Protein 4NEG (pdb70)

InterPro domains:
  IPR001926 Tryptophan synthase beta chain-like, PALP domain [PF00291] (56-381)
  IPR006653 Tryptophan synthase, beta chain, conserved site [PS00168] (84-98)
  IPR006654 Tryptophan synthase, beta chain [TIGR00263] (10-393)
  IPR006654 Tryptophan synthase, beta chain [cd06446] (30-390)
  IPR023026 Tryptophan synthase beta chain/beta chain-like [MF_00133] (5-394)
  IPR023026 Tryptophan synthase beta chain/beta chain-like [PIRSF001413] (5-395)
  IPR023026 Tryptophan synthase beta chain/beta chain-like [PTHR48077] (8-395)
  IPR036052 Tryptophan synthase beta chain-like, PALP domain superfamily [G3DSA:3.40.50.1100] (12-209)
  IPR036052 Tryptophan synthase beta chain-like, PALP domain superfamily [G3DSA:3.40.50.1100] (57-387)
  IPR036052 Tryptophan synthase beta chain-like, PALP domain superfamily [SSF53686] (6-392)

Sequence (615 aa):
VPETLQSVLELEEAYKEAEDEAFQKELNHYLKTYVGRETPLYFAENTEYCGGAKIYLKREDLNHTGAHKINNTIGQALLAVRGKKKVVAETGAGQHGVATATVCALLGLECVIFGEEDVRRQKLNVFRELLGAKVESVAAGTLKDAVNEALRYWVSHVHDTHYIGSVLGPHPFPQIVRDFQSVIGNETKKQYEALEGKLPEAVVACIGGGSNAGFYPFVHDEEVALYGVEAAGDYHSLLKDIGRVSYHSITDDEALEAFQLLTKKEGIIPALESSHAVAYALKLAPQKEDEGLVICLSGRGDKDVESIKRYYVPETLQSVLELEEAYKEAEDEAFQKELNHYLKTYVGRETPLYFAENTEYCGGAKIYLKREDLNHTGAHKINNTIGQALLAVRGKKKVVAETGAGQHGVATATVCALLGLECVIFGEEDVRRQKLNVFRELLGAKVESVAASGTLKDAVNEALRYWVSHVHDTHYIGSVLGPHPFPQIVRDFQSVIGNETKKQYEALEGKLPEAVVACIGGSNAGFYPFVHDEEVALYGVEAAKDIGRVSYHSITDDEALEAFQLLTKKEGIIPALESSHAVAYALKLAPQKEDEGLVICLSGRGDKDVESIKR

Foldseek 3Di:
DFLPLVLQVVVVVLVVVCVDPVNVVVLVVCCCPPQNDPADWAFQVLLVVLVFETETERQQCSTVLRFLLLLFLLSVVSSLVSPAQEEEEEAALQSNVLSNLQNSLVVVHAYEYEFQVNCVPNVVNVVNVVSVHHYYHFDVGHSVSRVVVRSVVCSVVVVRYDYTGALVDDPPNVVSNLVSLLSSVVVQQVNVCVVQVDGAQEEFEEADPSRQPVVVVCLVVQSYAYEYEYEPCVVGVVCCVVPSYDYYYAYQVLLVVQQVVCCVSPVARAASRLSRRSSVVSVVRSVHHSHHYYRHTGGHNVVVPVVVVVD/DAAQPLVLQVVLVVLVVVCVDVVNVVVLVVCCPPPQNPPADFAFQVLLVVLVAETETERQCCSTVLRFLQLLLLLSVVSSLVCPAQAEEEEDALQSNVLSNLQNCLVVNHAYEYEFQVRCVVNVVSVVNVVSVYHYDHDDVVRHRVRRHVVRSVVCSVRVVHYYYGGDLPDDPPNVVSNLVSLLVSVVSVQVNVCVPLVDGAQEEWEEDPVVRPVVVVCQVVQSYAYEYEYECPVPPRYDYYYDYQVLLVVQQVCCCVSPVARAASRLSRRSSVCSVVRSVHHSGYYYRYTGDHQPPDDVSVVD

B-factor: mean 55.21, std 17.27, range [23.69, 144.37]

Nearest PDB structures (foldseek):
  4neg-assembly1_B  TM=1.003E+00  e=6.484E-59  Bacillus anthracis str. 'Ames Ancestor'
  7rof-assembly2_C  TM=9.309E-01  e=1.969E-38  Pyrococcus furiosus
  1k8z-assembly1_B  TM=9.329E-01  e=2.726E-30  Salmonella enterica subsp. enterica serovar Typhimurium
  2o2j-assembly1_A  TM=6.189E-01  e=1.022E-31  Mycobacterium tuberculosis
  2d1f-assembly1_B  TM=7.933E-01  e=7.533E-16  Mycobacterium tuberculosis

Solvent-accessible surface area: 25029 Å² total

Organism: Bacillus anthracis (NCBI:txid1392)

Radius of gyration: 24.6 Å; Cα contacts (8 Å, |Δi|>4): 1242; chains: 2; bounding box: 80×50×60 Å

Structure (mmCIF, N/CA/C/O backbone):
data_4NEG
#
_entry.id   4NEG
#
_cell.length_a   200.762
_cell.length_b   49.037
_cell.length_c   76.494
_cell.angle_alpha   90.00
_cell.angle_beta   99.35
_cell.angle_gamma   90.00
#
_symmetry.space_group_name_H-M   'C 1 2 1'
#
loop_
_entity.id
_entity.type
_entity.pdbx_description
1 polymer 'Tryptophan synthase beta chain'
2 non-polymer 'SULFATE ION'
3 non-polymer 'FORMIC ACID'
4 non-polymer GLYCEROL
5 water water
#
loop_
_atom_site.group_PDB
_atom_site.id
_atom_site.type_symbol
_atom_site.label_atom_id
_atom_site.label_alt_id
_atom_site.label_comp_id
_atom_site.label_asym_id
_atom_site.label_entity_id
_atom_site.label_seq_id
_atom_site.pdbx_PDB_ins_code
_atom_site.Cartn_x
_atom_site.Cartn_y
_atom_site.Cartn_z
_atom_site.occupancy
_atom_site.B_iso_or_equiv
_atom_site.auth_seq_id
_atom_site.auth_comp_id
_atom_site.auth_asym_id
_atom_site.auth_atom_id
_atom_site.pdbx_PDB_model_num
ATOM 1 N N . VAL A 1 23 ? -62.106 10.370 -22.738 1.00 85.45 20 VAL A N 1
ATOM 2 C CA . VAL A 1 23 ? -60.980 10.751 -21.885 1.00 86.95 20 VAL A CA 1
ATOM 3 C C . VAL A 1 23 ? -61.401 10.940 -20.425 1.00 87.13 20 VAL A C 1
ATOM 4 O O . VAL A 1 23 ? -62.490 11.453 -20.145 1.00 87.39 20 VAL A O 1
ATOM 6 N N . PRO A 1 24 ? -60.537 10.507 -19.490 1.00 83.31 21 PRO A N 1
ATOM 7 C CA . PRO A 1 24 ? -60.734 10.721 -18.049 1.00 79.04 21 PRO A CA 1
ATOM 8 C C . PRO A 1 24 ? -60.648 12.202 -17.690 1.00 77.38 21 PRO A C 1
ATOM 9 O O . PRO A 1 24 ? -59.944 12.950 -18.370 1.00 74.93 21 PRO A O 1
ATOM 13 N N . GLU A 1 25 ? -61.352 12.620 -16.640 1.00 77.29 22 GLU A N 1
ATOM 14 C CA . GLU A 1 25 ? -61.264 14.000 -16.174 1.00 73.51 22 GLU A CA 1
ATOM 15 C C . GLU A 1 25 ? -60.827 14.029 -14.717 1.00 67.89 22 GLU A C 1
ATOM 16 O O . GLU A 1 25 ? -60.702 15.097 -14.109 1.00 72.32 22 GLU A O 1
ATOM 22 N N . THR A 1 26 ? -60.623 12.847 -14.149 1.00 59.62 23 THR A N 1
ATOM 23 C CA . THR A 1 26 ? -60.237 12.738 -12.749 1.00 60.88 23 THR A CA 1
ATOM 24 C C . THR A 1 26 ? -59.051 11.801 -12.607 1.00 56.79 23 THR A C 1
ATOM 25 O O . THR A 1 26 ? -58.812 10.963 -13.475 1.00 51.35 23 THR A O 1
ATOM 29 N N . LEU A 1 27 ? -58.331 11.931 -11.496 1.00 51.08 24 LEU A N 1
ATOM 30 C CA . LEU A 1 27 ? -57.263 11.003 -11.173 1.00 49.75 24 LEU A CA 1
ATOM 31 C C . LEU A 1 27 ? -57.807 9.578 -11.115 1.00 50.36 24 LEU A C 1
ATOM 32 O O . LEU A 1 27 ? -57.194 8.660 -11.635 1.00 47.68 24 LEU A O 1
ATOM 42 N N . GLN A 1 29 ? -60.217 8.134 -12.701 1.00 59.50 26 GLN A N 1
ATOM 43 C CA . GLN A 1 29 ? -60.463 7.592 -14.030 1.00 52.88 26 GLN A CA 1
ATOM 44 C C . GLN A 1 29 ? -59.155 7.403 -14.796 1.00 57.00 26 GLN A C 1
ATOM 45 O O . GLN A 1 29 ? -58.976 6.420 -15.523 1.00 53.55 26 GLN A O 1
ATOM 51 N N . SER A 1 30 ? -58.241 8.353 -14.629 1.00 55.35 27 SER A N 1
ATOM 52 C CA . SER A 1 30 ? -56.922 8.244 -15.225 1.00 54.56 27 SER A CA 1
ATOM 53 C C . SER A 1 30 ? -56.268 6.943 -14.770 1.00 54.72 27 SER A C 1
ATOM 54 O O . SER A 1 30 ? -55.699 6.212 -15.579 1.00 49.37 27 SER A O 1
ATOM 57 N N . VAL A 1 31 ? -56.396 6.638 -13.479 1.00 53.06 28 VAL A N 1
ATOM 58 C CA . VAL A 1 31 ? -55.818 5.422 -12.901 1.00 56.17 28 VAL A CA 1
ATOM 59 C C . VAL A 1 31 ? -56.486 4.132 -13.416 1.00 55.49 28 VAL A C 1
ATOM 60 O O . VAL A 1 31 ? -55.803 3.148 -13.710 1.00 55.93 28 VAL A O 1
ATOM 64 N N . LEU A 1 32 ? -57.812 4.139 -13.534 1.00 56.21 29 LEU A N 1
ATOM 65 C CA . LEU A 1 32 ? -58.520 3.000 -14.121 1.00 57.65 29 LEU A CA 1
ATOM 66 C C . LEU A 1 32 ? -58.117 2.762 -15.577 1.00 56.46 29 LEU A C 1
ATOM 67 O O . LEU A 1 32 ? -57.930 1.617 -15.990 1.00 60.50 29 LEU A O 1
ATOM 72 N N . GLU A 1 33 ? -57.981 3.840 -16.347 1.00 54.06 30 GLU A N 1
ATOM 73 C CA . GLU A 1 33 ? -57.487 3.749 -17.727 1.00 58.29 30 GLU A CA 1
ATOM 74 C C . GLU A 1 33 ? -56.099 3.093 -17.759 1.00 53.53 30 GLU A C 1
ATOM 75 O O . GLU A 1 33 ? -55.844 2.188 -18.557 1.00 53.26 30 GLU A O 1
ATOM 81 N N . LEU A 1 34 ? -55.212 3.547 -16.879 1.00 47.66 31 LEU A N 1
ATOM 82 C CA . LEU A 1 34 ? -53.892 2.950 -16.738 1.00 43.34 31 LEU A CA 1
ATOM 83 C C . LEU A 1 34 ? -53.956 1.471 -16.372 1.00 55.04 31 LEU A C 1
ATOM 84 O O . LEU A 1 34 ? -53.242 0.652 -16.952 1.00 51.84 31 LEU A O 1
ATOM 89 N N . GLU A 1 35 ? -54.800 1.140 -15.397 1.00 54.99 32 GLU A N 1
ATOM 90 C CA . GLU A 1 35 ? -54.891 -0.219 -14.877 1.00 59.05 32 GLU A CA 1
ATOM 91 C C . GLU A 1 35 ? -55.233 -1.196 -16.003 1.00 61.11 32 GLU A C 1
ATOM 92 O O . GLU A 1 35 ? -54.531 -2.198 -16.207 1.00 52.33 32 GLU A O 1
ATOM 95 N N . GLU A 1 36 ? -56.309 -0.893 -16.731 1.00 54.77 33 GLU A N 1
ATOM 96 C CA . GLU A 1 36 ? -56.727 -1.728 -17.850 1.00 56.46 33 GLU A CA 1
ATOM 97 C C . GLU A 1 36 ? -55.673 -1.814 -18.962 1.00 58.01 33 GLU A C 1
ATOM 98 O O . GLU A 1 36 ? -55.432 -2.891 -19.503 1.00 62.46 33 GLU A O 1
ATOM 101 N N . ALA A 1 37 ? -55.042 -0.688 -19.287 1.00 50.58 34 ALA A N 1
ATOM 102 C CA . ALA A 1 37 ? -54.031 -0.663 -20.336 1.00 55.19 34 ALA A CA 1
ATOM 103 C C . ALA A 1 37 ? -52.832 -1.522 -19.948 1.00 56.61 34 ALA A C 1
ATOM 104 O O . ALA A 1 37 ? -52.278 -2.255 -20.779 1.00 56.39 34 ALA A O 1
ATOM 106 N N . TYR A 1 38 ? -52.443 -1.433 -18.678 1.00 55.65 35 TYR A N 1
ATOM 107 C CA . TYR A 1 38 ? -51.323 -2.206 -18.160 1.00 52.70 35 TYR A CA 1
ATOM 108 C C . TYR A 1 38 ? -51.607 -3.702 -18.205 1.00 54.17 35 TYR A C 1
ATOM 109 O O . TYR A 1 38 ? -50.762 -4.483 -18.636 1.00 51.29 35 TYR A O 1
ATOM 118 N N . LYS A 1 39 ? -52.792 -4.096 -17.744 1.00 49.06 36 LYS A N 1
ATOM 119 C CA . LYS A 1 39 ? -53.186 -5.501 -17.759 1.00 56.50 36 LYS A CA 1
ATOM 120 C C . LYS A 1 39 ? -53.089 -6.095 -19.174 1.00 62.35 36 LYS A C 1
ATOM 121 O O . LYS A 1 39 ? -52.494 -7.156 -19.365 1.00 65.49 36 LYS A O 1
ATOM 125 N N . GLU A 1 40 ? -53.667 -5.402 -20.156 1.00 59.27 37 GLU A N 1
ATOM 126 C CA . GLU A 1 40 ? -53.626 -5.852 -21.549 1.00 61.26 37 GLU A CA 1
ATOM 127 C C . GLU A 1 40 ? -52.196 -5.935 -22.087 1.00 61.43 37 GLU A C 1
ATOM 128 O O . GLU A 1 40 ? -51.828 -6.921 -22.717 1.00 62.10 37 GLU A O 1
ATOM 134 N N . ALA A 1 41 ? -51.396 -4.899 -21.852 1.00 57.13 38 ALA A N 1
ATOM 135 C CA . ALA A 1 41 ? -50.008 -4.916 -22.303 1.00 60.79 38 ALA A CA 1
ATOM 136 C C . ALA A 1 41 ? -49.266 -6.138 -21.753 1.00 63.08 38 ALA A C 1
ATOM 137 O O . ALA A 1 41 ? -48.608 -6.867 -22.499 1.00 56.14 38 ALA A O 1
ATOM 147 N N . GLU A 1 43 ? -50.145 -8.976 -21.016 1.00 64.56 40 GLU A N 1
ATOM 148 C CA . GLU A 1 43 ? -50.569 -10.258 -21.558 1.00 72.38 40 GLU A CA 1
ATOM 149 C C . GLU A 1 43 ? -50.427 -10.265 -23.085 1.00 75.47 40 GLU A C 1
ATOM 150 O O . GLU A 1 43 ? -50.834 -11.214 -23.760 1.00 78.95 40 GLU A O 1
ATOM 156 N N . ASP A 1 44 ? -49.849 -9.193 -23.616 1.00 73.53 41 ASP A N 1
ATOM 157 C CA . ASP A 1 44 ? -49.572 -9.086 -25.044 1.00 75.97 41 ASP A CA 1
ATOM 158 C C . ASP A 1 44 ? -48.139 -9.566 -25.284 1.00 71.06 41 ASP A C 1
ATOM 159 O O . ASP A 1 44 ? -47.179 -8.891 -24.897 1.00 63.07 41 ASP A O 1
ATOM 164 N N . GLU A 1 45 ? -48.000 -10.736 -25.909 1.00 74.19 42 GLU A N 1
ATOM 165 C CA . GLU A 1 45 ? -46.686 -11.354 -26.126 1.00 70.61 42 GLU A CA 1
ATOM 166 C C . GLU A 1 45 ? -45.785 -10.476 -26.991 1.00 68.08 42 GLU A C 1
ATOM 167 O O . GLU A 1 45 ? -44.569 -10.437 -26.797 1.00 66.75 42 GLU A O 1
ATOM 169 N N . ALA A 1 46 ? -46.387 -9.765 -27.939 1.00 66.93 43 ALA A N 1
ATOM 170 C CA . ALA A 1 46 ? -45.646 -8.785 -28.724 1.00 63.53 43 ALA A CA 1
ATOM 171 C C . ALA A 1 46 ? -45.122 -7.638 -27.853 1.00 60.36 43 ALA A C 1
ATOM 172 O O . ALA A 1 46 ? -44.070 -7.065 -28.138 1.00 66.48 43 ALA A O 1
ATOM 174 N N . PHE A 1 47 ? -45.839 -7.299 -26.786 1.00 56.79 44 PHE A N 1
ATOM 175 C CA . PHE A 1 47 ? -45.344 -6.260 -25.887 1.00 50.00 44 PHE A CA 1
ATOM 176 C C . PHE A 1 47 ? -44.128 -6.740 -25.098 1.00 48.84 44 PHE A C 1
ATOM 177 O O . PHE A 1 47 ? -43.182 -5.979 -24.869 1.00 48.80 44 PHE A O 1
ATOM 185 N N . GLN A 1 48 ? -44.160 -7.990 -24.648 1.00 53.49 45 GLN A N 1
ATOM 186 C CA . GLN A 1 48 ? -43.052 -8.511 -23.857 1.00 54.30 45 GLN A CA 1
ATOM 187 C C . GLN A 1 48 ? -41.829 -8.691 -24.754 1.00 56.47 45 GLN A C 1
ATOM 188 O O . GLN A 1 48 ? -40.689 -8.483 -24.322 1.00 52.10 45 GLN A O 1
ATOM 190 N N . LYS A 1 49 ? -42.069 -9.065 -26.009 1.00 61.36 46 LYS A N 1
ATOM 191 C CA . LYS A 1 49 ? -40.976 -9.239 -26.964 1.00 59.79 46 LYS A CA 1
ATOM 192 C C . LYS A 1 49 ? -40.266 -7.912 -27.218 1.00 58.48 46 LYS A C 1
ATOM 193 O O . LYS A 1 49 ? -39.036 -7.835 -27.123 1.00 53.98 46 LYS A O 1
ATOM 195 N N . GLU A 1 50 ? -41.040 -6.874 -27.532 1.00 58.08 47 GLU A N 1
ATOM 196 C CA . GLU A 1 50 ? -40.471 -5.562 -27.814 1.00 61.01 47 GLU A CA 1
ATOM 197 C C . GLU A 1 50 ? -39.703 -5.039 -26.600 1.00 58.29 47 GLU A C 1
ATOM 198 O O . GLU A 1 50 ? -38.541 -4.610 -26.717 1.00 50.79 47 GLU A O 1
ATOM 204 N N . LEU A 1 51 ? -40.354 -5.082 -25.439 1.00 45.90 48 LEU A N 1
ATOM 205 C CA . LEU A 1 51 ? -39.717 -4.682 -24.195 1.00 46.76 48 LEU A CA 1
ATOM 206 C C . LEU A 1 51 ? -38.362 -5.372 -24.023 1.00 44.92 48 LEU A C 1
ATOM 207 O O . LEU A 1 51 ? -37.358 -4.709 -23.802 1.00 42.07 48 LEU A O 1
ATOM 212 N N . ASN A 1 52 ? -38.333 -6.696 -24.133 1.00 49.83 49 ASN A N 1
ATOM 213 C CA . ASN A 1 52 ? -37.078 -7.432 -23.961 1.00 54.04 49 ASN A CA 1
ATOM 214 C C . ASN A 1 52 ? -36.040 -7.038 -25.005 1.00 51.30 49 ASN A C 1
ATOM 215 O O . ASN A 1 52 ? -34.845 -7.011 -24.727 1.00 45.75 49 ASN A O 1
ATOM 220 N N . HIS A 1 53 ? -36.509 -6.715 -26.202 1.00 50.99 50 HIS A N 1
ATOM 221 C CA . HIS A 1 53 ? -35.620 -6.278 -27.263 1.00 53.61 50 HIS A CA 1
ATOM 222 C C . HIS A 1 53 ? -34.856 -5.028 -26.846 1.00 50.58 50 HIS A C 1
ATOM 223 O O . HIS A 1 53 ? -33.624 -4.962 -26.990 1.00 46.14 50 HIS A O 1
ATOM 230 N N . TYR A 1 54 ? -35.582 -4.045 -26.316 1.00 46.49 51 TYR A N 1
ATOM 231 C CA . TYR A 1 54 ? -34.954 -2.807 -25.869 1.00 45.68 51 TYR A CA 1
ATOM 232 C C . TYR A 1 54 ? -34.125 -2.985 -24.602 1.00 43.56 51 TYR A C 1
ATOM 233 O O . TYR A 1 54 ? -33.089 -2.339 -24.440 1.00 45.27 51 TYR A O 1
ATOM 242 N N . LEU A 1 55 ? -34.577 -3.841 -23.695 1.00 43.07 52 LEU A N 1
ATOM 243 C CA . LEU A 1 55 ? -33.778 -4.134 -22.503 1.00 44.28 52 LEU A CA 1
ATOM 244 C C . LEU A 1 55 ? -32.412 -4.722 -22.894 1.00 41.74 52 LEU A C 1
ATOM 245 O O . LEU A 1 55 ? -31.371 -4.306 -22.377 1.00 44.44 52 LEU A O 1
ATOM 250 N N . LYS A 1 56 ? -32.421 -5.669 -23.825 1.00 38.92 53 LYS A N 1
ATOM 251 C CA . LYS A 1 56 ? -31.184 -6.285 -24.295 1.00 46.71 53 LYS A CA 1
ATOM 252 C C . LYS A 1 56 ? -30.324 -5.312 -25.088 1.00 41.36 53 LYS A C 1
ATOM 253 O O . LYS A 1 56 ? -29.216 -5.009 -24.682 1.00 44.88 53 LYS A O 1
ATOM 259 N N . THR A 1 57 ? -30.841 -4.821 -26.213 1.00 39.29 54 THR A N 1
ATOM 260 C CA . THR A 1 57 ? -30.005 -4.097 -27.174 1.00 46.48 54 THR A CA 1
ATOM 261 C C . THR A 1 57 ? -29.814 -2.620 -26.849 1.00 49.09 54 THR A C 1
ATOM 262 O O . THR A 1 57 ? -28.848 -2.016 -27.294 1.00 48.77 54 THR A O 1
ATOM 266 N N . TYR A 1 58 ? -30.716 -2.026 -26.081 1.00 34.26 55 TYR A N 1
ATOM 267 C CA . TYR A 1 58 ? -30.558 -0.602 -25.778 1.00 36.80 55 TYR A CA 1
ATOM 268 C C . TYR A 1 58 ? -29.992 -0.405 -24.387 1.00 36.70 55 TYR A C 1
ATOM 269 O O . TYR A 1 58 ? -28.928 0.208 -24.219 1.00 39.53 55 TYR A O 1
ATOM 278 N N . VAL A 1 59 ? -30.695 -0.945 -23.397 1.00 39.70 56 VAL A N 1
ATOM 279 C CA . VAL A 1 59 ? -30.276 -0.854 -22.007 1.00 36.30 56 VAL A CA 1
ATOM 280 C C . VAL A 1 59 ? -29.041 -1.708 -21.708 1.00 38.11 56 VAL A C 1
ATOM 281 O O . VAL A 1 59 ? -28.178 -1.301 -20.932 1.00 42.53 56 VAL A O 1
ATOM 285 N N . GLY A 1 60 ? -28.954 -2.887 -22.317 1.00 41.16 57 GLY A N 1
ATOM 286 C CA . GLY A 1 60 ? -27.757 -3.707 -22.196 1.00 42.20 57 GLY A CA 1
ATOM 287 C C . GLY A 1 60 ? -27.868 -4.818 -21.164 1.00 45.17 57 GLY A C 1
ATOM 288 O O . GLY A 1 60 ? -26.853 -5.345 -20.704 1.00 47.01 57 GLY A O 1
ATOM 289 N N . ARG A 1 61 ? -29.096 -5.179 -20.808 1.00 38.70 58 ARG A N 1
ATOM 290 C CA . ARG A 1 61 ? -29.331 -6.282 -19.880 1.00 39.60 58 ARG A CA 1
ATOM 291 C C . ARG A 1 61 ? -29.003 -7.597 -20.579 1.00 37.16 58 ARG A C 1
ATOM 292 O O . ARG A 1 61 ? -29.105 -7.672 -21.796 1.00 40.86 58 ARG A O 1
ATOM 300 N N . GLU A 1 62 ? -28.641 -8.647 -19.841 1.00 39.85 59 GLU A N 1
ATOM 301 C CA . GLU A 1 62 ? -28.542 -8.658 -18.384 1.00 40.89 59 GLU A CA 1
ATOM 302 C C . GLU A 1 62 ? -27.286 -7.934 -17.924 1.00 41.30 59 GLU A C 1
ATOM 303 O O . GLU A 1 62 ? -26.293 -7.891 -18.642 1.00 39.29 59 GLU A O 1
ATOM 309 N N . THR A 1 63 ? -27.330 -7.354 -16.732 1.00 39.44 60 THR A N 1
ATOM 310 C CA . THR A 1 63 ? -26.126 -6.769 -16.163 1.00 38.54 60 THR A CA 1
ATOM 311 C C . THR A 1 63 ? -25.354 -7.892 -15.506 1.00 41.15 60 THR A C 1
ATOM 312 O O . THR A 1 63 ? -25.949 -8.896 -15.087 1.00 39.27 60 THR A O 1
ATOM 316 N N . PRO A 1 64 ? -24.023 -7.752 -15.432 1.00 37.87 61 PRO A N 1
ATOM 317 C CA . PRO A 1 64 ? -23.300 -8.872 -14.825 1.00 36.81 61 PRO A CA 1
ATOM 318 C C . PRO A 1 64 ? -23.434 -8.898 -13.293 1.00 34.73 61 PRO A C 1
ATOM 319 O O . PRO A 1 64 ? -23.698 -7.871 -12.648 1.00 29.46 61 PRO A O 1
ATOM 323 N N . LEU A 1 65 ? -23.322 -10.096 -12.730 1.00 33.39 62 LEU A N 1
ATOM 324 C CA . LEU A 1 65 ? -23.115 -10.253 -11.303 1.00 36.60 62 LEU A CA 1
ATOM 325 C C . LEU A 1 65 ? -21.610 -10.457 -11.095 1.00 39.79 62 LEU A C 1
ATOM 326 O O . LEU A 1 65 ? -21.040 -11.477 -11.495 1.00 42.51 62 LEU A O 1
ATOM 331 N N . TYR A 1 66 ? -20.965 -9.479 -10.481 1.00 36.94 63 TYR A N 1
ATOM 332 C CA . TYR A 1 66 ? -19.509 -9.480 -10.392 1.00 35.12 63 TYR A CA 1
ATOM 333 C C . TYR A 1 66 ? -18.989 -9.950 -9.025 1.00 39.06 63 TYR A C 1
ATOM 334 O O . TYR A 1 66 ? -19.430 -9.449 -7.970 1.00 32.85 63 TYR A O 1
ATOM 343 N N . PHE A 1 67 ? -18.056 -10.903 -9.036 1.00 34.72 64 PHE A N 1
ATOM 344 C CA . PHE A 1 67 ? -17.429 -11.365 -7.794 1.00 36.35 64 PHE A CA 1
ATOM 345 C C . PHE A 1 67 ? -16.326 -10.414 -7.333 1.00 38.52 64 PHE A C 1
ATOM 346 O O . PHE A 1 67 ? -15.310 -10.277 -7.999 1.00 33.87 64 PHE A O 1
ATOM 354 N N . ALA A 1 68 ? -16.521 -9.752 -6.196 1.00 34.33 65 ALA A N 1
ATOM 355 C CA . ALA A 1 68 ? -15.519 -8.804 -5.702 1.00 33.81 65 ALA A CA 1
ATOM 356 C C . ALA A 1 68 ? -14.475 -9.513 -4.834 1.00 36.63 65 ALA A C 1
ATOM 357 O O . ALA A 1 68 ? -14.572 -9.526 -3.596 1.00 39.42 65 ALA A O 1
ATOM 359 N N . GLU A 1 69 ? -13.464 -10.078 -5.478 1.00 35.53 66 GLU A N 1
ATOM 360 C CA . GLU A 1 69 ? -12.481 -10.909 -4.774 1.00 40.57 66 GLU A CA 1
ATOM 361 C C . GLU A 1 69 ? -11.663 -10.149 -3.727 1.00 35.85 66 GLU A C 1
ATOM 362 O O . GLU A 1 69 ? -11.441 -10.654 -2.626 1.00 34.57 66 GLU A O 1
ATOM 368 N N . ASN A 1 70 ? -11.196 -8.950 -4.062 1.00 32.14 67 ASN A N 1
ATOM 369 C CA . ASN A 1 70 ? -10.435 -8.175 -3.081 1.00 34.13 67 ASN A CA 1
ATOM 370 C C . ASN 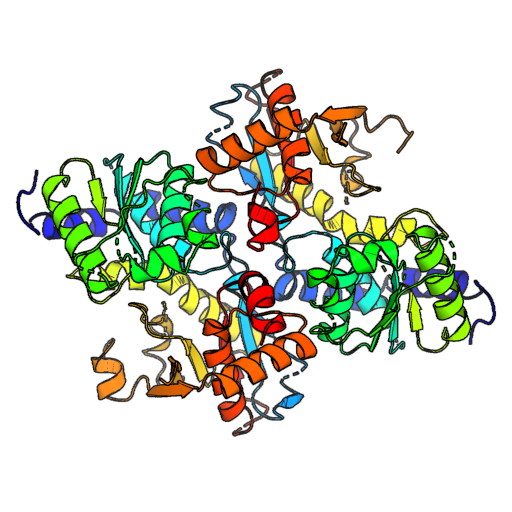A 1 70 ? -11.313 -7.734 -1.902 1.00 39.88 67 ASN A C 1
ATOM 371 O O . ASN A 1 70 ? -10.916 -7.817 -0.741 1.00 46.72 67 ASN A O 1
ATOM 384 N N . THR A 1 72 ? -13.809 -9.264 -0.860 1.00 36.57 69 THR A N 1
ATOM 385 C CA . THR A 1 72 ? -14.088 -10.489 -0.108 1.00 40.96 69 THR A CA 1
ATOM 386 C C . THR A 1 72 ? -12.937 -10.855 0.821 1.00 42.82 69 THR A C 1
ATOM 387 O O . THR A 1 72 ? -13.153 -11.207 1.978 1.00 35.26 69 THR A O 1
ATOM 391 N N . GLU A 1 73 ? -11.707 -10.787 0.313 1.00 36.20 70 GLU A N 1
ATOM 392 C CA . GLU A 1 73 ? -10.541 -11.070 1.140 1.00 33.13 70 GLU A CA 1
ATOM 393 C C . GLU A 1 73 ? -10.473 -10.056 2.285 1.00 33.66 70 GLU A C 1
ATOM 394 O O . GLU A 1 73 ? -10.207 -10.414 3.439 1.00 34.99 70 GLU A O 1
ATOM 396 N N . TYR A 1 74 ? -10.747 -8.791 1.971 1.00 33.13 71 TYR A N 1
ATOM 397 C CA . TYR A 1 74 ? -10.631 -7.728 2.962 1.00 34.22 71 TYR A CA 1
ATOM 398 C C . TYR A 1 74 ? -11.501 -8.013 4.183 1.00 49.73 71 TYR A C 1
ATOM 399 O O . TYR A 1 74 ? -11.009 -7.972 5.311 1.00 47.76 71 TYR A O 1
ATOM 408 N N . CYS A 1 75 ? -12.782 -8.309 3.958 1.00 38.36 72 CYS A N 1
ATOM 409 C CA . CYS A 1 75 ? -13.718 -8.529 5.063 1.00 37.89 72 CYS A CA 1
ATOM 410 C C . CYS A 1 75 ? -13.478 -9.849 5.784 1.00 39.03 72 CYS A C 1
ATOM 411 O O . CYS A 1 75 ? -13.810 -9.982 6.958 1.00 41.39 72 CYS A O 1
ATOM 414 N N . GLY A 1 76 ? -12.917 -10.825 5.079 1.00 40.77 73 GLY A N 1
ATOM 415 C CA . GLY A 1 76 ? -12.595 -12.105 5.691 1.00 42.60 73 GLY A CA 1
ATOM 416 C C . GLY A 1 76 ? -13.790 -12.989 6.013 1.00 42.14 73 GLY A C 1
ATOM 417 O O . GLY A 1 76 ? -13.665 -13.935 6.801 1.00 45.56 73 GLY A O 1
ATOM 418 N N . GLY A 1 77 ? -14.943 -12.695 5.406 1.00 44.73 74 GLY A N 1
ATOM 419 C CA . GLY A 1 77 ? -16.180 -13.408 5.705 1.00 43.10 74 GLY A CA 1
ATOM 420 C C . GLY A 1 77 ? -16.885 -13.909 4.451 1.00 44.81 74 GLY A C 1
ATOM 421 O O . GLY A 1 77 ? -16.329 -14.698 3.694 1.00 38.57 74 GLY A O 1
ATOM 422 N N . ALA A 1 78 ? -18.112 -13.455 4.219 1.00 38.99 75 ALA A N 1
ATOM 423 C CA . ALA A 1 78 ? -18.892 -13.969 3.090 1.00 40.28 75 ALA A CA 1
ATOM 424 C C . ALA A 1 78 ? -18.306 -13.538 1.756 1.00 41.44 75 ALA A C 1
ATOM 425 O O . ALA A 1 78 ? -17.651 -12.502 1.675 1.00 44.23 75 ALA A O 1
ATOM 427 N N . LYS A 1 79 ? -18.534 -14.325 0.706 1.00 43.77 76 LYS A N 1
ATOM 428 C CA . LYS A 1 79 ? -18.217 -13.857 -0.648 1.00 38.81 76 LYS A CA 1
ATOM 429 C C . LYS A 1 79 ? -19.102 -12.656 -0.961 1.00 36.85 76 LYS A C 1
ATOM 430 O O . LYS A 1 79 ? -20.288 -12.625 -0.590 1.00 37.18 76 LYS A O 1
ATOM 436 N N . ILE A 1 80 ? -18.527 -11.656 -1.613 1.00 30.60 77 ILE A N 1
ATOM 437 C CA . ILE A 1 80 ? -19.254 -10.416 -1.872 1.00 35.50 77 ILE A CA 1
ATOM 438 C C . ILE A 1 80 ? -19.417 -10.252 -3.370 1.00 40.39 77 ILE A C 1
ATOM 439 O O . ILE A 1 80 ? -18.427 -10.145 -4.091 1.00 40.32 77 ILE A O 1
ATOM 444 N N . TYR A 1 81 ? -20.664 -10.240 -3.830 1.00 32.05 78 TYR A N 1
ATOM 445 C CA . TYR A 1 81 ? -20.976 -10.040 -5.238 1.00 28.63 78 TYR A CA 1
ATOM 446 C C . TYR A 1 81 ? -21.624 -8.685 -5.440 1.00 33.79 78 TYR A C 1
ATOM 447 O O . TYR A 1 81 ? -22.377 -8.204 -4.584 1.00 36.07 78 TYR A O 1
ATOM 456 N N . LEU A 1 82 ? -21.332 -8.071 -6.574 1.00 29.26 79 LEU A N 1
ATOM 457 C CA . LEU A 1 82 ? -21.888 -6.770 -6.906 1.00 26.54 79 LEU A CA 1
ATOM 458 C C . LEU A 1 82 ? -22.788 -6.950 -8.126 1.00 36.06 79 LEU A C 1
ATOM 459 O O . LEU A 1 82 ? -22.321 -7.397 -9.182 1.00 33.53 79 LEU A O 1
ATOM 464 N N . LYS A 1 83 ? -24.084 -6.655 -7.971 1.00 37.60 80 LYS A N 1
ATOM 465 C CA . LYS A 1 83 ? -25.005 -6.641 -9.112 1.00 34.90 80 LYS A CA 1
ATOM 466 C C . LYS A 1 83 ? -24.778 -5.309 -9.819 1.00 34.97 80 LYS A C 1
ATOM 467 O O . LYS A 1 83 ? -25.087 -4.243 -9.264 1.00 38.54 80 LYS A O 1
ATOM 473 N N . ARG A 1 84 ? -24.207 -5.368 -11.024 1.00 33.79 81 ARG A N 1
ATOM 474 C CA . ARG A 1 84 ? -23.679 -4.180 -11.703 1.00 34.14 81 ARG A CA 1
ATOM 475 C C . ARG A 1 84 ? -24.703 -3.371 -12.509 1.00 36.44 81 ARG A C 1
ATOM 476 O O . ARG A 1 84 ? -24.600 -3.278 -13.741 1.00 40.43 81 ARG A O 1
ATOM 484 N N . GLU A 1 85 ? -25.650 -2.751 -11.821 1.00 33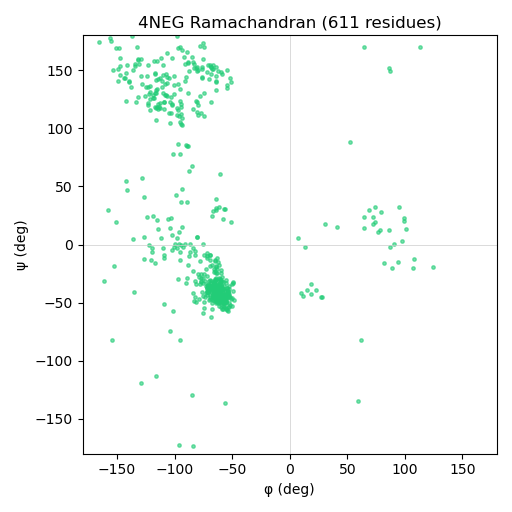.97 82 GLU A N 1
ATOM 485 C CA . GLU A 1 85 ? -26.643 -1.896 -12.463 1.00 38.59 82 GLU A CA 1
ATOM 486 C C . GLU A 1 85 ? -26.001 -0.623 -12.981 1.00 45.10 82 GLU A C 1
ATOM 487 O O . GLU A 1 85 ? -26.603 0.098 -13.779 1.00 51.19 82 GLU A O 1
ATOM 493 N N . ASP A 1 86 ? -24.772 -0.357 -12.540 1.00 43.07 83 ASP A N 1
ATOM 494 C CA . ASP A 1 86 ? -24.025 0.793 -13.035 1.00 45.79 83 ASP A CA 1
ATOM 495 C C . ASP A 1 86 ? -23.660 0.607 -14.505 1.00 42.73 83 ASP A C 1
ATOM 496 O O . ASP A 1 86 ? -23.355 1.577 -15.195 1.00 46.32 83 ASP A O 1
ATOM 501 N N . LEU A 1 87 ? -23.720 -0.634 -14.988 1.00 35.85 84 LEU A N 1
A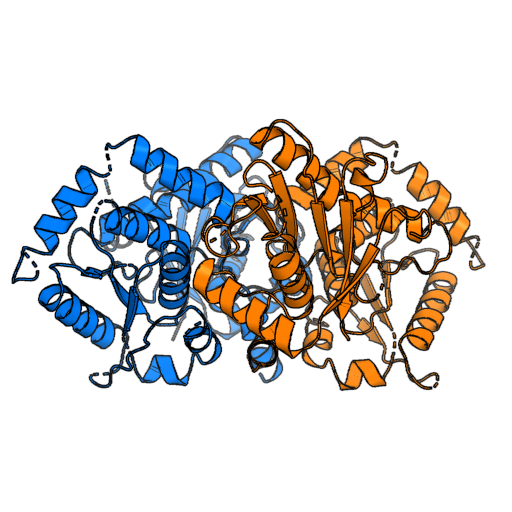TOM 502 C CA . LEU A 1 87 ? -23.391 -0.929 -16.395 1.00 35.77 84 LEU A CA 1
ATOM 503 C C . LEU A 1 87 ? -24.561 -0.779 -17.385 1.00 40.66 84 LEU A C 1
ATOM 504 O O . LEU A 1 87 ? -24.389 -1.026 -18.572 1.00 43.67 84 LEU A O 1
ATOM 509 N N . ASN A 1 88 ? -25.742 -0.396 -16.899 1.00 38.00 85 ASN A N 1
ATOM 510 C CA . ASN A 1 88 ? -26.850 -0.072 -17.794 1.00 37.65 85 ASN A CA 1
ATOM 511 C C . ASN A 1 88 ? -26.523 1.171 -18.592 1.00 36.78 85 ASN A C 1
ATOM 512 O O . ASN A 1 88 ? -25.770 2.022 -18.127 1.00 41.32 85 ASN A O 1
ATOM 517 N N . HIS A 1 89 ? -27.128 1.308 -19.771 1.00 36.84 86 HIS A N 1
ATOM 518 C CA . HIS A 1 89 ? -27.222 2.618 -20.419 1.00 38.78 86 HIS A CA 1
ATOM 519 C C . HIS A 1 89 ? -27.865 3.581 -19.408 1.00 36.59 86 HIS A C 1
ATOM 520 O O . HIS A 1 89 ? -28.835 3.207 -18.771 1.00 35.65 86 HIS A O 1
ATOM 527 N N . THR A 1 90 ? -27.294 4.786 -19.287 1.00 34.68 87 THR A N 1
ATOM 528 C CA . THR A 1 90 ? -27.604 5.844 -18.312 1.00 39.84 87 THR A CA 1
ATOM 529 C C . THR A 1 90 ? -26.800 5.700 -17.030 1.00 41.33 87 THR A C 1
ATOM 530 O O . THR A 1 90 ? -26.673 6.666 -16.267 1.00 40.06 87 THR A O 1
ATOM 534 N N . GLY A 1 91 ? -26.279 4.503 -16.775 1.00 35.26 88 GLY A N 1
ATOM 535 C CA . GLY A 1 91 ? -25.474 4.289 -15.582 1.00 39.36 88 GLY A CA 1
ATOM 536 C C . GLY A 1 91 ? -26.279 3.924 -14.342 1.00 44.81 88 GLY A C 1
ATOM 537 O O . GLY A 1 91 ? -25.711 3.664 -13.276 1.00 44.53 88 GLY A O 1
ATOM 538 N N . ALA A 1 92 ? -27.602 3.894 -14.470 1.00 42.85 89 ALA A N 1
ATOM 539 C CA . ALA A 1 92 ? -28.442 3.500 -13.347 1.00 41.94 89 ALA A CA 1
ATOM 540 C C . ALA A 1 92 ? -29.573 2.567 -13.788 1.00 42.87 89 ALA A C 1
ATOM 541 O O . ALA A 1 92 ? -29.704 2.235 -14.973 1.00 40.43 89 ALA A O 1
ATOM 543 N N . HIS A 1 93 ? -30.386 2.141 -12.831 1.00 34.43 90 HIS A N 1
ATOM 544 C CA . HIS A 1 93 ? -31.402 1.118 -13.090 1.00 34.99 90 HIS A CA 1
ATOM 545 C C . HIS A 1 93 ? -32.804 1.706 -13.301 1.00 36.70 90 HIS A C 1
ATOM 546 O O . HIS A 1 93 ? -33.769 0.960 -13.516 1.00 35.86 90 HIS A O 1
ATOM 553 N N . LYS A 1 94 ? -32.922 3.032 -13.242 1.00 35.52 91 LYS A N 1
ATOM 554 C CA . LYS A 1 94 ? -34.232 3.676 -13.403 1.00 44.04 91 LYS A CA 1
ATOM 555 C C . LYS A 1 94 ? -34.790 3.428 -14.798 1.00 45.07 91 LYS A C 1
ATOM 556 O O . LYS A 1 94 ? -36.003 3.329 -14.977 1.00 43.49 91 LYS A O 1
ATOM 562 N N . ILE A 1 95 ? -33.900 3.295 -15.778 1.00 37.55 92 ILE A N 1
ATOM 563 C CA . ILE A 1 95 ? -34.328 3.054 -17.144 1.00 34.74 92 ILE A CA 1
ATOM 564 C C . ILE A 1 95 ? -35.158 1.776 -17.283 1.00 35.35 92 ILE A C 1
ATOM 565 O O . ILE A 1 95 ? -36.016 1.691 -18.168 1.00 37.86 92 ILE A O 1
ATOM 570 N N . ASN A 1 96 ? -34.932 0.793 -16.407 1.00 32.12 93 ASN A N 1
ATOM 571 C CA . ASN A 1 96 ? -35.693 -0.458 -16.488 1.00 36.66 93 ASN A CA 1
ATOM 572 C C . ASN A 1 96 ? -37.176 -0.161 -16.392 1.00 39.64 93 ASN A C 1
ATOM 573 O O . ASN A 1 96 ? -37.998 -0.830 -17.021 1.00 39.56 93 ASN A O 1
ATOM 578 N N . ASN A 1 97 ? -37.508 0.835 -15.571 1.00 32.00 94 ASN A N 1
ATOM 579 C CA . ASN A 1 97 ? -38.907 1.226 -15.383 1.00 37.46 94 ASN A CA 1
ATOM 580 C C . ASN A 1 97 ? -39.418 2.193 -16.454 1.00 37.53 94 ASN A C 1
ATOM 581 O O . ASN A 1 97 ? -40.546 2.040 -16.938 1.00 41.76 94 ASN A O 1
ATOM 586 N N . THR A 1 98 ? -38.602 3.177 -16.835 1.00 32.73 95 THR A N 1
ATOM 587 C CA . THR A 1 98 ? -39.052 4.157 -17.829 1.00 36.29 95 THR A CA 1
ATOM 588 C C . THR A 1 98 ? -39.306 3.533 -19.204 1.00 34.93 95 THR A C 1
ATOM 589 O O . THR A 1 98 ? -40.254 3.919 -19.897 1.00 39.48 95 THR A O 1
ATOM 593 N N . ILE A 1 99 ? -38.478 2.571 -19.594 1.00 34.17 96 ILE A N 1
ATOM 594 C CA . ILE A 1 99 ? -38.632 1.956 -20.908 1.00 39.19 96 ILE A CA 1
ATOM 595 C C . ILE A 1 99 ? -39.910 1.118 -20.946 1.00 40.77 96 ILE A C 1
ATOM 596 O O . ILE A 1 99 ? -40.637 1.123 -21.946 1.00 39.93 96 ILE A O 1
ATOM 601 N N . GLY A 1 100 ? -40.203 0.432 -19.844 1.00 39.29 97 GLY A N 1
ATOM 602 C CA . GLY A 1 100 ? -41.444 -0.318 -19.738 1.00 40.84 97 GLY A CA 1
ATOM 603 C C . GLY A 1 100 ? -42.664 0.582 -19.878 1.00 40.73 97 GLY A C 1
ATOM 604 O O . GLY A 1 100 ? -43.581 0.279 -20.651 1.00 43.21 97 GLY A O 1
ATOM 605 N N . GLN A 1 101 ? -42.677 1.698 -19.149 1.00 39.09 98 GLN A N 1
ATOM 606 C CA . GLN A 1 101 ? -43.849 2.586 -19.165 1.00 45.56 98 GLN A CA 1
ATOM 607 C C . GLN A 1 101 ? -43.947 3.447 -20.427 1.00 46.23 98 GLN A C 1
ATOM 608 O O . GLN A 1 101 ? -45.048 3.788 -20.867 1.00 44.17 98 GLN A O 1
ATOM 614 N N . ALA A 1 102 ? -42.801 3.810 -21.001 1.00 42.53 99 ALA A N 1
ATOM 615 C CA . ALA A 1 102 ? -42.808 4.553 -22.255 1.00 41.79 99 ALA A CA 1
ATOM 616 C C . ALA A 1 102 ? -43.400 3.684 -23.359 1.00 45.58 99 ALA A C 1
ATOM 617 O O . ALA A 1 102 ? -44.250 4.140 -24.145 1.00 44.74 99 ALA A O 1
ATOM 619 N N . LEU A 1 103 ? -42.956 2.429 -23.413 1.00 45.49 100 LEU A N 1
ATOM 620 C CA . LEU A 1 103 ? -43.538 1.469 -24.349 1.00 45.66 100 LEU A CA 1
ATOM 621 C C . LEU A 1 103 ? -45.036 1.303 -24.062 1.00 47.17 100 LEU A C 1
ATOM 622 O O . LEU A 1 103 ? -45.846 1.303 -24.987 1.00 44.08 100 LEU A O 1
ATOM 627 N N . LEU A 1 104 ? -45.414 1.212 -22.786 1.00 43.72 101 LEU A N 1
ATOM 628 C CA . LEU A 1 104 ? -46.839 1.126 -22.438 1.00 45.20 101 LEU A CA 1
ATOM 629 C C . LEU A 1 104 ? -47.588 2.322 -23.015 1.00 44.46 101 LEU A C 1
ATOM 630 O O . LEU A 1 104 ? -48.659 2.168 -23.600 1.00 51.78 101 LEU A O 1
ATOM 635 N N . ALA A 1 105 ? -46.995 3.506 -22.879 1.00 47.06 102 ALA A N 1
ATOM 636 C CA . ALA A 1 105 ? -47.562 4.735 -23.436 1.00 51.14 102 ALA A CA 1
ATOM 637 C C . ALA A 1 105 ? -47.812 4.641 -24.943 1.00 53.71 102 ALA A C 1
ATOM 638 O O . ALA A 1 105 ? -48.891 5.018 -25.430 1.00 51.74 102 ALA A O 1
ATOM 640 N N . VAL A 1 106 ? -46.811 4.150 -25.674 1.00 54.10 103 VAL A N 1
ATOM 641 C CA . VAL A 1 106 ? -46.946 3.991 -27.113 1.00 52.96 103 VAL A CA 1
ATOM 642 C C . VAL A 1 106 ? -48.109 3.060 -27.410 1.00 48.66 103 VAL A C 1
ATOM 643 O O . VAL A 1 106 ? -48.945 3.353 -28.259 1.00 51.49 103 VAL A O 1
ATOM 647 N N . ARG A 1 107 ? -48.167 1.946 -26.687 1.00 53.94 104 ARG A N 1
ATOM 648 C CA . ARG A 1 107 ? -49.249 0.981 -26.855 1.00 57.84 104 ARG A CA 1
ATOM 649 C C . ARG A 1 107 ? -50.630 1.586 -26.543 1.00 60.28 104 ARG A C 1
ATOM 650 O O . ARG A 1 107 ? -51.614 1.233 -27.193 1.00 64.85 104 ARG A O 1
ATOM 666 N N . GLY A 1 109 ? -51.254 4.564 -27.097 1.00 60.04 106 GLY A N 1
ATOM 667 C CA . GLY A 1 109 ? -51.452 5.481 -28.207 1.00 63.37 106 GLY A CA 1
ATOM 668 C C . GLY A 1 109 ? -51.216 6.923 -27.814 1.00 59.00 106 GLY A C 1
ATOM 669 O O . GLY A 1 109 ? -51.812 7.836 -28.383 1.00 58.53 106 GLY A O 1
ATOM 670 N N . LYS A 1 110 ? -50.334 7.129 -26.843 1.00 54.00 107 LYS A N 1
ATOM 671 C CA . LYS A 1 110 ? -50.027 8.477 -26.382 1.00 59.47 107 LYS A CA 1
ATOM 672 C C . LYS A 1 110 ? -48.665 8.934 -26.891 1.00 59.56 107 LYS A C 1
ATOM 673 O O . LYS A 1 110 ? -47.735 8.139 -26.983 1.00 58.00 107 LYS A O 1
ATOM 679 N N . LYS A 1 111 ? -48.549 10.214 -27.223 1.00 63.62 108 LYS A N 1
ATOM 680 C CA . LYS A 1 111 ? -47.307 10.711 -27.804 1.00 66.00 108 LYS A CA 1
ATOM 681 C C . LYS A 1 111 ? -46.587 11.658 -26.851 1.00 62.39 108 LYS A C 1
ATOM 682 O O . LYS A 1 111 ? -45.577 12.262 -27.214 1.00 60.41 108 LYS A O 1
ATOM 685 N N . LYS A 1 112 ? -47.109 11.787 -25.632 1.00 52.53 109 LYS A N 1
ATOM 686 C CA . LYS A 1 112 ? -46.529 12.704 -24.654 1.00 47.67 109 LYS A CA 1
ATOM 687 C C . LYS A 1 112 ? -46.307 12.032 -23.310 1.00 50.98 109 LYS A C 1
ATOM 688 O O . LYS A 1 112 ? -46.967 11.042 -22.975 1.00 51.28 109 LYS A O 1
ATOM 694 N N . VAL A 1 113 ? -45.368 12.572 -22.543 1.00 49.28 110 VAL A N 1
ATOM 695 C CA . VAL A 1 113 ? -44.987 11.977 -21.271 1.00 41.10 110 VAL A CA 1
ATOM 696 C C . VAL A 1 113 ? -44.764 13.064 -20.225 1.00 43.51 110 VAL A C 1
ATOM 697 O O . VAL A 1 113 ? -44.239 14.140 -20.536 1.00 46.12 110 VAL A O 1
ATOM 701 N N . VAL A 1 114 ? -45.218 12.802 -19.000 1.00 39.34 111 VAL A N 1
ATOM 702 C CA . VAL A 1 114 ? -44.887 13.651 -17.864 1.00 37.83 111 VAL A CA 1
ATOM 703 C C . VAL A 1 114 ? -44.239 12.779 -16.789 1.00 35.95 111 VAL A C 1
ATOM 704 O O . VAL A 1 114 ? -44.586 11.599 -16.655 1.00 36.74 111 VAL A O 1
ATOM 708 N N . ALA A 1 115 ? -43.271 13.341 -16.065 1.00 38.88 112 ALA A N 1
ATOM 709 C CA . ALA A 1 115 ? -42.615 12.628 -14.978 1.00 40.84 112 ALA A CA 1
ATOM 710 C C . ALA A 1 115 ? -42.197 13.579 -13.873 1.00 41.16 112 ALA A C 1
ATOM 711 O O . ALA A 1 115 ? -42.100 14.790 -14.074 1.00 44.25 112 ALA A O 1
ATOM 713 N N . GLU A 1 116 ? -41.962 13.010 -12.698 1.00 38.70 113 GLU A N 1
ATOM 714 C CA . GLU A 1 116 ? -41.417 13.749 -11.574 1.00 37.82 113 GLU A CA 1
ATOM 715 C C . GLU A 1 116 ? -40.007 13.226 -11.392 1.00 37.11 113 GLU A C 1
ATOM 716 O O . GLU A 1 116 ? -39.706 12.098 -11.785 1.00 40.56 113 GLU A O 1
ATOM 722 N N . THR A 1 117 ? -39.129 14.037 -10.824 1.00 38.59 114 THR A N 1
ATOM 723 C CA . THR A 1 117 ? -37.826 13.517 -10.462 1.00 38.78 114 THR A CA 1
ATOM 724 C C . THR A 1 117 ? -37.326 14.218 -9.221 1.00 43.90 114 THR A C 1
ATOM 725 O O . THR A 1 117 ? -37.613 15.395 -9.013 1.00 51.01 114 THR A O 1
ATOM 729 N N . GLY A 1 118 ? -36.600 13.486 -8.383 1.00 42.61 115 GLY A N 1
ATOM 730 C CA . GLY A 1 118 ? -35.985 14.074 -7.207 1.00 42.68 115 GLY A CA 1
ATOM 731 C C . GLY A 1 118 ? -34.550 14.458 -7.474 1.00 50.84 115 GLY A C 1
ATOM 732 O O . GLY A 1 118 ? -34.254 15.611 -7.771 1.00 60.27 115 GLY A O 1
ATOM 733 N N . ALA A 1 119 ? -33.652 13.484 -7.383 1.00 53.34 116 ALA A N 1
ATOM 734 C CA . ALA A 1 119 ? -32.236 13.742 -7.619 1.00 49.03 116 ALA A CA 1
ATOM 735 C C . ALA A 1 119 ? -31.899 13.689 -9.111 1.00 47.30 116 ALA A C 1
ATOM 736 O O . ALA A 1 119 ? -30.763 13.943 -9.505 1.00 49.40 116 ALA A O 1
ATOM 738 N N . GLY A 1 120 ? -32.883 13.360 -9.941 1.00 43.61 117 GLY A N 1
ATOM 739 C CA . GLY A 1 120 ? -32.717 13.508 -11.374 1.00 37.84 117 GLY A CA 1
ATOM 740 C C . GLY A 1 120 ? -32.544 12.217 -12.154 1.00 43.89 117 GLY A C 1
ATOM 741 O O . GLY A 1 120 ? -32.746 12.216 -13.370 1.00 47.65 117 GLY A O 1
ATOM 742 N N . GLN A 1 121 ? -32.157 11.133 -11.478 1.00 43.83 118 GLN A N 1
ATOM 743 C CA . GLN A 1 121 ? -31.960 9.845 -12.153 1.00 42.53 118 GLN A CA 1
ATOM 744 C C . GLN A 1 121 ? -33.221 9.412 -12.901 1.00 42.14 118 GLN A C 1
ATOM 745 O O . GLN A 1 121 ? -33.160 9.065 -14.082 1.00 38.24 118 GLN A O 1
ATOM 751 N N . HIS A 1 122 ? -34.370 9.449 -12.225 1.00 36.62 119 HIS A N 1
ATOM 752 C CA . HIS A 1 122 ? -35.613 9.063 -12.886 1.00 32.61 119 HIS A CA 1
ATOM 753 C C . HIS A 1 122 ? -35.900 9.999 -14.052 1.00 34.46 119 HIS A C 1
ATOM 754 O O . HIS A 1 122 ? -36.346 9.559 -15.130 1.00 35.07 119 HIS A O 1
ATOM 761 N N . GLY A 1 123 ? -35.645 11.290 -13.831 1.00 39.49 120 GLY A N 1
ATOM 762 C CA . GLY A 1 123 ? -35.837 12.295 -14.863 1.00 41.55 120 GLY A CA 1
ATOM 763 C C . GLY A 1 123 ? -35.024 11.970 -16.104 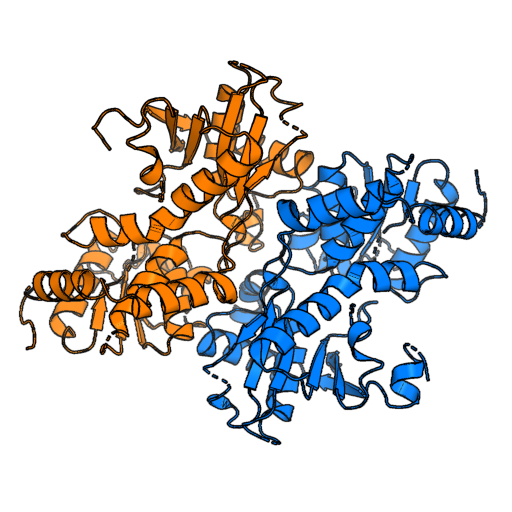1.00 42.89 120 GLY A C 1
ATOM 764 O O . GLY A 1 123 ? -35.567 11.910 -17.205 1.00 38.51 120 GLY A O 1
ATOM 765 N N . VAL A 1 124 ? -33.723 11.763 -15.926 1.00 41.19 121 VAL A N 1
ATOM 766 C CA . VAL A 1 124 ? -32.844 11.449 -17.037 1.00 36.52 121 VAL A CA 1
ATOM 767 C C . VAL A 1 124 ? -33.280 10.167 -17.738 1.00 38.90 121 VAL A C 1
ATOM 768 O O . VAL A 1 124 ? -33.307 10.116 -18.969 1.00 38.53 121 VAL A O 1
ATOM 772 N N . ALA A 1 125 ? -33.639 9.142 -16.963 1.00 37.85 122 ALA A N 1
ATOM 773 C CA . ALA A 1 125 ? -34.070 7.870 -17.554 1.00 36.51 122 ALA A CA 1
ATOM 774 C C . ALA A 1 125 ? -35.375 8.041 -18.336 1.00 40.76 122 ALA A C 1
ATOM 775 O O . ALA A 1 125 ? -35.583 7.384 -19.358 1.00 41.87 122 ALA A O 1
ATOM 777 N N . THR A 1 126 ? -36.255 8.919 -17.845 1.00 35.43 123 THR A N 1
ATOM 778 C CA . THR A 1 126 ? -37.482 9.251 -18.572 1.00 32.95 123 THR A CA 1
ATOM 779 C C . THR A 1 126 ? -37.202 10.022 -19.875 1.00 36.81 123 THR A C 1
ATOM 780 O O . THR A 1 126 ? -37.770 9.704 -20.925 1.00 35.02 123 THR A O 1
ATOM 784 N N . ALA A 1 127 ? -36.345 11.042 -19.817 1.00 39.00 124 ALA A N 1
ATOM 785 C CA . ALA A 1 127 ? -36.062 11.834 -21.015 1.00 39.97 124 ALA A CA 1
ATOM 786 C C . ALA A 1 127 ? -35.339 10.975 -22.050 1.00 36.53 124 ALA A C 1
ATOM 787 O O . ALA A 1 127 ? -35.572 11.098 -23.256 1.00 35.83 124 ALA A O 1
ATOM 789 N N . THR A 1 128 ? -34.474 10.088 -21.567 1.00 39.72 125 THR A N 1
ATOM 790 C CA . THR A 1 128 ? -33.702 9.224 -22.447 1.00 42.18 125 THR A CA 1
ATOM 791 C C . THR A 1 128 ? -34.640 8.393 -23.327 1.00 44.78 125 THR A C 1
ATOM 792 O O . THR A 1 128 ? -34.489 8.338 -24.547 1.00 48.10 125 THR A O 1
ATOM 796 N N . VAL A 1 129 ? -35.624 7.760 -22.704 1.00 42.33 126 VAL A N 1
ATOM 797 C CA . VAL A 1 129 ? -36.516 6.864 -23.427 1.00 38.88 126 VAL A CA 1
ATOM 798 C C . VAL A 1 129 ? -37.543 7.623 -24.292 1.00 36.85 126 VAL A C 1
ATOM 799 O O . VAL A 1 129 ? -37.973 7.124 -25.347 1.00 44.74 126 VAL A O 1
ATOM 803 N N . CYS A 1 130 ? -37.910 8.838 -23.885 1.00 35.07 127 CYS A N 1
ATOM 804 C CA . CYS A 1 130 ? -38.755 9.682 -24.745 1.00 43.75 127 CYS A CA 1
ATOM 805 C C . CYS A 1 130 ? -38.009 10.151 -25.993 1.00 52.24 127 CYS A C 1
ATOM 806 O O . CYS A 1 130 ? -38.601 10.274 -27.076 1.00 54.76 127 CYS A O 1
ATOM 809 N N . ALA A 1 131 ? -36.712 10.418 -25.840 1.00 45.98 128 ALA A N 1
ATOM 810 C CA . ALA A 1 131 ? -35.883 10.779 -26.986 1.00 47.93 128 ALA A CA 1
ATOM 811 C C . ALA A 1 131 ? -35.903 9.607 -27.945 1.00 51.01 128 ALA A C 1
ATOM 812 O O . ALA A 1 131 ? -36.093 9.773 -29.157 1.00 52.72 128 ALA A O 1
ATOM 814 N N . LEU A 1 132 ? -35.726 8.413 -27.380 1.00 49.01 129 LEU A N 1
ATOM 815 C CA . LEU A 1 132 ? -35.664 7.180 -28.160 1.00 50.92 129 LEU A CA 1
ATOM 816 C C . LEU A 1 132 ? -36.965 6.877 -28.907 1.00 55.38 129 LEU A C 1
ATOM 817 O O . LEU A 1 132 ? -36.935 6.538 -30.088 1.00 49.41 129 LEU A O 1
ATOM 822 N N . LEU A 1 133 ? -38.102 7.010 -28.221 1.00 53.96 130 LEU A N 1
ATOM 823 C CA . LEU A 1 133 ? -39.391 6.598 -28.788 1.00 54.44 130 LEU A CA 1
ATOM 824 C C . LEU A 1 133 ? -40.168 7.744 -29.432 1.00 57.84 130 LEU A C 1
ATOM 825 O O . LEU A 1 133 ? -41.282 7.540 -29.925 1.00 61.26 130 LEU A O 1
ATOM 830 N N . GLY A 1 134 ? -39.595 8.946 -29.419 1.00 55.32 131 GLY A N 1
ATOM 831 C CA . GLY A 1 134 ? -40.205 10.076 -30.105 1.00 54.62 131 GLY A CA 1
ATOM 832 C C . GLY A 1 134 ? -41.346 10.703 -29.323 1.00 58.84 131 GLY A C 1
ATOM 833 O O . GLY A 1 134 ? -42.267 11.294 -29.905 1.00 56.65 131 GLY A O 1
ATOM 834 N N . LEU A 1 135 ? -41.281 10.584 -27.999 1.00 50.14 132 LEU A N 1
ATOM 835 C CA . LEU A 1 135 ? -42.306 11.162 -27.131 1.00 50.59 132 LEU A CA 1
ATOM 836 C C . LEU A 1 135 ? -41.882 12.522 -26.586 1.00 51.84 132 LEU A C 1
ATOM 837 O O . LEU A 1 135 ? -40.718 12.705 -26.196 1.00 50.98 132 LEU A O 1
ATOM 842 N N . GLU A 1 136 ? -42.824 13.467 -26.561 1.00 49.74 133 GLU A N 1
ATOM 843 C CA . GLU A 1 136 ? -42.631 14.724 -25.838 1.00 53.04 133 GLU A CA 1
ATOM 844 C C . GLU A 1 136 ? -42.504 14.425 -24.355 1.00 52.31 133 GLU A C 1
ATOM 845 O O . GLU A 1 136 ? -43.157 13.512 -23.837 1.00 48.47 133 GLU A O 1
ATOM 851 N N . CYS A 1 137 ? -41.663 15.200 -23.679 1.00 50.47 134 CYS A N 1
ATOM 852 C CA . CYS A 1 137 ? -41.332 14.927 -22.296 1.00 47.42 134 CYS A CA 1
ATOM 853 C C . CYS A 1 137 ? -41.400 16.200 -21.464 1.00 51.37 134 CYS A C 1
ATOM 854 O O . CYS A 1 137 ? -40.729 17.190 -21.770 1.00 55.28 134 CYS A O 1
ATOM 857 N N . VAL A 1 138 ? -42.230 16.169 -20.425 1.00 51.94 135 VAL A N 1
ATOM 858 C CA . VAL A 1 138 ? -42.268 17.228 -19.430 1.00 51.57 135 VAL A CA 1
ATOM 859 C C . VAL A 1 138 ? -41.880 16.619 -18.089 1.00 48.49 135 VAL A C 1
ATOM 860 O O . VAL A 1 138 ? -42.473 15.633 -17.648 1.00 53.30 135 VAL A O 1
ATOM 864 N N . ILE A 1 139 ? -40.890 17.204 -17.432 1.00 46.37 136 ILE A N 1
ATOM 865 C CA . ILE A 1 139 ? -40.416 16.667 -16.164 1.00 45.89 136 ILE A CA 1
ATOM 866 C C . ILE A 1 139 ? -40.502 17.716 -15.073 1.00 49.46 136 ILE A C 1
ATOM 867 O O . ILE A 1 139 ? -39.898 18.792 -15.192 1.00 49.31 136 ILE A O 1
ATOM 872 N N . PHE A 1 140 ? -41.247 17.402 -14.013 1.00 37.23 137 PHE A N 1
ATOM 873 C CA . PHE A 1 140 ? -41.391 18.308 -12.894 1.00 41.43 137 PHE A CA 1
ATOM 874 C C . PHE A 1 140 ? -40.368 17.990 -11.807 1.00 45.18 137 PHE A C 1
ATOM 875 O O . PHE A 1 140 ? -40.157 16.826 -11.450 1.00 46.40 137 PHE A O 1
ATOM 891 N N . GLY A 1 142 ? -38.563 19.660 -8.054 1.00 49.66 139 GLY A N 1
ATOM 892 C CA . GLY A 1 142 ? -38.545 20.662 -7.002 1.00 49.32 139 GLY A CA 1
ATOM 893 C C . GLY A 1 142 ? -37.378 21.615 -7.180 1.00 61.03 139 GLY A C 1
ATOM 894 O O . GLY A 1 142 ? -36.272 21.187 -7.530 1.00 50.65 139 GLY A O 1
ATOM 895 N N . GLU A 1 143 ? -37.642 22.900 -6.946 1.00 57.62 140 GLU A N 1
ATOM 896 C CA . GLU A 1 143 ? -36.669 23.962 -7.113 1.00 64.09 140 GLU A CA 1
ATOM 897 C C . GLU A 1 143 ? -35.353 23.644 -6.418 1.00 68.27 140 GLU A C 1
ATOM 898 O O . GLU A 1 143 ? -34.284 23.939 -6.943 1.00 67.94 140 GLU A O 1
ATOM 904 N N . GLU A 1 144 ? -35.437 23.055 -5.230 1.00 70.40 141 GLU A N 1
ATOM 905 C CA . GLU A 1 144 ? -34.246 22.788 -4.436 1.00 69.67 141 GLU A CA 1
ATOM 906 C C . GLU A 1 144 ? -33.408 21.708 -5.120 1.00 63.88 141 GLU A C 1
ATOM 907 O O . GLU A 1 144 ? -32.181 21.714 -5.032 1.00 68.03 141 GLU A O 1
ATOM 910 N N . ASP A 1 145 ? -34.079 20.796 -5.815 1.00 55.57 142 ASP A N 1
ATOM 911 C CA . ASP A 1 145 ? -33.397 19.733 -6.540 1.00 57.58 142 ASP A CA 1
ATOM 912 C C . ASP A 1 145 ? -32.773 20.248 -7.846 1.00 63.13 142 ASP A C 1
ATOM 913 O O . ASP A 1 145 ? -31.645 19.872 -8.191 1.00 51.06 142 ASP A O 1
ATOM 918 N N . VAL A 1 146 ? -33.507 21.107 -8.556 1.00 59.24 143 VAL A N 1
ATOM 919 C CA . VAL A 1 146 ? -33.019 21.732 -9.788 1.00 56.73 143 VAL A CA 1
ATOM 920 C C . VAL A 1 146 ? -31.662 22.413 -9.591 1.00 59.53 143 VAL A C 1
ATOM 921 O O . VAL A 1 146 ? -30.708 22.120 -10.311 1.00 57.61 143 VAL A O 1
ATOM 925 N N . ARG A 1 147 ? -31.576 23.291 -8.598 1.00 58.55 144 ARG A N 1
ATOM 926 C CA . ARG A 1 147 ? -30.380 24.091 -8.391 1.00 62.60 144 ARG A CA 1
ATOM 927 C C . ARG A 1 147 ? -29.155 23.269 -8.002 1.00 63.89 144 ARG A C 1
ATOM 928 O O . ARG A 1 147 ? -28.027 23.735 -8.173 1.00 68.08 144 ARG A O 1
ATOM 936 N N . ARG A 1 148 ? -29.363 22.058 -7.483 1.00 60.18 145 ARG A N 1
ATOM 937 C CA . ARG A 1 148 ? -28.228 21.235 -7.059 1.00 75.30 145 ARG A CA 1
ATOM 938 C C . ARG A 1 148 ? -28.026 19.953 -7.873 1.00 69.62 145 ARG A C 1
ATOM 939 O O . ARG A 1 148 ? -27.262 19.071 -7.477 1.00 68.96 145 ARG A O 1
ATOM 947 N N . GLN A 1 149 ? -28.700 19.857 -9.014 1.00 53.98 146 GLN A N 1
ATOM 948 C CA . GLN A 1 149 ? -28.481 18.739 -9.927 1.00 61.94 146 GLN A CA 1
ATOM 949 C C . GLN A 1 149 ? -28.196 19.264 -11.332 1.00 57.70 146 GLN A C 1
ATOM 950 O O . GLN A 1 149 ? -28.911 18.941 -12.294 1.00 52.79 146 GLN A O 1
ATOM 956 N N . LYS A 1 150 ? -27.155 20.086 -11.424 1.00 62.89 147 LYS A N 1
ATOM 957 C CA . LYS A 1 150 ? -26.767 20.759 -12.661 1.00 68.39 147 LYS A CA 1
ATOM 958 C C . LYS A 1 150 ? -26.547 19.778 -13.801 1.00 56.57 147 LYS A C 1
ATOM 959 O O . LYS A 1 150 ? -27.103 19.948 -14.886 1.00 55.43 147 LYS A O 1
ATOM 965 N N . LEU A 1 151 ? -25.746 18.749 -13.542 1.00 58.66 148 LEU A N 1
ATOM 966 C CA . LEU A 1 151 ? -25.475 17.709 -14.535 1.00 62.32 148 LEU A CA 1
ATOM 967 C C . LEU A 1 151 ? -26.772 17.070 -15.052 1.00 58.13 148 LEU A C 1
ATOM 968 O O . LEU A 1 151 ? -27.020 17.034 -16.262 1.00 56.83 148 LEU A O 1
ATOM 973 N N . ASN A 1 152 ? -27.603 16.578 -14.138 1.00 56.80 149 ASN A N 1
ATOM 974 C CA . ASN A 1 152 ? -28.805 15.858 -14.548 1.00 49.90 149 ASN A CA 1
ATOM 975 C C . ASN A 1 152 ? -29.826 16.728 -15.278 1.00 49.80 149 ASN A C 1
ATOM 976 O O . ASN A 1 152 ? -30.497 16.267 -16.205 1.00 49.01 149 ASN A O 1
ATOM 981 N N . VAL A 1 153 ? -29.941 17.983 -14.857 1.00 49.74 150 VAL A N 1
ATOM 982 C CA . VAL A 1 153 ? -30.810 18.921 -15.550 1.00 48.91 150 VAL A CA 1
ATOM 983 C C . VAL A 1 153 ? -30.304 19.144 -16.981 1.00 52.92 150 VAL A C 1
ATOM 984 O O . VAL A 1 153 ? -31.081 19.075 -17.937 1.00 51.20 150 VAL A O 1
ATOM 988 N N . PHE A 1 154 ? -29.005 19.376 -17.139 1.00 51.89 151 PHE A N 1
ATOM 989 C CA . PHE A 1 154 ? -28.474 19.585 -18.486 1.00 60.26 151 PHE A CA 1
ATOM 990 C C . PHE A 1 154 ? -28.681 18.344 -19.355 1.00 54.01 151 PHE A C 1
ATOM 991 O O . PHE A 1 154 ? -29.111 18.464 -20.500 1.00 52.73 151 PHE A O 1
ATOM 999 N N . ARG A 1 155 ? -28.412 17.162 -18.800 1.00 50.53 152 ARG A N 1
ATOM 1000 C CA . ARG A 1 155 ? -28.735 15.904 -19.477 1.00 51.66 152 ARG A CA 1
ATOM 1001 C C . ARG A 1 155 ? -30.201 15.876 -19.959 1.00 47.39 152 ARG A C 1
ATOM 1002 O O . ARG A 1 155 ? -30.463 15.599 -21.126 1.00 47.70 152 ARG A O 1
ATOM 1018 N N . GLU A 1 157 ? -32.331 18.385 -20.460 1.00 48.24 154 GLU A N 1
ATOM 1019 C CA . GLU A 1 157 ? -32.577 19.384 -21.490 1.00 55.99 154 GLU A CA 1
ATOM 1020 C C . GLU A 1 157 ? -31.933 18.977 -22.818 1.00 56.94 154 GLU A C 1
ATOM 1021 O O . GLU A 1 157 ? -32.552 19.107 -23.875 1.00 57.44 154 GLU A O 1
ATOM 1027 N N . LEU A 1 158 ? -30.707 18.465 -22.764 1.00 53.12 155 LEU A N 1
ATOM 1028 C CA . LEU A 1 158 ? -30.024 18.019 -23.981 1.00 54.24 155 LEU A CA 1
ATOM 1029 C C . LEU A 1 158 ? -30.830 16.905 -24.643 1.00 54.20 155 LEU A C 1
ATOM 1030 O O . LEU A 1 158 ? -30.914 16.832 -25.864 1.00 54.49 155 LEU A O 1
ATOM 1035 N N . LEU A 1 159 ? -31.456 16.062 -23.826 1.00 54.15 156 LEU A N 1
ATOM 1036 C CA . LEU A 1 159 ? -32.266 14.969 -24.349 1.00 52.50 156 LEU A CA 1
ATOM 1037 C C . LEU A 1 159 ? -33.600 15.455 -24.914 1.00 52.12 156 LEU A C 1
ATOM 1038 O O . LEU A 1 159 ? -34.329 14.675 -25.527 1.00 49.62 156 LEU A O 1
ATOM 1043 N N . GLY A 1 160 ? -33.921 16.731 -24.702 1.00 53.92 157 GLY A N 1
ATOM 1044 C CA . GLY A 1 160 ? -35.112 17.320 -25.293 1.00 54.77 157 GLY A CA 1
ATOM 1045 C C . GLY A 1 160 ? -36.313 17.465 -24.375 1.00 55.05 157 GLY A C 1
ATOM 1046 O O . GLY A 1 160 ? -37.422 17.730 -24.838 1.00 59.96 157 GLY A O 1
ATOM 1047 N N . ALA A 1 161 ? -36.105 17.307 -23.072 1.00 50.51 158 ALA A N 1
ATOM 1048 C CA . ALA A 1 161 ? -37.208 17.432 -22.120 1.00 52.84 158 ALA A CA 1
ATOM 1049 C C . ALA A 1 161 ? -37.371 18.859 -21.617 1.00 55.00 158 ALA A C 1
ATOM 1050 O O . ALA A 1 161 ? -36.382 19.578 -21.432 1.00 60.05 158 ALA A O 1
ATOM 1052 N N . LYS A 1 162 ? -38.620 19.267 -21.398 1.00 50.93 159 LYS A N 1
ATOM 1053 C CA . LYS A 1 162 ? -38.898 20.501 -20.666 1.00 50.11 159 LYS A CA 1
ATOM 1054 C C . LYS A 1 162 ? -38.807 20.212 -19.168 1.00 54.88 159 LYS A C 1
ATOM 1055 O O . LYS A 1 162 ? -39.493 19.325 -18.660 1.00 58.35 159 LYS A O 1
ATOM 1057 N N . VAL A 1 163 ? -37.949 20.945 -18.462 1.00 54.15 160 VAL A N 1
ATOM 1058 C CA . VAL A 1 163 ? -37.812 20.772 -17.015 1.00 51.61 160 VAL A CA 1
ATOM 1059 C C . VAL A 1 163 ? -38.517 21.908 -16.278 1.00 55.76 160 VAL A C 1
ATOM 1060 O O . VAL A 1 163 ? -38.096 23.067 -16.347 1.00 60.77 160 VAL A O 1
ATOM 1064 N N . GLU A 1 164 ? -39.593 21.571 -15.572 1.00 50.77 161 GLU A N 1
ATOM 1065 C CA . GLU A 1 164 ? -40.376 22.568 -14.845 1.00 48.82 161 GLU A CA 1
ATOM 1066 C C . GLU A 1 164 ? -39.988 22.614 -13.361 1.00 52.26 161 GLU A C 1
ATOM 1067 O O . GLU A 1 164 ? -40.139 21.619 -12.639 1.00 53.23 161 GLU A O 1
ATOM 1069 N N . SER A 1 165 ? -39.483 23.763 -12.911 1.00 53.48 162 SER A N 1
ATOM 1070 C CA . SER A 1 165 ? -39.131 23.952 -11.505 1.00 56.85 162 SER A CA 1
ATOM 1071 C C . SER A 1 165 ? -40.397 24.121 -10.674 1.00 58.13 162 SER A C 1
ATOM 1072 O O . SER A 1 165 ? -41.260 24.929 -11.014 1.00 58.81 162 SER A O 1
ATOM 1075 N N . VAL A 1 166 ? -40.498 23.373 -9.580 1.00 58.95 163 VAL A N 1
ATOM 1076 C CA . VAL A 1 166 ? -41.672 23.447 -8.716 1.00 61.38 163 VAL A CA 1
ATOM 1077 C C . VAL A 1 166 ? -41.380 24.218 -7.425 1.00 69.79 163 VAL A C 1
ATOM 1078 O O . VAL A 1 166 ? -40.606 23.763 -6.576 1.00 74.11 163 VAL A O 1
ATOM 1082 N N . ALA A 1 167 ? -42.012 25.381 -7.286 1.00 65.91 164 ALA A N 1
ATOM 1083 C CA . ALA A 1 167 ? -41.765 26.272 -6.160 1.00 74.51 164 ALA A CA 1
ATOM 1084 C C . ALA A 1 167 ? -42.770 26.103 -5.016 1.00 78.81 164 ALA A C 1
ATOM 1085 O O . ALA A 1 167 ? -42.790 26.912 -4.097 1.00 84.78 164 ALA A O 1
ATOM 1087 N N . ALA A 1 168 ? -43.591 25.056 -5.075 1.00 75.69 165 ALA A N 1
ATOM 1088 C CA . ALA A 1 168 ? -44.637 24.829 -4.079 1.00 76.47 165 ALA A CA 1
ATOM 1089 C C . ALA A 1 168 ? -44.074 24.537 -2.690 1.00 78.60 165 ALA A C 1
ATOM 1090 O O . ALA A 1 168 ? -44.602 25.016 -1.683 1.00 73.05 165 ALA A O 1
ATOM 1092 N N . GLY A 1 171 ? -40.763 23.237 -2.024 1.00 68.39 168 GLY A N 1
ATOM 1093 C CA . GLY A 1 171 ? -40.412 22.794 -3.362 1.00 77.44 168 GLY A CA 1
ATOM 1094 C C . GLY A 1 171 ? -39.631 21.491 -3.367 1.00 78.80 168 GLY A C 1
ATOM 1095 O O . GLY A 1 171 ? -38.535 21.412 -3.932 1.00 75.99 168 GLY A O 1
ATOM 1096 N N . THR A 1 172 ? -40.200 20.473 -2.723 1.00 83.54 169 THR A N 1
ATOM 1097 C CA . THR A 1 172 ? -39.576 19.157 -2.614 1.00 82.32 169 THR A CA 1
ATOM 1098 C C . THR A 1 172 ? -40.096 18.203 -3.694 1.00 79.81 169 THR A C 1
ATOM 1099 O O . THR A 1 172 ? -40.836 18.616 -4.590 1.00 80.05 169 THR A O 1
ATOM 1101 N N . LEU A 1 173 ? -39.708 16.931 -3.596 1.00 72.96 170 LEU A N 1
ATOM 1102 C CA . LEU A 1 173 ? -40.184 15.891 -4.510 1.00 65.28 170 LEU A CA 1
ATOM 1103 C C . LEU A 1 173 ? -41.704 15.700 -4.412 1.00 60.95 170 LEU A C 1
ATOM 1104 O O . LEU A 1 173 ? -42.365 15.491 -5.428 1.00 61.94 170 LEU A O 1
ATOM 1109 N N . LYS A 1 174 ? -42.244 15.779 -3.197 1.00 58.78 171 LYS A N 1
ATOM 1110 C CA . LYS A 1 174 ? -43.689 15.691 -2.978 1.00 62.53 171 LYS A CA 1
ATOM 1111 C C . LYS A 1 174 ? -44.422 16.732 -3.809 1.00 61.91 171 LYS A C 1
ATOM 1112 O O . LYS A 1 174 ? -45.417 16.427 -4.461 1.00 63.44 171 LYS A O 1
ATOM 1114 N N . ASP A 1 175 ? -43.925 17.964 -3.786 1.00 59.26 172 ASP A N 1
ATOM 1115 C CA . ASP A 1 175 ? -44.549 19.036 -4.548 1.00 58.24 172 ASP A CA 1
ATOM 1116 C C . ASP A 1 175 ? -44.443 18.792 -6.062 1.00 58.89 172 ASP A C 1
ATOM 1117 O O . ASP A 1 175 ? -45.342 19.158 -6.821 1.00 60.71 172 ASP A O 1
ATOM 1119 N N . ALA A 1 176 ? -43.358 18.158 -6.503 1.00 48.80 173 ALA A N 1
ATOM 1120 C CA . ALA A 1 176 ? -43.237 17.830 -7.916 1.00 47.40 173 ALA A CA 1
ATOM 1121 C C . ALA A 1 176 ? -44.183 16.696 -8.297 1.00 45.98 173 ALA A C 1
ATOM 1122 O O . ALA A 1 176 ? -44.786 16.730 -9.372 1.00 45.02 173 ALA A O 1
ATOM 1124 N N . VAL A 1 177 ? -44.300 15.690 -7.428 1.00 46.91 174 VAL A N 1
ATOM 1125 C CA . VAL A 1 177 ? -45.232 14.585 -7.663 1.00 46.02 174 VAL A CA 1
ATOM 1126 C C . VAL A 1 177 ? -46.653 15.124 -7.825 1.00 46.95 174 VAL A C 1
ATOM 1127 O O . VAL A 1 177 ? -47.358 14.768 -8.764 1.00 45.88 174 VAL A O 1
ATOM 1131 N N . ASN A 1 178 ? -47.062 15.995 -6.915 1.00 44.96 175 ASN A N 1
ATOM 1132 C CA . ASN A 1 178 ? -48.406 16.563 -6.976 1.00 53.09 175 ASN A CA 1
ATOM 1133 C C . ASN A 1 178 ? -48.600 17.386 -8.240 1.00 57.60 175 ASN A C 1
ATOM 1134 O O . ASN A 1 178 ? -49.674 17.368 -8.844 1.00 53.55 175 ASN A O 1
ATOM 1139 N N . GLU A 1 179 ? -47.555 18.098 -8.653 1.00 54.30 176 GLU A N 1
ATOM 1140 C CA . GLU A 1 179 ? -47.676 18.930 -9.836 1.00 55.20 176 GLU A CA 1
ATOM 1141 C C . GLU A 1 179 ? -47.735 18.041 -11.086 1.00 51.81 176 GLU A C 1
ATOM 1142 O O . GLU A 1 179 ? -48.443 18.350 -12.044 1.00 53.93 176 GLU A O 1
ATOM 1148 N N . ALA A 1 180 ? -47.013 16.921 -11.061 1.00 45.40 177 ALA A N 1
ATOM 1149 C CA . ALA A 1 180 ? -47.068 15.964 -12.166 1.00 45.65 177 ALA A CA 1
ATOM 1150 C 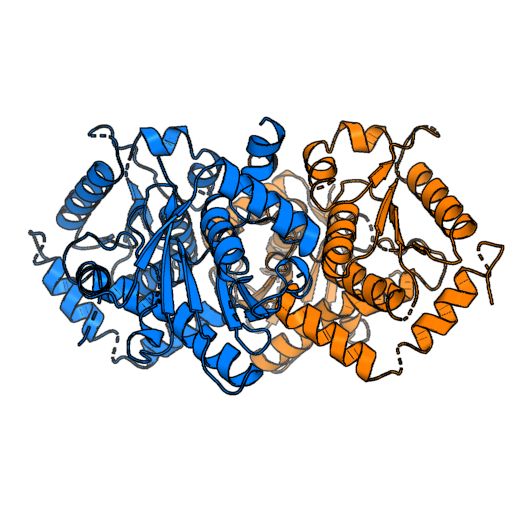C . ALA A 1 180 ? -48.456 15.316 -12.275 1.00 48.64 177 ALA A C 1
ATOM 1151 O O . ALA A 1 180 ? -48.961 15.101 -13.371 1.00 55.08 177 ALA A O 1
ATOM 1153 N N . LEU A 1 181 ? -49.058 15.002 -11.131 1.00 41.76 178 LEU A N 1
ATOM 1154 C CA . LEU A 1 181 ? -50.386 14.417 -11.095 1.00 45.91 178 LEU A CA 1
ATOM 1155 C C . LEU A 1 181 ? -51.411 15.378 -11.689 1.00 50.33 178 LEU A C 1
ATOM 1156 O O . LEU A 1 181 ? -52.289 14.971 -12.458 1.00 52.74 178 LEU A O 1
ATOM 1161 N N . ARG A 1 182 ? -51.293 16.651 -11.324 1.00 46.53 179 ARG A N 1
ATOM 1162 C CA . ARG A 1 182 ? -52.218 17.683 -11.792 1.00 54.92 179 ARG A CA 1
ATOM 1163 C C . ARG A 1 182 ? -52.083 17.839 -13.302 1.00 55.73 179 ARG A C 1
ATOM 1164 O O . ARG A 1 182 ? -53.079 17.928 -14.020 1.00 52.52 179 ARG A O 1
ATOM 1172 N N . TYR A 1 183 ? -50.840 17.856 -13.778 1.00 46.29 180 TYR A N 1
ATOM 1173 C CA . TYR A 1 183 ? -50.580 17.972 -15.205 1.00 45.94 180 TYR A CA 1
ATOM 1174 C C . TYR A 1 183 ? -51.136 16.760 -15.952 1.00 48.17 180 TYR A C 1
ATOM 1175 O O . TYR A 1 183 ? -51.820 16.909 -16.964 1.00 52.60 180 TYR A O 1
ATOM 1184 N N . TRP A 1 184 ? -50.837 15.565 -15.447 1.00 45.83 181 TRP A N 1
ATOM 1185 C CA . TRP A 1 184 ? -51.322 14.322 -16.042 1.00 47.39 181 TRP A CA 1
ATOM 1186 C C . TRP A 1 184 ? -52.838 14.341 -16.205 1.00 53.05 181 TRP A C 1
ATOM 1187 O O . TRP A 1 184 ? -53.346 14.179 -17.313 1.00 51.90 181 TRP A O 1
ATOM 1198 N N . VAL A 1 185 ? -53.556 14.542 -15.102 1.00 53.36 182 VAL A N 1
ATOM 1199 C CA . VAL A 1 185 ? -55.012 14.519 -15.157 1.00 54.27 182 VAL A CA 1
ATOM 1200 C C . VAL A 1 185 ? -55.521 15.490 -16.216 1.00 58.84 182 VAL A C 1
ATOM 1201 O O . VAL A 1 185 ? -56.425 15.159 -16.970 1.00 54.68 182 VAL A O 1
ATOM 1205 N N . SER A 1 186 ? -54.904 16.669 -16.288 1.00 61.62 183 SER A N 1
ATOM 1206 C CA . SER A 1 186 ? -55.313 17.704 -17.234 1.00 64.84 183 SER A CA 1
ATOM 1207 C C . SER A 1 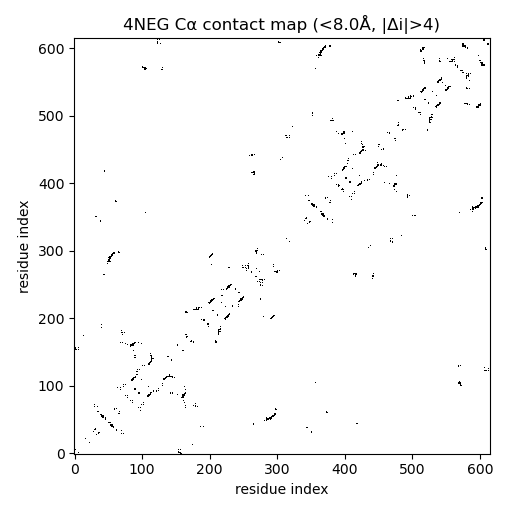186 ? -54.991 17.324 -18.675 1.00 66.43 183 SER A C 1
ATOM 1208 O O . SER A 1 186 ? -55.690 17.735 -19.596 1.00 73.27 183 SER A O 1
ATOM 1211 N N . HIS A 1 187 ? -53.933 16.546 -18.869 1.00 51.55 184 HIS A N 1
ATOM 1212 C CA . HIS A 1 187 ? -53.497 16.185 -20.221 1.00 51.44 184 HIS A CA 1
ATOM 1213 C C . HIS A 1 187 ? -53.634 14.691 -20.484 1.00 51.67 184 HIS A C 1
ATOM 1214 O O . HIS A 1 187 ? -52.989 14.156 -21.389 1.00 58.80 184 HIS A O 1
ATOM 1221 N N . VAL A 1 188 ? -54.484 14.019 -19.711 1.00 53.93 185 VAL A N 1
ATOM 1222 C CA . VAL A 1 188 ? -54.568 12.557 -19.773 1.00 54.85 185 VAL A CA 1
ATOM 1223 C C . VAL A 1 188 ? -54.956 12.015 -21.160 1.00 57.36 185 VAL A C 1
ATOM 1224 O O . VAL A 1 188 ? -54.667 10.867 -21.486 1.00 58.63 185 VAL A O 1
ATOM 1228 N N . HIS A 1 189 ? -55.595 12.851 -21.973 1.00 60.27 186 HIS A N 1
ATOM 1229 C CA . HIS A 1 189 ? -55.997 12.461 -23.323 1.00 70.19 186 HIS A CA 1
ATOM 1230 C C . HIS A 1 189 ? -54.815 12.003 -24.213 1.00 67.36 186 HIS A C 1
ATOM 1231 O O . HIS A 1 189 ? -54.949 11.064 -25.005 1.00 62.87 186 HIS A O 1
ATOM 1238 N N . ASP A 1 190 ? -53.660 12.647 -24.071 1.00 66.67 187 ASP A N 1
ATOM 1239 C CA . ASP A 1 190 ? -52.506 12.308 -24.902 1.00 63.65 187 ASP A CA 1
ATOM 1240 C C . ASP A 1 190 ? -51.203 12.216 -24.116 1.00 63.29 187 ASP A C 1
ATOM 1241 O O . ASP A 1 190 ? -50.124 12.012 -24.706 1.00 57.76 187 ASP A O 1
ATOM 1246 N N . THR A 1 191 ? -51.303 12.361 -22.791 1.00 60.25 188 THR A N 1
ATOM 1247 C CA . THR A 1 191 ? -50.121 12.325 -21.919 1.00 50.48 188 THR A CA 1
ATOM 1248 C C . THR A 1 191 ? -50.160 11.159 -20.928 1.00 51.17 188 THR A C 1
ATOM 1249 O O . THR A 1 191 ? -51.165 10.941 -20.255 1.00 53.78 188 THR A O 1
ATOM 1253 N N . HIS A 1 192 ? -49.070 10.401 -20.846 1.00 50.17 189 HIS A N 1
ATOM 1254 C CA . HIS A 1 192 ? -48.934 9.409 -19.779 1.00 45.82 189 HIS A CA 1
ATOM 1255 C C . HIS A 1 192 ? -47.925 9.866 -18.727 1.00 49.77 189 HIS A C 1
ATOM 1256 O O . HIS A 1 192 ? -46.924 10.514 -19.037 1.00 50.62 189 HIS A O 1
ATOM 1263 N N . TYR A 1 193 ? -48.215 9.530 -17.478 1.00 52.86 190 TYR A N 1
ATOM 1264 C CA . TYR A 1 193 ? -47.343 9.847 -16.361 1.00 50.73 190 TYR A CA 1
ATOM 1265 C C . TYR A 1 193 ? -46.443 8.646 -16.109 1.00 44.73 190 TYR A C 1
ATOM 1266 O O . TYR A 1 193 ? -46.917 7.584 -15.689 1.00 40.50 190 TYR A O 1
ATOM 1275 N N . ILE A 1 194 ? -45.147 8.814 -16.367 1.00 40.76 191 ILE A N 1
ATOM 1276 C CA . ILE A 1 194 ? -44.166 7.789 -16.016 1.00 38.60 191 ILE A CA 1
ATOM 1277 C C . ILE A 1 194 ? -43.678 8.065 -14.596 1.00 45.60 191 ILE A C 1
ATOM 1278 O O . ILE A 1 194 ? -42.792 8.899 -14.377 1.00 48.78 191 ILE A O 1
ATOM 1291 N N . GLY A 1 196 ? -41.825 7.253 -11.049 1.00 40.28 193 GLY A N 1
ATOM 1292 C CA . GLY A 1 196 ? -40.688 6.501 -10.548 1.00 47.30 193 GLY A CA 1
ATOM 1293 C C . GLY A 1 196 ? -40.794 6.236 -9.060 1.00 52.95 193 GLY A C 1
ATOM 1294 O O . GLY A 1 196 ? -40.308 5.215 -8.559 1.00 60.00 193 GLY A O 1
ATOM 1295 N N . SER A 1 197 ? -41.419 7.169 -8.350 1.00 48.18 194 SER A N 1
ATOM 1296 C CA . SER A 1 197 ? -41.683 6.994 -6.924 1.00 55.22 194 SER A CA 1
ATOM 1297 C C . SER A 1 197 ? -42.714 5.887 -6.694 1.00 53.11 194 SER A C 1
ATOM 1298 O O . SER A 1 197 ? -43.616 5.692 -7.507 1.00 57.78 194 SER A O 1
ATOM 1301 N N . VAL A 1 198 ? -42.575 5.157 -5.593 1.00 48.52 195 VAL A N 1
ATOM 1302 C CA . VAL A 1 198 ? -43.492 4.061 -5.304 1.00 52.30 195 VAL A CA 1
ATOM 1303 C C . VAL A 1 198 ? -44.497 4.429 -4.218 1.00 53.27 195 VAL A C 1
ATOM 1304 O O . VAL A 1 198 ? -45.167 3.551 -3.663 1.00 53.42 195 VAL A O 1
ATOM 1308 N N . LEU A 1 199 ? -44.597 5.727 -3.920 1.00 47.59 196 LEU A N 1
ATOM 1309 C CA . LEU A 1 199 ? -45.525 6.208 -2.891 1.00 59.02 196 LEU A CA 1
ATOM 1310 C C . LEU A 1 199 ? -46.771 6.805 -3.531 1.00 58.57 196 LEU A C 1
ATOM 1311 O O . LEU A 1 199 ? -47.595 7.417 -2.854 1.00 63.59 196 LEU A O 1
ATOM 1316 N N . GLY A 1 200 ? -46.893 6.636 -4.844 1.00 52.24 197 GLY A N 1
ATOM 1317 C CA . GLY A 1 200 ? -48.015 7.181 -5.582 1.00 49.37 197 GLY A CA 1
ATOM 1318 C C . GLY A 1 200 ? -49.178 6.227 -5.490 1.00 55.76 197 GLY A C 1
ATOM 1319 O O . GLY A 1 200 ? -49.099 5.224 -4.778 1.00 60.18 197 GLY A O 1
ATOM 1320 N N . PRO A 1 201 ? -50.253 6.520 -6.233 1.00 59.77 198 PRO A N 1
ATOM 1321 C CA . PRO A 1 201 ? -51.499 5.744 -6.159 1.00 57.51 198 PRO A CA 1
ATOM 1322 C C . PRO A 1 201 ? -51.386 4.461 -6.982 1.00 55.46 198 PRO A C 1
ATOM 1323 O O . PRO A 1 201 ? -50.599 4.433 -7.946 1.00 53.56 198 PRO A O 1
ATOM 1327 N N . HIS A 1 202 ? -52.140 3.426 -6.601 1.00 56.01 199 HIS A N 1
ATOM 1328 C CA . HIS A 1 202 ? -52.272 2.216 -7.412 1.00 58.73 199 HIS A CA 1
ATOM 1329 C C . HIS A 1 202 ? -52.654 2.640 -8.827 1.00 59.15 199 HIS A C 1
ATOM 1330 O O . HIS A 1 202 ? -53.495 3.527 -9.003 1.00 59.22 199 HIS A O 1
ATOM 1337 N N . PRO A 1 203 ? -52.075 1.986 -9.844 1.00 55.36 200 PRO A N 1
ATOM 1338 C CA . PRO A 1 203 ? -51.234 0.789 -9.762 1.00 55.40 200 PRO A CA 1
ATOM 1339 C C . PRO A 1 203 ? -49.753 1.085 -9.988 1.00 51.83 200 PRO A C 1
ATOM 1340 O O . PRO A 1 203 ? -48.999 0.180 -10.364 1.00 51.05 200 PRO A O 1
ATOM 1344 N N . PHE A 1 204 ? -49.334 2.326 -9.788 1.00 41.85 201 PHE A N 1
ATOM 1345 C CA . PHE A 1 204 ? -47.924 2.649 -10.009 1.00 46.01 201 PHE A CA 1
ATOM 1346 C C . PHE A 1 204 ? -46.923 1.805 -9.202 1.00 43.86 201 PHE A C 1
ATOM 1347 O O . PHE A 1 204 ? -45.927 1.359 -9.771 1.00 44.32 201 PHE A O 1
ATOM 1355 N N . PRO A 1 205 ? -47.169 1.588 -7.887 1.00 42.95 202 PRO A N 1
ATOM 1356 C CA . PRO A 1 205 ? -46.159 0.788 -7.175 1.00 42.73 202 PRO A CA 1
ATOM 1357 C C . PRO A 1 205 ? -45.989 -0.612 -7.775 1.00 45.88 202 PRO A C 1
ATOM 1358 O O . PRO A 1 205 ? -44.859 -1.109 -7.846 1.00 46.23 202 PRO A O 1
ATOM 1362 N N . GLN A 1 206 ? -47.091 -1.218 -8.214 1.00 44.18 203 GLN A N 1
ATOM 1363 C CA . GLN A 1 206 ? -47.079 -2.539 -8.856 1.00 44.18 203 GLN A CA 1
ATOM 1364 C C . GLN A 1 206 ? -46.314 -2.523 -10.190 1.00 39.30 203 GLN A C 1
ATOM 1365 O O . GLN A 1 206 ? -45.478 -3.394 -10.459 1.00 44.11 203 GLN A O 1
ATOM 1371 N N . ILE A 1 207 ? -46.599 -1.524 -11.018 1.00 39.78 204 ILE A N 1
ATOM 1372 C CA . ILE A 1 207 ? -45.933 -1.377 -12.318 1.00 39.89 204 ILE A CA 1
ATOM 1373 C C . ILE A 1 207 ? -44.415 -1.179 -12.166 1.00 37.75 204 ILE A C 1
ATOM 1374 O O . ILE A 1 207 ? -43.625 -1.857 -12.825 1.00 44.33 204 ILE A O 1
ATOM 1379 N N . VAL A 1 208 ? -44.007 -0.266 -11.291 1.00 39.32 205 VAL A N 1
ATOM 1380 C CA . VAL A 1 208 ? -42.586 -0.020 -11.066 1.00 41.09 205 VAL A CA 1
ATOM 1381 C C . VAL A 1 208 ? -41.907 -1.266 -10.514 1.00 41.93 205 VAL A C 1
ATOM 1382 O O . VAL A 1 208 ? -40.817 -1.630 -10.960 1.00 37.28 205 VAL A O 1
ATOM 1386 N N . ARG A 1 209 ? -42.553 -1.931 -9.561 1.00 32.13 206 ARG A N 1
ATOM 1387 C CA . ARG A 1 209 ? -41.990 -3.158 -9.005 1.00 37.23 206 ARG A CA 1
ATOM 1388 C C . ARG A 1 209 ? -41.823 -4.231 -10.077 1.00 39.64 206 ARG A C 1
ATOM 1389 O O . ARG A 1 209 ? -40.756 -4.852 -10.182 1.00 41.51 206 ARG A O 1
ATOM 1397 N N . ASP A 1 210 ? -42.867 -4.441 -10.878 1.00 39.04 207 ASP A N 1
ATOM 1398 C CA . ASP A 1 210 ? -42.804 -5.430 -11.950 1.00 44.27 207 ASP A CA 1
ATOM 1399 C C . ASP A 1 210 ? -41.676 -5.157 -12.949 1.00 41.29 207 ASP A C 1
ATOM 1400 O O . ASP A 1 210 ? -40.910 -6.059 -13.267 1.00 44.38 207 ASP A O 1
ATOM 1405 N N . PHE A 1 211 ? -41.576 -3.926 -13.440 1.00 34.82 208 PHE A N 1
ATOM 1406 C CA . PHE A 1 211 ? -40.525 -3.600 -14.407 1.00 41.87 208 PHE A CA 1
ATOM 1407 C C . PHE A 1 211 ? -39.125 -3.710 -13.800 1.00 39.62 208 PHE A C 1
ATOM 1408 O O . PHE A 1 211 ? -38.186 -4.054 -14.502 1.00 44.45 208 PHE A O 1
ATOM 1416 N N . GLN A 1 212 ? -38.995 -3.449 -12.501 1.00 38.80 209 GLN A N 1
ATOM 1417 C CA . GLN A 1 212 ? -37.682 -3.487 -11.843 1.00 35.48 209 GLN A CA 1
ATOM 1418 C C . GLN A 1 212 ? -37.271 -4.864 -11.351 1.00 33.72 209 GLN A C 1
ATOM 1419 O O . GLN A 1 212 ? -36.135 -5.065 -10.912 1.00 37.63 209 GLN A O 1
ATOM 1425 N N . SER A 1 213 ? -38.188 -5.819 -11.449 1.00 30.93 210 SER A N 1
ATOM 1426 C CA . SER A 1 213 ? -37.931 -7.173 -10.985 1.00 38.70 210 SER A CA 1
ATOM 1427 C C . SER A 1 213 ? -36.909 -7.897 -11.846 1.00 42.09 210 SER A C 1
ATOM 1428 O O . SER A 1 213 ? -36.450 -8.993 -11.504 1.00 42.92 210 SER A O 1
ATOM 1431 N N . VAL A 1 214 ? -36.558 -7.279 -12.967 1.00 39.32 211 VAL A N 1
ATOM 1432 C CA . VAL A 1 214 ? -35.550 -7.824 -13.851 1.00 39.47 211 VAL A CA 1
ATOM 1433 C C . VAL A 1 214 ? -34.190 -7.846 -13.132 1.00 38.77 211 VAL A C 1
ATOM 1434 O O . VAL A 1 214 ? -33.303 -8.625 -13.474 1.00 41.80 211 VAL A O 1
ATOM 1438 N N . ILE A 1 215 ? -34.049 -7.002 -12.117 1.00 34.74 212 ILE A N 1
ATOM 1439 C CA . ILE A 1 215 ? -32.828 -6.929 -11.331 1.00 38.80 212 ILE A CA 1
ATOM 1440 C C . ILE A 1 215 ? -32.714 -8.131 -10.404 1.00 40.49 212 ILE A C 1
ATOM 1441 O O . ILE A 1 215 ? -31.701 -8.854 -10.392 1.00 34.35 212 ILE A O 1
ATOM 1446 N N . GLY A 1 216 ? -33.761 -8.322 -9.607 1.00 35.26 213 GLY A N 1
ATOM 1447 C CA . GLY A 1 216 ? -33.826 -9.441 -8.703 1.00 34.29 213 GLY A CA 1
ATOM 1448 C C . GLY A 1 216 ? -33.873 -10.762 -9.441 1.00 34.18 213 GLY A C 1
ATOM 1449 O O . GLY A 1 216 ? -33.207 -11.719 -9.016 1.00 38.74 213 GLY A O 1
ATOM 1450 N N . ASN A 1 217 ? -34.672 -10.847 -10.511 1.00 28.80 214 ASN A N 1
ATOM 1451 C CA . ASN A 1 217 ? -34.761 -12.103 -11.255 1.00 32.84 214 ASN A CA 1
ATOM 1452 C C . ASN A 1 217 ? -33.402 -12.524 -11.833 1.00 35.32 214 ASN A C 1
ATOM 1453 O O . ASN A 1 217 ? -33.022 -13.700 -11.739 1.00 35.03 214 ASN A O 1
ATOM 1458 N N . GLU A 1 218 ? -32.691 -11.577 -12.441 1.00 34.25 215 GLU A N 1
ATOM 1459 C CA . GLU A 1 218 ? -31.355 -11.859 -13.004 1.00 42.98 215 GLU A CA 1
ATOM 1460 C C . GLU A 1 218 ? -30.403 -12.291 -11.900 1.00 40.14 215 GLU A C 1
ATOM 1461 O O . GLU A 1 218 ? -29.715 -13.304 -12.029 1.00 39.44 215 GLU A O 1
ATOM 1467 N N . THR A 1 219 ? -30.392 -11.528 -10.810 1.00 37.27 216 THR A N 1
ATOM 1468 C CA . THR A 1 219 ? -29.486 -11.790 -9.699 1.00 34.86 216 THR A CA 1
ATOM 1469 C C . THR A 1 219 ? -29.668 -13.213 -9.212 1.00 38.72 216 THR A C 1
ATOM 1470 O O . THR A 1 219 ? -28.685 -13.947 -9.064 1.00 37.99 216 THR A O 1
ATOM 1474 N N . LYS A 1 220 ? -30.923 -13.612 -8.988 1.00 36.78 217 LYS A N 1
ATOM 1475 C CA . LYS A 1 220 ? -31.202 -14.955 -8.476 1.00 35.44 217 LYS A CA 1
ATOM 1476 C C . LYS A 1 220 ? -30.678 -16.018 -9.437 1.00 38.35 217 LYS A C 1
ATOM 1477 O O . LYS A 1 220 ? -30.043 -16.991 -9.014 1.00 37.13 217 LYS A O 1
ATOM 1483 N N . LYS A 1 221 ? -30.936 -15.824 -10.728 1.00 38.95 218 LYS A N 1
ATOM 1484 C CA . LYS A 1 221 ? -30.521 -16.780 -11.742 1.00 43.52 218 LYS A CA 1
ATOM 1485 C C . LYS A 1 221 ? -28.991 -16.862 -11.856 1.00 42.31 218 LYS A C 1
ATOM 1486 O O . LYS A 1 221 ? -28.418 -17.953 -11.888 1.00 44.55 218 LYS A O 1
ATOM 1492 N N . GLN A 1 222 ? -28.338 -15.707 -11.893 1.00 39.79 219 GLN A N 1
ATOM 1493 C CA . GLN A 1 222 ? -26.877 -15.640 -12.040 1.00 34.80 219 GLN A CA 1
ATOM 1494 C C . GLN A 1 222 ? -26.174 -16.214 -10.815 1.00 38.30 219 GLN A C 1
ATOM 1495 O O . GLN A 1 222 ? -25.214 -16.967 -10.944 1.00 35.77 219 GLN A O 1
ATOM 1501 N N . TYR A 1 223 ? -26.673 -15.869 -9.627 1.00 41.56 220 TYR A N 1
ATOM 1502 C CA . TYR A 1 223 ? -26.103 -16.379 -8.387 1.00 40.25 220 TYR A CA 1
ATOM 1503 C C . TYR A 1 223 ? -26.247 -17.901 -8.276 1.00 44.18 220 TYR A C 1
ATOM 1504 O O . TYR A 1 223 ? -25.284 -18.593 -7.920 1.00 44.45 220 TYR A O 1
ATOM 1513 N N . GLU A 1 224 ? -27.439 -18.422 -8.570 1.00 35.28 221 GLU A N 1
ATOM 1514 C CA . GLU A 1 224 ? -27.667 -19.867 -8.500 1.00 41.08 221 GLU A CA 1
ATOM 1515 C C . GLU A 1 224 ? -26.740 -20.595 -9.475 1.00 41.89 221 GLU A C 1
ATOM 1516 O O . GLU A 1 224 ? -26.184 -21.645 -9.154 1.00 43.84 221 GLU A O 1
ATOM 1522 N N . ALA A 1 225 ? -26.599 -20.049 -10.674 1.00 38.70 222 ALA A N 1
ATOM 1523 C CA . ALA A 1 225 ? -25.712 -20.660 -11.663 1.00 46.39 222 ALA A CA 1
ATOM 1524 C C . ALA A 1 225 ? -24.310 -20.812 -11.075 1.00 48.31 222 ALA A C 1
ATOM 1525 O O . ALA A 1 225 ? -23.699 -21.861 -11.201 1.00 47.93 222 ALA A O 1
ATOM 1527 N N . LEU A 1 226 ? -23.839 -19.778 -10.380 1.00 52.37 223 LEU A N 1
ATOM 1528 C CA . LEU A 1 226 ? -22.497 -19.768 -9.801 1.00 50.28 223 LEU A CA 1
ATOM 1529 C C . LEU A 1 226 ? -22.334 -20.623 -8.543 1.00 56.02 223 LEU A C 1
ATOM 1530 O O . LEU A 1 226 ? -21.344 -21.346 -8.420 1.00 58.81 223 LEU A O 1
ATOM 1535 N N . GLU A 1 227 ? -23.293 -20.536 -7.617 1.00 49.16 224 GLU A N 1
ATOM 1536 C CA . GLU A 1 227 ? -23.132 -21.110 -6.276 1.00 50.91 224 GLU A CA 1
ATOM 1537 C C . GLU A 1 227 ? -23.991 -22.340 -5.991 1.00 54.28 224 GLU A C 1
ATOM 1538 O O . GLU A 1 227 ? -23.835 -22.982 -4.949 1.00 54.04 224 GLU A O 1
ATOM 1544 N N . GLY A 1 228 ? -24.922 -22.652 -6.886 1.00 55.34 225 GLY A N 1
ATOM 1545 C CA . GLY A 1 228 ? -25.804 -23.786 -6.668 1.00 50.46 225 GLY A CA 1
ATOM 1546 C C . GLY A 1 228 ? -26.719 -23.619 -5.462 1.00 52.38 225 GLY A C 1
ATOM 1547 O O . GLY A 1 228 ? -27.326 -24.587 -4.990 1.00 53.88 225 GLY A O 1
ATOM 1548 N N . LYS A 1 229 ? -26.815 -22.389 -4.966 1.00 50.98 226 LYS A N 1
ATOM 1549 C CA . LYS A 1 229 ? -27.714 -22.063 -3.866 1.00 49.49 226 LYS A CA 1
ATOM 1550 C C . LYS A 1 229 ? -28.056 -20.587 -3.911 1.00 46.40 226 LYS A C 1
ATOM 1551 O O . LYS A 1 229 ? -27.554 -19.855 -4.764 1.00 45.53 226 LYS A O 1
ATOM 1557 N N . LEU A 1 230 ? -28.908 -20.148 -2.991 1.00 43.16 227 LEU A N 1
ATOM 1558 C CA . LEU A 1 230 ? -29.344 -18.758 -2.956 1.00 41.01 227 LEU A CA 1
ATOM 1559 C C . LEU A 1 230 ? -28.417 -17.970 -2.057 1.00 41.71 227 LEU A C 1
ATOM 1560 O O . LEU A 1 230 ? -27.782 -18.547 -1.175 1.00 46.14 227 LEU A O 1
ATOM 1565 N N . PRO A 1 231 ? -28.329 -16.647 -2.275 1.00 39.97 228 PRO A N 1
ATOM 1566 C CA . PRO A 1 231 ? -27.513 -15.807 -1.387 1.00 38.43 228 PRO A CA 1
ATOM 1567 C C . PRO A 1 231 ? -28.019 -15.886 0.051 1.00 40.86 228 PRO A C 1
ATOM 1568 O O . PRO A 1 231 ? -29.231 -16.052 0.238 1.00 39.53 228 PRO A O 1
ATOM 1572 N N . GLU A 1 232 ? -27.131 -15.759 1.037 1.00 35.42 229 GLU A N 1
ATOM 1573 C CA . GLU A 1 232 ? -27.574 -15.614 2.412 1.00 45.04 229 GLU A CA 1
ATOM 1574 C C . GLU A 1 232 ? -28.065 -14.185 2.650 1.00 46.08 229 GLU A C 1
ATOM 1575 O O . GLU A 1 232 ? -28.904 -13.959 3.518 1.00 44.15 229 GLU A O 1
ATOM 1581 N N . ALA A 1 233 ? -27.571 -13.227 1.863 1.00 36.38 230 ALA A N 1
ATOM 1582 C CA . ALA A 1 233 ? -27.978 -11.829 2.055 1.00 32.88 230 ALA A CA 1
ATOM 1583 C C . ALA A 1 233 ? -27.994 -10.993 0.787 1.00 37.88 230 ALA A C 1
ATOM 1584 O O . ALA A 1 233 ? -27.111 -11.120 -0.074 1.00 31.85 230 ALA A O 1
ATOM 1586 N N . VAL A 1 234 ? -29.007 -10.135 0.683 1.00 35.42 231 VAL A N 1
ATOM 1587 C CA . VAL A 1 234 ? -29.083 -9.154 -0.391 1.00 33.21 231 VAL A CA 1
ATOM 1588 C C . VAL A 1 234 ? -29.167 -7.768 0.227 1.00 34.11 231 VAL A C 1
ATOM 1589 O O . VAL A 1 234 ? -29.959 -7.542 1.139 1.00 35.06 231 VAL A O 1
ATOM 1593 N N . VAL A 1 235 ? -28.315 -6.851 -0.235 1.00 24.81 232 VAL A N 1
ATOM 1594 C CA . VAL A 1 235 ? -28.242 -5.506 0.332 1.00 35.63 232 VAL A CA 1
ATOM 1595 C C . VAL A 1 235 ? -28.522 -4.473 -0.748 1.00 41.44 232 VAL A C 1
ATOM 1596 O O . VAL A 1 235 ? -27.922 -4.519 -1.839 1.00 34.61 232 VAL A O 1
ATOM 1600 N N . ALA A 1 236 ? -29.414 -3.529 -0.449 1.00 35.69 233 ALA A N 1
ATOM 1601 C CA . ALA A 1 236 ? -29.809 -2.535 -1.444 1.00 33.28 233 ALA A CA 1
ATOM 1602 C C . ALA A 1 236 ? -30.175 -1.202 -0.799 1.00 38.46 233 ALA A C 1
ATOM 1603 O O . ALA A 1 236 ? -30.626 -1.166 0.345 1.00 35.00 233 ALA A O 1
ATOM 1605 N N . CYS A 1 237 ? -29.977 -0.109 -1.536 1.00 41.18 234 CYS A N 1
ATOM 1606 C CA . CYS A 1 237 ? -30.371 1.218 -1.072 1.00 42.89 234 CYS A CA 1
ATOM 1607 C C . CYS A 1 237 ? -31.884 1.368 -1.102 1.00 44.40 234 CYS A C 1
ATOM 1608 O O . CYS A 1 237 ? -32.550 0.783 -1.957 1.00 45.79 234 CYS A O 1
ATOM 1611 N N . ILE A 1 238 ? -32.421 2.160 -0.176 1.00 45.04 235 ILE A N 1
ATOM 1612 C CA . ILE A 1 238 ? -33.821 2.561 -0.239 1.00 50.09 235 ILE A CA 1
ATOM 1613 C C . ILE A 1 238 ? -33.959 4.067 -0.031 1.00 50.69 235 ILE A C 1
ATOM 1614 O O . ILE A 1 238 ? -33.067 4.708 0.530 1.00 43.04 235 ILE A O 1
ATOM 1619 N N . GLY A 1 239 ? -35.087 4.627 -0.463 1.00 61.52 236 GLY A N 1
ATOM 1620 C CA . GLY A 1 239 ? -35.387 6.024 -0.198 1.00 67.22 236 GLY A CA 1
ATOM 1621 C C . GLY A 1 239 ? -35.411 6.898 -1.437 1.00 74.98 236 GLY A C 1
ATOM 1622 O O . GLY A 1 239 ? -34.999 6.478 -2.522 1.00 77.40 236 GLY A O 1
ATOM 1623 N N . GLY A 1 240 ? -35.886 8.129 -1.271 1.00 78.36 237 GLY A N 1
ATOM 1624 C CA . GLY A 1 240 ? -36.017 9.041 -2.391 1.00 80.52 237 GLY A CA 1
ATOM 1625 C C . GLY A 1 240 ? -37.170 8.611 -3.273 1.00 80.47 237 GLY A C 1
ATOM 1626 O O . GLY A 1 240 ? -37.214 8.936 -4.463 1.00 83.96 237 GLY A O 1
ATOM 1627 N N . GLY A 1 241 ? -38.110 7.880 -2.679 1.00 75.14 238 GLY A N 1
ATOM 1628 C CA . GLY A 1 241 ? -39.228 7.329 -3.421 1.00 73.73 238 GLY A CA 1
ATOM 1629 C C . GLY A 1 241 ? -38.938 5.906 -3.868 1.00 67.98 238 GLY A C 1
ATOM 1630 O O . GLY A 1 241 ? -39.851 5.178 -4.269 1.00 63.81 238 GLY A O 1
ATOM 1631 N N . SER A 1 242 ? -37.670 5.506 -3.798 1.00 63.25 239 SER A N 1
ATOM 1632 C CA . SER A 1 242 ? -37.286 4.157 -4.210 1.00 63.37 239 SER A CA 1
ATOM 1633 C C . SER A 1 242 ? -37.399 3.102 -3.097 1.00 57.10 239 SER A C 1
ATOM 1634 O O . SER A 1 242 ? -37.169 3.376 -1.917 1.00 55.17 239 SER A O 1
ATOM 1637 N N . ASN A 1 243 ? -37.694 1.877 -3.521 1.00 54.00 240 ASN A N 1
ATOM 1638 C CA . ASN A 1 243 ? -38.099 0.792 -2.648 1.00 55.02 240 ASN A CA 1
ATOM 1639 C C . ASN A 1 243 ? -37.154 -0.419 -2.622 1.00 49.08 240 ASN A C 1
ATOM 1640 O O . ASN A 1 243 ? -37.262 -1.274 -1.728 1.00 42.85 240 ASN A O 1
ATOM 1645 N N . ALA A 1 244 ? -36.268 -0.502 -3.623 1.00 40.71 241 ALA A N 1
ATOM 1646 C CA . ALA A 1 244 ? -35.465 -1.702 -3.923 1.00 39.11 241 ALA A CA 1
ATOM 1647 C C . ALA A 1 244 ? -36.275 -3.000 -4.082 1.00 39.01 241 ALA A C 1
ATOM 1648 O O . ALA A 1 244 ? -35.712 -4.104 -4.048 1.00 39.41 241 ALA A O 1
ATOM 1658 N N . GLY A 1 246 ? -37.550 -4.119 -6.643 1.00 41.74 243 GLY A N 1
ATOM 1659 C CA . GLY A 1 246 ? -37.136 -4.780 -7.869 1.00 45.04 243 GLY A CA 1
ATOM 1660 C C . GLY A 1 246 ? -36.062 -5.823 -7.590 1.00 37.38 243 GLY A C 1
ATOM 1661 O O . GLY A 1 246 ? -36.034 -6.898 -8.192 1.00 41.06 243 GLY A O 1
ATOM 1670 N N . PHE A 1 248 ? -35.460 -6.977 -4.211 1.00 40.15 245 PHE A N 1
ATOM 1671 C CA . PHE A 1 248 ? -35.930 -7.815 -3.087 1.00 40.63 245 PHE A CA 1
ATOM 1672 C C . PHE A 1 248 ? -37.085 -8.758 -3.416 1.00 42.99 245 PHE A C 1
ATOM 1673 O O . PHE A 1 248 ? -37.119 -9.898 -2.950 1.00 41.36 245 PHE A O 1
ATOM 1681 N N . TYR A 1 249 ? -38.054 -8.271 -4.179 1.00 35.46 246 TYR A N 1
ATOM 1682 C CA . TYR A 1 249 ? -39.257 -9.047 -4.442 1.00 39.40 246 TYR A CA 1
ATOM 1683 C C . TYR A 1 249 ? -39.010 -10.467 -4.951 1.00 44.48 246 TYR A C 1
ATOM 1684 O O . TYR A 1 249 ? -39.639 -11.396 -4.456 1.00 40.77 246 TYR A O 1
ATOM 1693 N N . PRO A 1 250 ? -38.094 -10.652 -5.927 1.00 47.03 247 PRO A N 1
ATOM 1694 C CA . PRO A 1 250 ? -37.936 -12.035 -6.391 1.00 45.06 247 PRO A CA 1
ATOM 1695 C C . PRO A 1 250 ? -37.396 -12.983 -5.321 1.00 40.78 247 PRO A C 1
ATOM 1696 O O . PRO A 1 250 ? -37.488 -14.193 -5.517 1.00 42.21 247 PRO A O 1
ATOM 1700 N N . PHE A 1 251 ? -36.865 -12.453 -4.220 1.00 35.55 248 PHE A N 1
ATOM 1701 C CA . PHE A 1 251 ? -36.386 -13.282 -3.113 1.00 36.84 248 PHE A CA 1
ATOM 1702 C C . PHE A 1 251 ? -37.335 -13.365 -1.899 1.00 45.90 248 PHE A C 1
ATOM 1703 O O . PHE A 1 251 ? -37.048 -14.098 -0.951 1.00 42.27 248 PHE A O 1
ATOM 1711 N N . VAL A 1 252 ? -38.437 -12.615 -1.913 1.00 44.94 249 VAL A N 1
ATOM 1712 C CA . VAL A 1 252 ? -39.288 -12.490 -0.727 1.00 44.85 249 VAL A CA 1
ATOM 1713 C C . VAL A 1 252 ? -39.721 -13.840 -0.158 1.00 48.52 249 VAL A C 1
ATOM 1714 O O . VAL A 1 252 ? -39.700 -14.031 1.058 1.00 49.37 249 VAL A O 1
ATOM 1718 N N . HIS A 1 253 ? -40.068 -14.781 -1.037 1.00 48.76 250 HIS A N 1
ATOM 1719 C CA . HIS A 1 253 ? -40.559 -16.101 -0.622 1.00 49.84 250 HIS A CA 1
ATOM 1720 C C . HIS A 1 253 ? -39.465 -17.081 -0.165 1.00 51.50 250 HIS A C 1
ATOM 1721 O O . HIS A 1 253 ? -39.774 -18.118 0.425 1.00 51.95 250 HIS A O 1
ATOM 1728 N N . ASP A 1 254 ? -38.204 -16.764 -0.460 1.00 48.76 251 ASP A N 1
ATOM 1729 C CA . ASP A 1 254 ? -37.074 -17.572 0.001 1.00 47.10 251 ASP A CA 1
ATOM 1730 C C . ASP A 1 254 ? -36.593 -17.071 1.359 1.00 45.36 251 ASP A C 1
ATOM 1731 O O . ASP A 1 254 ? -35.655 -16.273 1.456 1.00 42.95 251 ASP A O 1
ATOM 1736 N N . GLU A 1 255 ? -37.235 -17.568 2.408 1.00 49.45 252 GLU A N 1
ATOM 1737 C CA . GLU A 1 255 ? -37.140 -16.976 3.736 1.00 54.84 252 GLU A CA 1
ATOM 1738 C C . GLU A 1 255 ? -35.738 -17.032 4.323 1.00 55.22 252 GLU A C 1
ATOM 1739 O O . GLU A 1 255 ? -35.418 -16.290 5.255 1.00 57.73 252 GLU A O 1
ATOM 1745 N N . GLU A 1 256 ? -34.902 -17.907 3.776 1.00 52.58 253 GLU A N 1
ATOM 1746 C CA . GLU A 1 256 ? -33.527 -18.041 4.249 1.00 61.98 253 GLU A CA 1
ATOM 1747 C C . GLU A 1 256 ? -32.617 -16.974 3.636 1.00 59.88 253 GLU A C 1
ATOM 1748 O O . GLU A 1 256 ? -31.441 -16.873 3.992 1.00 62.10 253 GLU A O 1
ATOM 1754 N N . VAL A 1 257 ? -33.160 -16.186 2.709 1.00 53.66 254 VAL A N 1
ATOM 1755 C CA . VAL A 1 257 ? -32.412 -15.068 2.135 1.00 44.10 254 VAL A CA 1
ATOM 1756 C C . VAL A 1 257 ? -32.744 -13.773 2.867 1.00 44.17 254 VAL A C 1
ATOM 1757 O O . VAL A 1 257 ? -33.819 -13.200 2.686 1.00 47.41 254 VAL A O 1
ATOM 1761 N N . ALA A 1 258 ? -31.806 -13.327 3.696 1.00 42.40 255 ALA A N 1
ATOM 1762 C CA . ALA A 1 258 ? -31.917 -12.064 4.409 1.00 40.83 255 ALA A CA 1
ATOM 1763 C C . ALA A 1 258 ? -31.937 -10.866 3.453 1.00 40.81 255 ALA A C 1
ATOM 1764 O O . ALA A 1 258 ? -31.204 -10.817 2.444 1.00 35.23 255 ALA A O 1
ATOM 1766 N N . LEU A 1 259 ? -32.778 -9.892 3.778 1.00 35.25 256 LEU A N 1
ATOM 1767 C CA . LEU A 1 259 ? -32.997 -8.754 2.899 1.00 41.57 256 LEU A CA 1
ATOM 1768 C C . LEU A 1 259 ? -32.694 -7.476 3.661 1.00 42.07 256 LEU A C 1
ATOM 1769 O O . LEU A 1 259 ? -33.325 -7.183 4.686 1.00 40.49 256 LEU A O 1
ATOM 1774 N N . TYR A 1 260 ? -31.733 -6.705 3.175 1.00 36.29 257 TYR A N 1
ATOM 1775 C CA . TYR A 1 260 ? -31.315 -5.519 3.921 1.00 36.10 257 TYR A CA 1
ATOM 1776 C C . TYR A 1 260 ? -31.462 -4.230 3.130 1.00 38.49 257 TYR A C 1
ATOM 1777 O O . TYR A 1 260 ? -30.791 -4.025 2.119 1.00 39.05 257 TYR A O 1
ATOM 1786 N N . GLY A 1 261 ? -32.331 -3.352 3.607 1.00 35.85 258 GLY A N 1
ATOM 1787 C CA . GLY A 1 261 ? -32.468 -2.039 3.012 1.00 40.07 258 GLY A CA 1
ATOM 1788 C C . GLY A 1 261 ? -31.621 -1.045 3.786 1.00 42.88 258 GLY A C 1
ATOM 1789 O O . GLY A 1 261 ? -31.648 -1.017 5.018 1.00 42.66 258 GLY A O 1
ATOM 1790 N N . VAL A 1 262 ? -30.879 -0.221 3.060 1.00 41.37 259 VAL A N 1
ATOM 1791 C CA . VAL A 1 262 ? -29.951 0.716 3.674 1.00 38.54 259 VAL A CA 1
ATOM 1792 C C . VAL A 1 262 ? -30.329 2.156 3.329 1.00 41.33 259 VAL A C 1
ATOM 1793 O O . VAL A 1 262 ? -30.484 2.499 2.154 1.00 45.89 259 VAL A O 1
ATOM 1797 N N . GLU A 1 263 ? -30.443 3.014 4.332 1.00 33.99 260 GLU A N 1
ATOM 1798 C CA . GLU A 1 263 ? -30.739 4.418 4.061 1.00 41.23 260 GLU A CA 1
ATOM 1799 C C . GLU A 1 263 ? -29.624 5.359 4.531 1.00 48.09 260 GLU A C 1
ATOM 1800 O O . GLU A 1 263 ? -28.828 5.021 5.407 1.00 46.68 260 GLU A O 1
ATOM 1806 N N . ALA A 1 264 ? -29.577 6.546 3.940 1.00 53.76 261 ALA A N 1
ATOM 1807 C CA . ALA A 1 264 ? -28.661 7.581 4.400 1.00 58.24 261 ALA A CA 1
ATOM 1808 C C . ALA A 1 264 ? -29.094 8.075 5.767 1.00 67.18 261 ALA A C 1
ATOM 1809 O O . ALA A 1 264 ? -30.222 8.527 5.935 1.00 75.49 261 ALA A O 1
ATOM 1811 N N . ALA A 1 265 ? -28.200 7.986 6.744 1.00 68.94 262 ALA A N 1
ATOM 1812 C CA . ALA A 1 265 ? -28.459 8.588 8.043 1.00 72.03 262 ALA A CA 1
ATOM 1813 C C . ALA A 1 265 ? -28.409 10.103 7.892 1.00 80.23 262 ALA A C 1
ATOM 1814 O O . ALA A 1 265 ? -27.597 10.630 7.129 1.00 83.26 262 ALA A O 1
ATOM 1816 N N . GLY A 1 266 ? -29.282 10.799 8.612 1.00 88.51 263 GLY A N 1
ATOM 1817 C CA . GLY A 1 266 ? -29.323 12.249 8.563 1.00 93.56 263 GLY A CA 1
ATOM 1818 C C . GLY A 1 266 ? -29.435 12.865 9.944 1.00 95.58 263 GLY A C 1
ATOM 1819 O O . GLY A 1 266 ? -28.881 12.341 10.910 1.00 94.95 263 GLY A O 1
ATOM 1820 N N . ASP A 1 312 ? -48.002 -13.914 5.197 1.00 103.63 309 ASP A N 1
ATOM 1821 C CA . ASP A 1 312 ? -47.084 -13.945 4.067 1.00 101.76 309 ASP A CA 1
ATOM 1822 C C . ASP A 1 312 ? -47.132 -12.664 3.230 1.00 100.23 309 ASP A C 1
ATOM 1823 O O . ASP A 1 312 ? -47.157 -11.554 3.770 1.00 98.01 309 ASP A O 1
ATOM 1828 N N . TYR A 1 313 ? -47.147 -12.829 1.910 1.00 100.90 310 TYR A N 1
ATOM 1829 C CA . TYR A 1 313 ? -46.911 -11.717 0.995 1.00 96.76 310 TYR A CA 1
ATOM 1830 C C . TYR A 1 313 ? -47.912 -11.676 -0.157 1.00 101.95 310 TYR A C 1
ATOM 1831 O O . TYR A 1 313 ? -48.311 -12.711 -0.691 1.00 105.54 310 TYR A O 1
ATOM 1840 N N . HIS A 1 320 ? -44.361 -4.373 1.876 1.00 83.96 317 HIS A N 1
ATOM 1841 C CA . HIS A 1 320 ? -43.398 -3.291 1.672 1.00 89.75 317 HIS A CA 1
ATOM 1842 C C . HIS A 1 320 ? -43.086 -2.586 3.000 1.00 88.81 317 HIS A C 1
ATOM 1843 O O . HIS A 1 320 ? -42.070 -2.869 3.646 1.00 80.80 317 HIS A O 1
ATOM 1845 N N . SER A 1 321 ? -43.958 -1.666 3.404 1.00 90.25 318 SER A N 1
ATOM 1846 C CA . SER A 1 321 ? -43.940 -1.174 4.771 1.00 82.27 318 SER A CA 1
ATOM 1847 C C . SER A 1 321 ? -44.322 -2.387 5.609 1.00 70.34 318 SER A C 1
ATOM 1848 O O . SER A 1 321 ? -43.836 -2.564 6.729 1.00 62.77 318 SER A O 1
ATOM 1851 N N . LEU A 1 322 ? -45.180 -3.232 5.035 1.00 67.32 319 LEU A N 1
ATOM 1852 C CA . LEU A 1 322 ? -45.500 -4.540 5.610 1.00 69.35 319 LEU A CA 1
ATOM 1853 C C . LEU A 1 322 ? -44.258 -5.415 5.798 1.00 63.95 319 LEU A C 1
ATOM 1854 O O . LEU A 1 322 ? -44.043 -5.973 6.876 1.00 62.46 319 LEU A O 1
ATOM 1859 N N . LEU A 1 323 ? -43.456 -5.544 4.743 1.00 51.99 320 LEU A N 1
ATOM 1860 C CA . LEU A 1 323 ? -42.263 -6.390 4.787 1.00 55.08 320 LEU A CA 1
ATOM 1861 C C . LEU A 1 323 ? -41.321 -6.010 5.920 1.00 54.34 320 LEU A C 1
ATOM 1862 O O . LEU A 1 323 ? -40.751 -6.883 6.584 1.00 55.52 320 LEU A O 1
ATOM 1867 N N . LYS A 1 324 ? -41.162 -4.711 6.147 1.00 53.31 321 LYS A N 1
ATOM 1868 C CA . LYS A 1 324 ? -40.328 -4.250 7.251 1.00 58.36 321 LYS A CA 1
ATOM 1869 C C . LYS A 1 324 ? -41.011 -4.509 8.593 1.00 52.44 321 LYS A C 1
ATOM 1870 O O . LYS A 1 324 ? -40.374 -4.909 9.562 1.00 52.73 321 LYS A O 1
ATOM 1876 N N . ASP A 1 325 ? -42.314 -4.290 8.651 1.00 55.20 322 ASP A N 1
ATOM 1877 C CA . ASP A 1 325 ? -43.014 -4.437 9.924 1.00 63.15 322 ASP A CA 1
ATOM 1878 C C . ASP A 1 325 ? -43.018 -5.875 10.454 1.00 60.97 322 ASP A C 1
ATOM 1879 O O . ASP A 1 325 ? -42.901 -6.093 11.653 1.00 63.11 322 ASP A O 1
ATOM 1884 N N . ILE A 1 326 ? -43.094 -6.852 9.556 1.00 58.40 323 ILE A N 1
ATOM 1885 C CA . ILE A 1 326 ? -43.067 -8.259 9.953 1.00 55.20 323 ILE A CA 1
ATOM 1886 C C . ILE A 1 326 ? -41.644 -8.826 9.936 1.00 49.68 323 ILE A C 1
ATOM 1887 O O . ILE A 1 326 ? -41.424 -9.990 10.273 1.00 47.75 323 ILE A O 1
ATOM 1892 N N . GLY A 1 327 ? -40.678 -8.007 9.538 1.00 47.81 324 GLY A N 1
ATOM 1893 C CA . GLY A 1 327 ? -39.285 -8.403 9.636 1.00 47.05 324 GLY A CA 1
ATOM 1894 C C . GLY A 1 327 ? -38.746 -9.188 8.455 1.00 48.87 324 GLY A C 1
ATOM 1895 O O . GLY A 1 327 ? -37.657 -9.768 8.542 1.00 51.91 324 GLY A O 1
ATOM 1896 N N . ARG A 1 328 ? -39.485 -9.230 7.348 1.00 49.02 325 ARG A N 1
ATOM 1897 C CA . ARG A 1 328 ? -38.946 -9.875 6.149 1.00 44.90 325 ARG A CA 1
ATOM 1898 C C . ARG A 1 328 ? -37.741 -9.085 5.653 1.00 43.84 325 ARG A C 1
ATOM 1899 O O . ARG A 1 328 ? -36.715 -9.657 5.273 1.00 50.84 325 ARG A O 1
ATOM 1907 N N . VAL A 1 329 ? -37.875 -7.762 5.654 1.00 41.73 326 VAL A N 1
ATOM 1908 C CA . VAL A 1 329 ? -36.780 -6.860 5.281 1.00 45.61 326 VAL A CA 1
ATOM 1909 C C . VAL A 1 329 ? -36.385 -6.054 6.516 1.00 52.57 326 VAL A C 1
ATOM 1910 O O . VAL A 1 329 ? -37.261 -5.681 7.303 1.00 50.12 326 VAL A O 1
ATOM 1914 N N . SER A 1 330 ? -35.091 -5.788 6.708 1.00 43.76 327 SER A N 1
ATOM 1915 C CA . SER A 1 330 ? -34.687 -4.859 7.778 1.00 46.96 327 SER A CA 1
ATOM 1916 C C . SER A 1 330 ? -33.976 -3.610 7.237 1.00 39.15 327 SER A C 1
ATOM 1917 O O . SER A 1 330 ? -33.294 -3.658 6.211 1.00 37.10 327 SER A O 1
ATOM 1920 N N . TYR A 1 331 ? -34.166 -2.491 7.926 1.00 40.60 328 TYR A N 1
ATOM 1921 C CA . TYR A 1 331 ? -33.624 -1.213 7.487 1.00 48.00 328 TYR A CA 1
ATOM 1922 C C . TYR A 1 331 ? -32.476 -0.781 8.387 1.00 49.12 328 TYR A C 1
ATOM 1923 O O . TYR A 1 331 ? -32.544 -0.924 9.605 1.00 52.52 328 TYR A O 1
ATOM 1932 N N . HIS A 1 332 ? -31.420 -0.250 7.785 1.00 48.16 329 HIS A N 1
ATOM 1933 C CA . HIS A 1 332 ? -30.240 0.153 8.548 1.00 48.38 329 HIS A CA 1
ATOM 1934 C C . HIS A 1 332 ? -29.727 1.454 7.988 1.00 46.06 329 HIS A C 1
ATOM 1935 O O . HIS A 1 332 ? -29.768 1.664 6.777 1.00 52.01 329 HIS A O 1
ATOM 1942 N N . SER A 1 333 ? -29.282 2.348 8.857 1.00 47.68 330 SER A N 1
ATOM 1943 C CA . SER A 1 333 ? -28.774 3.626 8.382 1.00 49.86 330 SER A CA 1
ATOM 1944 C C . SER A 1 333 ? -27.241 3.653 8.351 1.00 48.90 330 SER A C 1
ATOM 1945 O O . SER A 1 333 ? -26.574 3.041 9.195 1.00 48.15 330 SER A O 1
ATOM 1948 N N . ILE A 1 334 ? -26.699 4.343 7.352 1.00 45.49 331 ILE A N 1
ATOM 1949 C CA . ILE A 1 334 ? -25.258 4.498 7.184 1.00 40.47 331 ILE A CA 1
ATOM 1950 C C . ILE A 1 334 ? -24.960 5.995 7.155 1.00 46.36 331 ILE A C 1
ATOM 1951 O O . ILE A 1 334 ? -25.685 6.762 6.519 1.00 52.53 331 ILE A O 1
ATOM 1956 N N . THR A 1 335 ? -23.926 6.427 7.871 1.00 44.39 332 THR A N 1
ATOM 1957 C CA . THR A 1 335 ? -23.547 7.832 7.873 1.00 44.76 332 THR A CA 1
ATOM 1958 C C . THR A 1 335 ? -22.767 8.231 6.615 1.00 47.08 332 THR A C 1
ATOM 1959 O O . THR A 1 335 ? -22.354 7.375 5.805 1.00 41.39 332 THR A O 1
ATOM 1963 N N . ASP A 1 336 ? -22.562 9.535 6.457 1.00 52.78 333 ASP A N 1
ATOM 1964 C CA . ASP A 1 336 ? -21.778 10.053 5.336 1.00 61.68 333 ASP A CA 1
ATOM 1965 C C . ASP A 1 336 ? -20.331 9.572 5.379 1.00 57.89 333 ASP A C 1
ATOM 1966 O O . ASP A 1 336 ? -19.768 9.185 4.349 1.00 64.67 333 ASP A O 1
ATOM 1971 N N . ASP A 1 337 ? -19.743 9.590 6.572 1.00 50.20 334 ASP A N 1
ATOM 1972 C CA . ASP A 1 337 ? -18.372 9.130 6.766 1.00 51.36 334 ASP A CA 1
ATOM 1973 C C . ASP A 1 337 ? -18.218 7.644 6.470 1.00 49.82 334 ASP A C 1
ATOM 1974 O O . ASP A 1 337 ? -17.244 7.242 5.845 1.00 49.00 334 ASP A O 1
ATOM 1979 N N . GLU A 1 338 ? -19.178 6.825 6.901 1.00 48.80 335 GLU A N 1
ATOM 1980 C CA . GLU A 1 338 ? -19.144 5.403 6.563 1.00 43.63 335 GLU A CA 1
ATOM 1981 C C . GLU A 1 338 ? -19.266 5.207 5.064 1.00 46.35 335 GLU A C 1
ATOM 1982 O O . GLU A 1 338 ? -18.648 4.306 4.488 1.00 43.82 335 GLU A O 1
ATOM 1988 N N . ALA A 1 339 ? -20.095 6.033 4.435 1.00 45.74 336 ALA A N 1
ATOM 1989 C CA . ALA A 1 339 ? -20.326 5.907 3.008 1.00 43.26 336 ALA A CA 1
ATOM 1990 C C . ALA A 1 339 ? -19.056 6.319 2.246 1.00 42.77 336 ALA A C 1
ATOM 1991 O O . ALA A 1 339 ? -18.624 5.634 1.328 1.00 38.81 336 ALA A O 1
ATOM 1993 N N . LEU A 1 340 ? -18.454 7.430 2.649 1.00 46.59 337 LEU A N 1
ATOM 1994 C CA . LEU A 1 340 ? -17.235 7.904 2.007 1.00 47.66 337 LEU A CA 1
ATOM 1995 C C . LEU A 1 340 ? -16.121 6.867 2.131 1.00 49.69 337 LEU A C 1
ATOM 1996 O O . LEU A 1 340 ? -15.397 6.614 1.177 1.00 46.69 337 LEU A O 1
ATOM 2001 N N . GLU A 1 341 ? -16.000 6.252 3.305 1.00 53.01 338 GLU A N 1
ATOM 2002 C CA . GLU A 1 341 ? -15.024 5.183 3.507 1.00 53.41 338 GLU A CA 1
ATOM 2003 C C . GLU A 1 341 ? -15.227 4.005 2.547 1.00 47.82 338 GLU A C 1
ATOM 2004 O O . GLU A 1 341 ? -14.270 3.489 1.961 1.00 41.97 338 GLU A O 1
ATOM 2010 N N . ALA A 1 342 ? -16.475 3.568 2.394 1.00 43.41 339 ALA A N 1
ATOM 2011 C CA . ALA A 1 342 ? -16.778 2.460 1.492 1.00 38.50 339 ALA A CA 1
ATOM 2012 C C . ALA A 1 342 ? -16.491 2.879 0.054 1.00 36.91 339 ALA A C 1
ATOM 2013 O O . ALA A 1 342 ? -16.079 2.077 -0.790 1.00 37.37 339 ALA A O 1
ATOM 2015 N N . PHE A 1 343 ? -16.693 4.157 -0.223 1.00 37.06 340 PHE A N 1
ATOM 2016 C CA . PHE A 1 343 ? -16.451 4.665 -1.558 1.00 31.85 340 PHE A CA 1
ATOM 2017 C C . PHE A 1 343 ? -14.960 4.547 -1.866 1.00 38.77 340 PHE A C 1
ATOM 2018 O O . PHE A 1 343 ? -14.582 4.118 -2.953 1.00 39.50 340 PHE A O 1
ATOM 2026 N N . GLN A 1 344 ? -14.115 4.934 -0.913 1.00 33.26 341 GLN A N 1
ATOM 2027 C CA . GLN A 1 344 ? -12.668 4.833 -1.103 1.00 33.36 341 GLN A CA 1
ATOM 2028 C C . GLN A 1 344 ? -12.220 3.383 -1.180 1.00 38.07 341 GLN A C 1
ATOM 2029 O O . GLN A 1 344 ? -11.318 3.038 -1.949 1.00 41.57 341 GLN A O 1
ATOM 2035 N N . LEU A 1 345 ? -12.876 2.521 -0.415 1.00 39.12 342 LEU A N 1
ATOM 2036 C CA . LEU A 1 345 ? -12.462 1.130 -0.356 1.00 37.25 342 LEU A CA 1
ATOM 2037 C C . LEU A 1 345 ? -12.776 0.416 -1.665 1.00 40.17 342 LEU A C 1
ATOM 2038 O O . LEU A 1 345 ? -11.910 -0.267 -2.223 1.00 40.06 342 LEU A O 1
ATOM 2043 N N . LEU A 1 346 ? -13.995 0.593 -2.172 1.00 36.92 343 LEU A N 1
ATOM 2044 C CA . LEU A 1 346 ? -14.409 -0.071 -3.410 1.00 36.19 343 LEU A CA 1
ATOM 2045 C C . LEU A 1 346 ? -13.528 0.357 -4.578 1.00 36.40 343 LEU A C 1
ATOM 2046 O O . LEU A 1 346 ? -13.106 -0.467 -5.391 1.00 36.18 343 LEU A O 1
ATOM 2051 N N . THR A 1 347 ? -13.262 1.655 -4.643 1.00 31.41 344 THR A N 1
ATOM 2052 C CA . THR A 1 347 ? -12.363 2.212 -5.634 1.00 38.13 344 THR A CA 1
ATOM 2053 C C . THR A 1 347 ? -10.995 1.521 -5.585 1.00 39.29 344 THR A C 1
ATOM 2054 O O . THR A 1 347 ? -10.541 0.974 -6.591 1.00 39.37 344 THR A O 1
ATOM 2058 N N . LYS A 1 348 ? -10.356 1.534 -4.418 1.00 36.62 345 LYS A N 1
ATOM 2059 C CA . LYS A 1 348 ? -9.013 0.960 -4.266 1.00 39.35 345 LYS A CA 1
ATOM 2060 C C . LYS A 1 348 ? -8.982 -0.560 -4.405 1.00 38.20 345 LYS A C 1
ATOM 2061 O O . LYS A 1 348 ? -8.000 -1.116 -4.901 1.00 39.45 345 LYS A O 1
ATOM 2067 N N . LYS A 1 349 ? -10.051 -1.233 -3.973 1.00 36.48 346 LYS A N 1
ATOM 2068 C CA . LYS A 1 349 ? -10.045 -2.694 -3.937 1.00 33.64 346 LYS A CA 1
ATOM 2069 C C . LYS A 1 349 ? -10.533 -3.313 -5.232 1.00 34.88 346 LYS A C 1
ATOM 2070 O O . LYS A 1 349 ? -10.123 -4.418 -5.593 1.00 38.21 346 LYS A O 1
ATOM 2076 N N . GLU A 1 350 ? -11.401 -2.605 -5.946 1.00 30.91 347 GLU A N 1
ATOM 2077 C CA . GLU A 1 350 ? -12.058 -3.213 -7.099 1.00 32.01 347 GLU A CA 1
ATOM 2078 C C . GLU A 1 350 ? -11.904 -2.400 -8.382 1.00 38.04 347 GLU A C 1
ATOM 2079 O O . GLU A 1 350 ? -12.201 -2.896 -9.469 1.00 44.46 347 GLU A O 1
ATOM 2085 N N . GLY A 1 351 ? -11.435 -1.157 -8.265 1.00 32.89 348 GLY A N 1
ATOM 2086 C CA . GLY A 1 351 ? -11.287 -0.320 -9.456 1.00 33.47 348 GLY A CA 1
ATOM 2087 C C . GLY A 1 351 ? -12.661 0.150 -9.932 1.00 42.14 348 GLY A C 1
ATOM 2088 O O . GLY A 1 351 ? -12.840 0.540 -11.086 1.00 45.53 348 GLY A O 1
ATOM 2089 N N . ILE A 1 352 ? -13.640 0.087 -9.034 1.00 36.83 349 ILE A N 1
ATOM 2090 C CA . ILE A 1 352 ? -14.984 0.587 -9.320 1.00 42.65 349 ILE A CA 1
ATOM 2091 C C . ILE A 1 352 ? -15.292 1.809 -8.473 1.00 38.78 349 ILE A C 1
ATOM 2092 O O . ILE A 1 352 ? -15.324 1.721 -7.243 1.00 42.50 349 ILE A O 1
ATOM 2097 N N . ILE A 1 353 ? -15.517 2.942 -9.132 1.00 39.76 350 ILE A N 1
ATOM 2098 C CA . ILE A 1 353 ? -15.834 4.189 -8.444 1.00 44.86 350 ILE A CA 1
ATOM 2099 C C . ILE A 1 353 ? -17.348 4.317 -8.368 1.00 41.96 350 ILE A C 1
ATOM 2100 O O . ILE A 1 353 ? -17.986 4.668 -9.369 1.00 43.25 350 ILE A O 1
ATOM 2105 N N . PRO A 1 354 ? -17.933 4.036 -7.184 1.00 43.58 351 PRO A N 1
ATOM 2106 C CA . PRO A 1 354 ? -19.400 3.989 -7.030 1.00 38.03 351 PRO A CA 1
ATOM 2107 C C . PRO A 1 354 ? -19.997 5.358 -6.788 1.00 41.33 351 PRO A C 1
ATOM 2108 O O . PRO A 1 354 ? -19.298 6.246 -6.313 1.00 48.04 351 PRO A O 1
ATOM 2112 N N . ALA A 1 355 ? -21.278 5.523 -7.095 1.00 44.99 352 ALA A N 1
ATOM 2113 C CA . ALA A 1 355 ? -22.005 6.705 -6.652 1.00 43.07 352 ALA A CA 1
ATOM 2114 C C . ALA A 1 355 ? -22.019 6.695 -5.127 1.00 40.37 352 ALA A C 1
ATOM 2115 O O . ALA A 1 355 ? -22.016 5.627 -4.509 1.00 36.53 352 ALA A O 1
ATOM 2117 N N . LEU A 1 356 ? -22.039 7.876 -4.522 1.00 46.33 353 LEU A N 1
ATOM 2118 C CA . LEU A 1 356 ? -22.125 7.991 -3.064 1.00 54.30 353 LEU A CA 1
ATOM 2119 C C . LEU A 1 356 ? -23.361 7.321 -2.448 1.00 54.86 353 LEU A C 1
ATOM 2120 O O . LEU A 1 356 ? -23.269 6.724 -1.372 1.00 57.72 353 LEU A O 1
ATOM 2125 N N . GLU A 1 357 ? -24.507 7.415 -3.122 1.00 55.41 354 GLU A N 1
ATOM 2126 C CA . GLU A 1 357 ? -25.723 6.757 -2.643 1.00 56.33 354 GLU A CA 1
ATOM 2127 C C . GLU A 1 357 ? -25.484 5.253 -2.500 1.00 51.10 354 GLU A C 1
ATOM 2128 O O . GLU A 1 357 ? -25.658 4.672 -1.427 1.00 43.38 354 GLU A O 1
ATOM 2130 N N . SER A 1 358 ? -25.051 4.639 -3.591 1.00 39.42 355 SER A N 1
ATOM 2131 C CA . SER A 1 358 ? -24.731 3.219 -3.633 1.00 45.41 355 SER A CA 1
ATOM 2132 C C . SER A 1 358 ? -23.708 2.831 -2.563 1.00 48.34 355 SER A C 1
ATOM 2133 O O . SER A 1 358 ? -23.740 1.715 -2.032 1.00 51.98 355 SER A O 1
ATOM 2136 N N . SER A 1 359 ? -22.794 3.749 -2.256 1.00 42.71 356 SER A N 1
ATOM 2137 C CA . SER A 1 359 ? -21.753 3.484 -1.262 1.00 42.75 356 SER A CA 1
ATOM 2138 C C . SER A 1 359 ? -22.325 3.130 0.102 1.00 41.41 356 SER A C 1
ATOM 2139 O O . SER A 1 359 ? -21.716 2.358 0.848 1.00 42.20 356 SER A O 1
ATOM 2142 N N . HIS A 1 360 ? -23.485 3.695 0.434 1.00 36.51 357 HIS A N 1
ATOM 2143 C CA . HIS A 1 360 ? -24.126 3.378 1.709 1.00 37.13 357 HIS A CA 1
ATOM 2144 C C . HIS A 1 360 ? -24.359 1.882 1.794 1.00 36.60 357 HIS A C 1
ATOM 2145 O O . HIS A 1 360 ? -24.065 1.267 2.812 1.00 39.18 357 HIS A O 1
ATOM 2152 N N . ALA A 1 361 ? -24.837 1.292 0.702 1.00 37.39 358 ALA A N 1
ATOM 2153 C CA . ALA A 1 361 ? -25.075 -0.144 0.679 1.00 37.80 358 ALA A CA 1
ATOM 2154 C C . ALA A 1 361 ? -23.757 -0.909 0.812 1.00 41.82 358 ALA A C 1
ATOM 2155 O O . ALA A 1 361 ? -23.686 -1.930 1.511 1.00 35.15 358 ALA A O 1
ATOM 2157 N N . VAL A 1 362 ? -22.723 -0.435 0.120 1.00 41.63 359 VAL A N 1
ATOM 2158 C CA . VAL A 1 362 ? -21.412 -1.061 0.242 1.00 34.04 359 VAL A CA 1
ATOM 2159 C C . VAL A 1 362 ? -20.954 -0.964 1.692 1.00 33.58 359 VAL A C 1
ATOM 2160 O O . VAL A 1 362 ? -20.475 -1.950 2.260 1.00 34.13 359 VAL A O 1
ATOM 2164 N N . ALA A 1 363 ? -21.157 0.204 2.313 1.00 29.20 360 ALA A N 1
ATOM 2165 C CA . ALA A 1 363 ? -20.744 0.401 3.705 1.00 30.00 360 ALA A CA 1
ATOM 2166 C C . ALA A 1 363 ? -21.443 -0.568 4.635 1.00 44.09 360 ALA A C 1
ATOM 2167 O O . ALA A 1 363 ? -20.828 -1.090 5.564 1.00 40.08 360 ALA A O 1
ATOM 2169 N N . TYR A 1 364 ? -22.726 -0.824 4.392 1.00 41.55 361 TYR A N 1
ATOM 2170 C CA . TYR A 1 364 ? -23.423 -1.734 5.278 1.00 34.74 361 TYR A CA 1
ATOM 2171 C C . TYR A 1 364 ? -22.940 -3.162 5.060 1.00 32.38 361 TYR A C 1
ATOM 2172 O O . TYR A 1 364 ? -22.774 -3.924 6.018 1.00 36.64 361 TYR A O 1
ATOM 2181 N N . ALA A 1 365 ? -22.724 -3.528 3.803 1.00 29.37 362 ALA A N 1
ATOM 2182 C CA . ALA A 1 365 ? -22.212 -4.861 3.502 1.00 36.48 362 ALA A CA 1
ATOM 2183 C C . ALA A 1 365 ? -20.849 -5.104 4.171 1.00 42.54 362 ALA A C 1
ATOM 2184 O O . ALA A 1 365 ? -20.527 -6.231 4.542 1.00 45.95 362 ALA A O 1
ATOM 2186 N N . LEU A 1 366 ? -20.060 -4.044 4.326 1.00 40.07 363 LEU A N 1
ATOM 2187 C CA . LEU A 1 366 ? -18.778 -4.137 5.032 1.00 39.53 363 LEU A CA 1
ATOM 2188 C C . LEU A 1 366 ? -18.946 -4.512 6.505 1.00 47.63 363 LEU A C 1
ATOM 2189 O O . LEU A 1 366 ? -18.048 -5.112 7.088 1.00 51.69 363 LEU A O 1
ATOM 2194 N N . LYS A 1 367 ? -20.078 -4.150 7.114 1.00 45.65 364 LYS A N 1
ATOM 2195 C CA . LYS A 1 367 ? -20.323 -4.503 8.509 1.00 41.96 364 LYS A CA 1
ATOM 2196 C C . LYS A 1 367 ? -20.856 -5.921 8.625 1.00 37.80 364 LYS A C 1
ATOM 2197 O O . LYS A 1 367 ? -20.618 -6.622 9.607 1.00 45.28 364 LYS A O 1
ATOM 2203 N N . LEU A 1 368 ? -21.595 -6.325 7.607 1.00 34.18 365 LEU A N 1
ATOM 2204 C CA . LEU A 1 368 ? -22.241 -7.623 7.569 1.00 40.53 365 LEU A CA 1
ATOM 2205 C C . LEU A 1 368 ? -21.281 -8.769 7.200 1.00 38.61 365 LEU A C 1
ATOM 2206 O O . LEU A 1 368 ? -21.256 -9.819 7.853 1.00 35.28 365 LEU A O 1
ATOM 2211 N N . ALA A 1 369 ? -20.490 -8.559 6.152 1.00 28.75 366 ALA A N 1
ATOM 2212 C CA . ALA A 1 369 ? -19.628 -9.614 5.600 1.00 36.01 366 ALA A CA 1
ATOM 2213 C C . ALA A 1 369 ? -18.726 -10.354 6.603 1.00 39.26 366 ALA A C 1
ATOM 2214 O O . ALA A 1 369 ? -18.676 -11.587 6.582 1.00 41.32 366 ALA A O 1
ATOM 2216 N N . PRO A 1 370 ? -18.021 -9.618 7.487 1.00 45.71 367 PRO A N 1
ATOM 2217 C CA . PRO A 1 370 ? -17.108 -10.305 8.416 1.00 47.64 367 PRO A CA 1
ATOM 2218 C C . PRO A 1 370 ? -17.815 -11.235 9.394 1.00 49.63 367 PRO A C 1
ATOM 2219 O O . PRO A 1 370 ? -17.180 -12.113 9.995 1.00 47.19 367 PRO A O 1
ATOM 2223 N N . GLN A 1 371 ? -19.112 -11.029 9.577 1.00 49.44 368 GLN A N 1
ATOM 2224 C CA . GLN A 1 371 ? -19.847 -11.797 10.570 1.00 49.15 368 GLN A CA 1
ATOM 2225 C C . GLN A 1 371 ? -20.477 -13.015 9.925 1.00 52.50 368 GLN A C 1
ATOM 2226 O O . GLN A 1 371 ? -21.184 -13.779 10.586 1.00 57.80 368 GLN A O 1
ATOM 2240 N N . LYS A 1 373 ? -20.066 -16.555 7.267 1.00 47.03 370 LYS A N 1
ATOM 2241 C CA . LYS A 1 373 ? -19.107 -17.624 7.029 1.00 47.59 370 LYS A CA 1
ATOM 2242 C C . LYS A 1 373 ? -18.502 -17.531 5.630 1.00 48.56 370 LYS A C 1
ATOM 2243 O O . LYS A 1 373 ? -19.089 -16.912 4.730 1.00 43.23 370 LYS A O 1
ATOM 2245 N N . GLU A 1 374 ? -17.327 -18.135 5.445 1.00 48.27 371 GLU A N 1
ATOM 2246 C CA . GLU A 1 374 ? -16.630 -18.048 4.157 1.00 55.29 371 GLU A CA 1
ATOM 2247 C C . GLU A 1 374 ? -17.401 -18.752 3.052 1.00 51.24 371 GLU A C 1
ATOM 2248 O O . GLU A 1 374 ? -17.342 -18.350 1.885 1.00 47.72 371 GLU A O 1
ATOM 2254 N N . ASP A 1 375 ? -18.125 -19.803 3.423 1.00 50.53 372 ASP A N 1
ATOM 2255 C CA . ASP A 1 375 ? -18.918 -20.542 2.448 1.00 51.81 372 ASP A CA 1
ATOM 2256 C C . ASP A 1 375 ? -20.249 -19.859 2.142 1.00 46.63 372 ASP A C 1
ATOM 2257 O O . ASP A 1 375 ? -21.075 -20.412 1.415 1.00 53.39 372 ASP A O 1
ATOM 2262 N N . GLU A 1 376 ? -20.448 -18.652 2.674 1.00 38.25 373 GLU A N 1
ATOM 2263 C CA . GLU A 1 376 ? -21.706 -17.929 2.457 1.00 42.72 373 GLU A CA 1
ATOM 2264 C C . GLU A 1 376 ? -21.525 -16.772 1.479 1.00 44.45 373 GLU A C 1
ATOM 2265 O O . GLU A 1 376 ? -20.396 -16.359 1.193 1.00 40.62 373 GLU A O 1
ATOM 2271 N N . GLY A 1 377 ? -22.640 -16.247 0.979 1.00 42.06 374 GLY A N 1
ATOM 2272 C CA . GLY A 1 377 ? -22.603 -15.234 -0.059 1.00 43.00 374 GLY A CA 1
ATOM 2273 C C . GLY A 1 377 ? -23.551 -14.069 0.157 1.00 44.16 374 GLY A C 1
ATOM 2274 O O . GLY A 1 377 ? -24.635 -14.212 0.732 1.00 45.05 374 GLY A O 1
ATOM 2275 N N . LEU A 1 378 ? -23.141 -12.912 -0.349 1.00 41.53 375 LEU A N 1
ATOM 2276 C CA . LEU A 1 378 ? -23.845 -11.659 -0.140 1.00 38.96 375 LEU A CA 1
ATOM 2277 C C . LEU A 1 378 ? -23.841 -10.915 -1.480 1.00 42.67 375 LEU A C 1
ATOM 2278 O O . LEU A 1 378 ? -22.814 -10.851 -2.147 1.00 45.13 375 LEU A O 1
ATOM 2283 N N . VAL A 1 379 ? -24.976 -10.348 -1.872 1.00 34.17 376 VAL A N 1
ATOM 2284 C CA . VAL A 1 379 ? -25.049 -9.543 -3.091 1.00 36.86 376 VAL A CA 1
ATOM 2285 C C . VAL A 1 379 ? -25.374 -8.089 -2.740 1.00 38.28 376 VAL A C 1
ATOM 2286 O O . VAL A 1 379 ? -26.264 -7.824 -1.921 1.00 36.80 376 VAL A O 1
ATOM 2290 N N . ILE A 1 380 ? -24.639 -7.149 -3.334 1.00 36.44 377 ILE A N 1
ATOM 2291 C CA . ILE A 1 380 ? -24.923 -5.720 -3.165 1.00 30.16 377 ILE A CA 1
ATOM 2292 C C . ILE A 1 380 ? -25.451 -5.214 -4.491 1.00 38.67 377 ILE A C 1
ATOM 2293 O O . ILE A 1 380 ? -24.853 -5.491 -5.544 1.00 37.20 377 ILE A O 1
ATOM 2298 N N . CYS A 1 381 ? -26.583 -4.509 -4.461 1.00 39.70 378 CYS A N 1
ATOM 2299 C CA . CYS A 1 381 ? -27.090 -3.879 -5.673 1.00 39.06 378 CYS A CA 1
ATOM 2300 C C . CYS A 1 381 ? -26.288 -2.608 -5.857 1.00 40.41 378 CYS A C 1
ATOM 2301 O O . CYS A 1 381 ? -26.277 -1.739 -4.978 1.00 39.11 378 CYS A O 1
ATOM 2304 N N . LEU A 1 382 ? -25.590 -2.503 -6.978 1.00 36.24 379 LEU A N 1
ATOM 2305 C CA . LEU A 1 382 ? -24.735 -1.347 -7.207 1.00 42.15 379 LEU A CA 1
ATOM 2306 C C . LEU A 1 382 ? -25.298 -0.557 -8.371 1.00 44.08 379 LEU A C 1
ATOM 2307 O O . LEU A 1 382 ? -25.418 -1.083 -9.480 1.00 48.44 379 LEU A O 1
ATOM 2312 N N . SER A 1 383 ? -25.628 0.705 -8.136 1.00 43.11 380 SER A N 1
ATOM 2313 C CA . SER A 1 383 ? -26.225 1.520 -9.194 1.00 48.76 380 SER A CA 1
ATOM 2314 C C . SER A 1 383 ? -25.565 2.893 -9.245 1.00 46.84 380 SER A C 1
ATOM 2315 O O . SER A 1 383 ? -25.039 3.360 -8.237 1.00 49.87 380 SER A O 1
ATOM 2318 N N . GLY A 1 384 ? -25.580 3.532 -10.414 1.00 40.15 381 GLY A N 1
ATOM 2319 C CA . GLY A 1 384 ? -25.053 4.881 -10.539 1.00 41.76 381 GLY A CA 1
ATOM 2320 C C . GLY A 1 384 ? -23.560 4.878 -10.827 1.00 42.88 381 GLY A C 1
ATOM 2321 O O . GLY A 1 384 ? -22.843 3.969 -10.397 1.00 40.56 381 GLY A O 1
ATOM 2322 N N . ARG A 1 385 ? -23.085 5.881 -11.559 1.00 46.15 382 ARG A N 1
ATOM 2323 C CA . ARG A 1 385 ? -21.650 5.979 -11.853 1.00 51.86 382 ARG A CA 1
ATOM 2324 C C . ARG A 1 385 ? -21.015 7.055 -10.982 1.00 55.34 382 ARG A C 1
ATOM 2325 O O . ARG A 1 385 ? -21.437 8.214 -11.006 1.00 62.67 382 ARG A O 1
ATOM 2333 N N . GLY A 1 386 ? -20.007 6.671 -10.206 1.00 54.33 383 GLY A N 1
ATOM 2334 C CA . GLY A 1 386 ? -19.381 7.586 -9.263 1.00 57.66 383 GLY A CA 1
ATOM 2335 C C . GLY A 1 386 ? -18.566 8.720 -9.870 1.00 66.20 383 GLY A C 1
ATOM 2336 O O . GLY A 1 386 ? -18.143 9.632 -9.147 1.00 68.61 383 GLY A O 1
ATOM 2337 N N . ASP A 1 387 ? -18.343 8.677 -11.184 1.00 66.83 384 ASP A N 1
ATOM 2338 C CA . ASP A 1 387 ? -17.602 9.739 -11.871 1.00 71.46 384 ASP A CA 1
ATOM 2339 C C . ASP A 1 387 ? -18.284 11.101 -11.704 1.00 71.10 384 ASP A C 1
ATOM 2340 O O . ASP A 1 387 ? -17.633 12.143 -11.784 1.00 70.50 384 ASP A O 1
ATOM 2345 N N . LYS A 1 388 ? -19.592 11.083 -11.463 1.00 73.67 385 LYS A N 1
ATOM 2346 C CA . LYS A 1 388 ? -20.338 12.303 -11.164 1.00 77.64 385 LYS A CA 1
ATOM 2347 C C . LYS A 1 388 ? -19.831 12.988 -9.890 1.00 78.64 385 LYS A C 1
ATOM 2348 O O . LYS A 1 388 ? -19.767 14.218 -9.814 1.00 82.71 385 LYS A O 1
ATOM 2350 N N . ASP A 1 389 ? -19.457 12.178 -8.903 1.00 76.55 386 ASP A N 1
ATOM 2351 C CA . ASP A 1 389 ? -19.194 12.661 -7.545 1.00 75.31 386 ASP A CA 1
ATOM 2352 C C . ASP A 1 389 ? -17.728 12.953 -7.238 1.00 75.15 386 ASP A C 1
ATOM 2353 O O . ASP A 1 389 ? -17.427 13.588 -6.223 1.00 77.26 386 ASP A O 1
ATOM 2358 N N . VAL A 1 390 ? -16.829 12.489 -8.103 1.00 72.30 387 VAL A N 1
ATOM 2359 C CA . VAL A 1 390 ? -15.393 12.688 -7.907 1.00 73.11 387 VAL A CA 1
ATOM 2360 C C . VAL A 1 390 ? -15.025 14.157 -7.695 1.00 78.34 387 VAL A C 1
ATOM 2361 O O . VAL A 1 390 ? -14.187 14.477 -6.849 1.00 82.32 387 VAL A O 1
ATOM 2365 N N . GLU A 1 391 ? -15.672 15.042 -8.449 1.00 79.20 388 GLU A N 1
ATOM 2366 C CA . GLU A 1 391 ? -15.427 16.479 -8.346 1.00 82.09 388 GLU A CA 1
ATOM 2367 C C . GLU A 1 391 ? -15.750 17.010 -6.942 1.00 77.57 388 GLU A C 1
ATOM 2368 O O . GLU A 1 391 ? -14.981 17.785 -6.366 1.00 73.91 388 GLU A O 1
ATOM 2374 N N . SER A 1 392 ? -16.881 16.579 -6.387 1.00 75.63 389 SER A N 1
ATOM 2375 C CA . SER A 1 392 ? -17.321 17.075 -5.084 1.00 76.92 389 SER A CA 1
ATOM 2376 C C . SER A 1 392 ? -16.514 16.456 -3.936 1.00 72.05 389 SER A C 1
ATOM 2377 O O . SER A 1 392 ? -16.263 17.109 -2.918 1.00 67.16 389 SER A O 1
ATOM 2380 N N . ILE A 1 393 ? -16.102 15.202 -4.116 1.00 69.48 390 ILE A N 1
ATOM 2381 C CA . ILE A 1 393 ? -15.307 14.480 -3.120 1.00 66.87 390 ILE A CA 1
ATOM 2382 C C . ILE A 1 393 ? -13.871 15.002 -3.020 1.00 69.06 390 ILE A C 1
ATOM 2383 O O . ILE A 1 393 ? -13.318 15.121 -1.922 1.00 71.75 390 ILE A O 1
ATOM 2388 N N . LYS A 1 394 ? -13.276 15.312 -4.168 1.00 70.22 391 LYS A N 1
ATOM 2389 C CA . LYS A 1 394 ? -11.934 15.887 -4.217 1.00 72.69 391 LYS A CA 1
ATOM 2390 C C . LYS A 1 394 ? -11.897 17.149 -3.356 1.00 80.40 391 LYS A C 1
ATOM 2391 O O . LYS A 1 394 ? -10.991 17.325 -2.534 1.00 82.98 391 LYS A O 1
ATOM 2397 N N . ARG A 1 395 ? -12.904 18.005 -3.531 1.00 83.22 392 ARG A N 1
ATOM 2398 C CA . ARG A 1 395 ? -13.037 19.222 -2.732 1.00 86.90 392 ARG A CA 1
ATOM 2399 C C . ARG A 1 395 ? -13.125 18.908 -1.242 1.00 86.07 392 ARG A C 1
ATOM 2400 O O . ARG A 1 395 ? -12.548 19.618 -0.420 1.00 92.04 392 ARG A O 1
ATOM 2403 N N . TYR A 1 396 ? -13.835 17.838 -0.897 1.00 82.08 393 TYR A N 1
ATOM 2404 C CA . TYR A 1 396 ? -13.955 17.444 0.504 1.00 82.16 393 TYR A CA 1
ATOM 2405 C C . TYR A 1 396 ? -12.614 16.981 1.090 1.00 83.79 393 TYR A C 1
ATOM 2406 O O . TYR A 1 396 ? -12.293 17.294 2.243 1.00 82.20 393 TYR A O 1
ATOM 2423 N N . TYR B 1 22 ? 15.608 -15.854 -14.514 1.00 82.89 19 TYR B N 1
ATOM 2424 C CA . TYR B 1 22 ? 15.995 -15.173 -15.749 1.00 79.06 19 TYR B CA 1
ATOM 2425 C C . TYR B 1 22 ? 15.540 -13.709 -15.754 1.00 73.17 19 TYR B C 1
ATOM 2426 O O . TYR B 1 22 ? 14.410 -13.408 -16.144 1.00 75.59 19 TYR B O 1
ATOM 2428 N N . VAL B 1 23 ? 16.421 -12.798 -15.338 1.00 67.46 20 VAL B N 1
ATOM 2429 C CA . VAL B 1 23 ? 16.042 -11.386 -15.199 1.00 61.95 20 VAL B CA 1
ATOM 2430 C C . VAL B 1 23 ? 16.759 -10.425 -16.160 1.00 59.67 20 VAL B C 1
ATOM 2431 O O . VAL B 1 23 ? 17.981 -10.259 -16.086 1.00 57.10 20 VAL B O 1
ATOM 2435 N N . PRO B 1 24 ? 15.983 -9.772 -17.046 1.00 55.24 21 PRO B N 1
ATOM 2436 C CA . PRO B 1 24 ? 16.456 -8.821 -18.066 1.00 55.83 21 PRO B CA 1
ATOM 2437 C C . PRO B 1 24 ? 17.204 -7.620 -17.482 1.00 55.23 21 PRO B C 1
ATOM 2438 O O . PRO B 1 24 ? 16.871 -7.146 -16.387 1.00 49.88 21 PRO B O 1
ATOM 2442 N N . GLU B 1 25 ? 18.193 -7.133 -18.230 1.00 55.34 22 GLU B N 1
ATOM 2443 C CA . GLU B 1 25 ? 19.032 -6.013 -17.811 1.00 59.58 22 GLU B CA 1
ATOM 2444 C C . GLU B 1 25 ? 18.939 -4.839 -18.782 1.00 56.41 22 GLU B C 1
ATOM 2445 O O . GLU B 1 25 ? 19.397 -3.736 -18.485 1.00 61.57 22 GLU B O 1
ATOM 2451 N N . THR B 1 26 ? 18.368 -5.086 -19.954 1.00 51.13 23 THR B N 1
ATOM 2452 C CA . THR B 1 26 ? 18.229 -4.049 -20.950 1.00 49.91 23 THR B CA 1
ATOM 2453 C C . THR B 1 26 ? 16.814 -4.036 -21.503 1.00 49.03 23 THR B C 1
ATOM 2454 O O . THR B 1 26 ? 16.038 -4.963 -21.264 1.00 45.57 23 THR B O 1
ATOM 2458 N N . LEU B 1 27 ? 16.509 -2.999 -22.279 1.00 44.04 24 LEU B N 1
ATOM 2459 C CA . LEU B 1 27 ? 15.218 -2.860 -22.929 1.00 48.91 24 LEU B CA 1
ATOM 2460 C C . LEU B 1 27 ? 14.996 -3.978 -23.938 1.00 53.34 24 LEU B C 1
ATOM 2461 O O . LEU B 1 27 ? 13.891 -4.514 -24.044 1.00 48.51 24 LEU B O 1
ATOM 2474 N N . GLN B 1 29 ? 16.235 -7.058 -23.785 1.00 49.68 26 GLN B N 1
ATOM 2475 C CA . GLN B 1 29 ? 15.965 -8.282 -23.042 1.00 49.57 26 GLN B CA 1
ATOM 2476 C C . GLN B 1 29 ? 14.569 -8.259 -22.437 1.00 45.83 26 GLN B C 1
ATOM 2477 O O . GLN B 1 29 ? 13.918 -9.296 -22.351 1.00 46.03 26 GLN B O 1
ATOM 2483 N N . SER B 1 30 ? 14.108 -7.076 -22.038 1.00 45.02 27 SER B N 1
ATOM 2484 C CA . SER B 1 30 ? 12.769 -6.921 -21.465 1.00 43.90 27 SER B CA 1
ATOM 2485 C C . SER B 1 30 ? 11.738 -7.203 -22.542 1.00 47.74 27 SER B C 1
ATOM 2486 O O . SER B 1 30 ? 10.727 -7.859 -22.309 1.00 39.61 27 SER B O 1
ATOM 2489 N N . VAL B 1 31 ? 12.005 -6.699 -23.737 1.00 41.75 28 VAL B N 1
ATOM 2490 C CA . VAL B 1 31 ? 11.102 -6.882 -24.857 1.00 42.42 28 VAL B CA 1
ATOM 2491 C C . VAL B 1 31 ? 11.016 -8.361 -25.241 1.00 47.54 28 VAL B C 1
ATOM 2492 O O . VAL B 1 31 ? 9.925 -8.896 -25.430 1.00 49.55 28 VAL B O 1
ATOM 2496 N N . LEU B 1 32 ? 12.162 -9.026 -25.317 1.00 46.59 29 LEU B N 1
ATOM 2497 C CA . LEU B 1 32 ? 12.203 -10.465 -25.580 1.00 49.47 29 LEU B CA 1
ATOM 2498 C C . LEU B 1 32 ? 11.479 -11.266 -24.486 1.00 51.71 29 LEU B C 1
ATOM 2499 O O . LEU B 1 32 ? 10.782 -12.239 -24.787 1.00 49.32 29 LEU B O 1
ATOM 2504 N N . GLU B 1 33 ? 11.658 -10.878 -23.224 1.00 48.31 30 GLU B N 1
ATOM 2505 C CA . GLU B 1 33 ? 10.970 -11.576 -22.135 1.00 48.51 30 GLU B CA 1
ATOM 2506 C C . GLU B 1 33 ? 9.458 -11.500 -22.355 1.00 43.74 30 GLU B C 1
ATOM 2507 O O . GLU B 1 33 ? 8.760 -12.496 -22.209 1.00 44.05 30 GLU B O 1
ATOM 2513 N N . LEU B 1 34 ? 8.974 -10.324 -22.746 1.00 41.02 31 LEU B N 1
ATOM 2514 C CA . LEU B 1 34 ? 7.546 -10.100 -22.954 1.00 39.84 31 LEU B CA 1
ATOM 2515 C C . LEU B 1 34 ? 6.991 -10.839 -24.172 1.00 45.94 31 LEU B C 1
ATOM 2516 O O . LEU B 1 34 ? 5.858 -11.318 -24.142 1.00 43.44 31 LEU B O 1
ATOM 2521 N N . GLU B 1 35 ? 7.791 -10.931 -25.231 1.00 52.63 32 GLU B N 1
ATOM 2522 C CA . GLU B 1 35 ? 7.424 -11.713 -26.406 1.00 55.80 32 GLU B CA 1
ATOM 2523 C C . GLU B 1 35 ? 7.101 -13.150 -26.034 1.00 54.52 32 GLU B C 1
ATOM 2524 O O . GLU B 1 35 ? 6.023 -13.649 -26.355 1.00 59.78 32 GLU B O 1
ATOM 2530 N N . GLU B 1 36 ? 8.046 -13.815 -25.371 1.00 49.54 33 GLU B N 1
ATOM 2531 C CA . GLU B 1 36 ? 7.860 -15.204 -24.959 1.00 53.13 33 GLU B CA 1
ATOM 2532 C C . GLU B 1 36 ? 6.679 -15.387 -23.989 1.00 47.73 33 GLU B C 1
ATOM 2533 O O . GLU B 1 36 ? 5.937 -16.357 -24.094 1.00 49.01 33 GLU B O 1
ATOM 2539 N N . ALA B 1 37 ? 6.512 -14.470 -23.045 1.00 45.44 34 ALA B N 1
ATOM 2540 C CA . ALA B 1 37 ? 5.416 -14.608 -22.084 1.00 47.99 34 ALA B CA 1
ATOM 2541 C C . ALA B 1 37 ? 4.087 -14.484 -22.821 1.00 46.68 34 ALA B C 1
ATOM 2542 O O . ALA B 1 37 ? 3.155 -15.250 -22.579 1.00 45.22 34 ALA B O 1
ATOM 2544 N N . TYR B 1 38 ? 4.016 -13.541 -23.755 1.00 46.35 35 TYR B N 1
ATOM 2545 C CA . TYR B 1 38 ? 2.784 -13.314 -24.493 1.00 45.61 35 TYR B CA 1
ATOM 2546 C C . TYR B 1 38 ? 2.396 -14.519 -25.337 1.00 51.06 35 TYR B C 1
ATOM 2547 O O . TYR B 1 38 ? 1.240 -14.925 -25.347 1.00 55.45 35 TYR B O 1
ATOM 2556 N N . LYS B 1 39 ? 3.368 -15.095 -26.035 1.00 50.96 36 LYS B N 1
ATOM 2557 C CA . LYS B 1 39 ? 3.114 -16.277 -26.849 1.00 54.75 36 LYS B CA 1
ATOM 2558 C C . LYS B 1 39 ? 2.645 -17.467 -26.006 1.00 54.72 36 LYS B C 1
ATOM 2559 O O . LYS B 1 39 ? 1.756 -18.219 -26.419 1.00 52.64 36 LYS B O 1
ATOM 2565 N N . GLU B 1 40 ? 3.250 -17.646 -24.833 1.00 57.28 37 GLU B N 1
ATOM 2566 C CA . GLU B 1 40 ? 2.836 -18.714 -23.929 1.00 62.58 37 GLU B CA 1
ATOM 2567 C C . GLU B 1 40 ? 1.387 -18.527 -23.498 1.00 55.99 37 GLU B C 1
ATOM 2568 O O . GLU B 1 40 ? 0.616 -19.484 -23.462 1.00 59.10 37 GLU B O 1
ATOM 2574 N N . ALA B 1 41 ? 1.036 -17.290 -23.157 1.00 50.23 38 ALA B N 1
ATOM 2575 C CA . ALA B 1 41 ? -0.297 -16.969 -22.635 1.00 54.58 38 ALA B CA 1
ATOM 2576 C C . ALA B 1 41 ? -1.382 -17.231 -23.672 1.00 60.51 38 ALA B C 1
ATOM 2577 O O . ALA B 1 41 ? -2.376 -17.893 -23.385 1.00 54.64 38 ALA B O 1
ATOM 2587 N N . GLU B 1 43 ? -1.530 -19.228 -25.834 1.00 75.38 40 GLU B N 1
ATOM 2588 C CA . GLU B 1 43 ? -1.687 -20.648 -26.114 1.00 79.18 40 GLU B CA 1
ATOM 2589 C C . GLU B 1 43 ? -2.162 -21.418 -24.888 1.00 77.46 40 GLU B C 1
ATOM 2590 O O . GLU B 1 43 ? -2.373 -22.630 -24.948 1.00 78.53 40 GLU B O 1
ATOM 2596 N N . ASP B 1 44 ? -2.322 -20.710 -23.775 1.00 71.21 41 ASP B N 1
ATOM 2597 C CA . ASP B 1 44 ? -2.862 -21.316 -22.569 1.00 69.41 41 ASP B CA 1
ATOM 2598 C C . ASP B 1 44 ? -4.356 -21.029 -22.507 1.00 62.80 41 ASP B C 1
ATOM 2599 O O . ASP B 1 44 ? -4.766 -19.883 -22.309 1.00 55.41 41 ASP B O 1
ATOM 2604 N N . GLU B 1 45 ? -5.162 -22.072 -22.692 1.00 62.15 42 GLU B N 1
ATOM 2605 C CA . GLU B 1 45 ? -6.615 -21.937 -22.714 1.00 60.17 42 GLU B CA 1
ATOM 2606 C C . GLU B 1 45 ? -7.129 -21.326 -21.414 1.00 59.01 42 GLU B C 1
ATOM 2607 O O . GLU B 1 45 ? -8.123 -20.593 -21.409 1.00 55.66 42 GLU B O 1
ATOM 2609 N N . ALA B 1 46 ? -6.437 -21.614 -20.315 1.00 57.36 43 ALA B N 1
ATOM 2610 C CA . ALA B 1 46 ? -6.817 -21.077 -19.009 1.00 53.77 43 ALA B CA 1
ATOM 2611 C C . ALA B 1 46 ? -6.700 -19.561 -18.978 1.00 53.88 43 ALA B C 1
ATOM 2612 O O . ALA B 1 46 ? -7.545 -18.882 -18.392 1.00 53.76 43 ALA B O 1
ATOM 2614 N N . PHE B 1 47 ? -5.655 -19.031 -19.613 1.00 46.27 44 PHE B N 1
ATOM 2615 C CA . PHE B 1 47 ? -5.472 -17.586 -19.659 1.00 43.03 44 PHE B CA 1
ATOM 2616 C C . PHE B 1 47 ? -6.638 -16.928 -20.377 1.00 43.22 44 PHE B C 1
ATOM 2617 O O . PHE B 1 47 ? -7.253 -16.001 -19.852 1.00 41.37 44 PHE B O 1
ATOM 2625 N N . GLN B 1 48 ? -6.939 -17.403 -21.583 1.00 43.35 45 GLN B N 1
ATOM 2626 C CA . GLN B 1 48 ? -8.051 -16.839 -22.343 1.00 51.75 45 GLN B CA 1
ATOM 2627 C C . GLN B 1 48 ? -9.375 -16.988 -21.591 1.00 44.36 45 GLN B C 1
ATOM 2628 O O . GLN B 1 48 ? -10.229 -16.109 -21.651 1.00 42.05 45 GLN B O 1
ATOM 2634 N N . LYS B 1 49 ? -9.521 -18.095 -20.870 1.00 43.98 46 LYS B N 1
ATOM 2635 C CA . LYS B 1 49 ? -10.729 -18.363 -20.095 1.00 48.85 46 LYS B CA 1
ATOM 2636 C C . LYS B 1 49 ? -10.883 -17.322 -18.988 1.00 47.88 46 LYS B C 1
ATOM 2637 O O . LYS B 1 49 ? -11.962 -16.746 -18.801 1.00 51.39 46 LYS B O 1
ATOM 2643 N N . GLU B 1 50 ? -9.795 -17.064 -18.269 1.00 45.93 47 GLU B N 1
ATOM 2644 C CA . GLU B 1 50 ? -9.813 -16.053 -17.223 1.00 46.99 47 GLU B CA 1
ATOM 2645 C C . GLU B 1 50 ? -10.072 -14.665 -17.790 1.00 44.25 47 GLU B C 1
ATOM 2646 O O . GLU B 1 50 ? -10.885 -13.910 -17.245 1.00 37.75 47 GLU B O 1
ATOM 2652 N N . LEU B 1 51 ? -9.387 -14.327 -18.879 1.00 36.56 48 LEU B N 1
ATOM 2653 C CA . LEU B 1 51 ? -9.588 -13.032 -19.529 1.00 35.71 48 LEU B CA 1
ATOM 2654 C C . LEU B 1 51 ? -11.060 -12.822 -19.902 1.00 38.69 48 LEU B C 1
ATOM 2655 O O . LEU B 1 51 ? -11.631 -11.758 -19.633 1.00 39.18 48 LEU B O 1
ATOM 2660 N N . ASN B 1 52 ? -11.675 -13.834 -20.513 1.00 37.87 49 ASN B N 1
ATOM 2661 C CA . ASN B 1 52 ? -13.077 -13.731 -20.913 1.00 38.84 49 ASN B CA 1
ATOM 2662 C C . ASN B 1 52 ? -13.985 -13.537 -19.704 1.00 40.72 49 ASN B C 1
ATOM 2663 O O . ASN B 1 52 ? -15.017 -12.866 -19.780 1.00 39.64 49 ASN B O 1
ATOM 2668 N N . HIS B 1 53 ? -13.599 -14.146 -18.589 1.00 42.05 50 HIS B N 1
ATOM 2669 C CA . HIS B 1 53 ? -14.383 -14.054 -17.369 1.00 40.97 50 HIS B CA 1
ATOM 2670 C C . HIS B 1 53 ? -14.412 -12.611 -16.865 1.00 44.02 50 HIS B C 1
ATOM 2671 O O . HIS B 1 53 ? -15.479 -12.096 -16.495 1.00 38.72 50 HIS B O 1
ATOM 2678 N N . TYR B 1 54 ? -13.253 -11.951 -16.856 1.00 36.34 51 TYR B N 1
ATOM 2679 C CA . TYR B 1 54 ? -13.217 -10.556 -16.421 1.00 31.09 51 TYR B CA 1
ATOM 2680 C C . TYR B 1 54 ? -13.858 -9.624 -17.446 1.00 32.44 51 TYR B C 1
ATOM 2681 O O . TYR B 1 54 ? -14.490 -8.642 -17.069 1.00 32.13 51 TYR B O 1
ATOM 2690 N N . LEU B 1 55 ? -13.665 -9.903 -18.732 1.00 31.80 52 LEU B N 1
ATOM 2691 C CA . LEU B 1 55 ? -14.308 -9.113 -19.773 1.00 36.76 52 LEU B CA 1
ATOM 2692 C C . LEU B 1 55 ? -15.846 -9.170 -19.605 1.00 37.10 52 LEU B C 1
ATOM 2693 O O . LEU B 1 55 ? -16.538 -8.164 -19.798 1.00 34.38 52 LEU B O 1
ATOM 2698 N N . LYS B 1 56 ? -16.370 -10.333 -19.221 1.00 29.90 53 LYS B N 1
ATOM 2699 C CA . LYS B 1 56 ? -17.815 -10.498 -19.062 1.00 45.00 53 LYS B CA 1
ATOM 2700 C C . LYS B 1 56 ? -18.337 -9.826 -17.786 1.00 43.34 53 LYS B C 1
ATOM 2701 O O . LYS B 1 56 ? -19.193 -8.942 -17.836 1.00 40.93 53 LYS B O 1
ATOM 2707 N N . THR B 1 57 ? -17.812 -10.258 -16.646 1.00 34.72 54 THR B N 1
ATOM 2708 C CA . THR B 1 57 ? -18.424 -9.917 -15.365 1.00 41.57 54 THR B CA 1
ATOM 2709 C C . THR B 1 57 ? -17.911 -8.607 -14.809 1.00 39.26 54 THR B C 1
ATOM 2710 O O . THR B 1 57 ? -18.525 -8.032 -13.927 1.00 40.37 54 THR B O 1
ATOM 2714 N N . TYR B 1 58 ? -16.780 -8.138 -15.317 1.00 30.48 55 TYR B N 1
ATOM 2715 C CA . TYR B 1 58 ? -16.212 -6.897 -14.811 1.00 27.56 55 TYR B CA 1
ATOM 2716 C C . TYR B 1 58 ? -16.319 -5.751 -15.807 1.00 32.44 55 TYR B C 1
ATOM 2717 O O . TYR B 1 58 ? -16.783 -4.669 -15.452 1.00 35.27 55 TYR B O 1
ATOM 2726 N N . VAL B 1 59 ? -15.872 -5.972 -17.042 1.00 33.99 56 VAL B N 1
ATOM 2727 C CA . VAL B 1 59 ? -15.902 -4.916 -18.048 1.00 28.37 56 VAL B CA 1
ATOM 2728 C C . VAL B 1 59 ? -17.314 -4.759 -18.598 1.00 33.97 56 VAL B C 1
ATOM 2729 O O . VAL B 1 59 ? -17.749 -3.643 -18.899 1.00 39.80 56 VAL B O 1
ATOM 2733 N N . GLY B 1 60 ? -18.043 -5.873 -18.697 1.00 33.18 57 GLY B N 1
ATOM 2734 C CA . GLY B 1 60 ? -19.412 -5.843 -19.193 1.00 34.71 57 GLY B CA 1
ATOM 2735 C C . GLY B 1 60 ? -19.592 -6.235 -20.653 1.00 43.68 57 GLY B C 1
ATOM 2736 O O . GLY B 1 60 ? -20.580 -5.858 -21.280 1.00 50.01 57 GLY B O 1
ATOM 2737 N N . ARG B 1 61 ? -18.651 -6.995 -21.204 1.00 41.49 58 ARG B N 1
ATOM 2738 C CA . ARG B 1 61 ? -18.787 -7.467 -22.577 1.00 35.70 58 ARG B CA 1
ATOM 2739 C C . ARG B 1 61 ? -19.689 -8.695 -22.594 1.00 40.53 58 ARG B C 1
ATOM 2740 O O . ARG B 1 61 ? -19.737 -9.420 -21.603 1.00 47.50 58 ARG B O 1
ATOM 2748 N N . GLU B 1 62 ? -20.403 -8.952 -23.692 1.00 41.02 59 GLU B N 1
ATOM 2749 C CA . GLU B 1 62 ? -20.369 -8.157 -24.920 1.00 44.34 59 GLU B CA 1
ATOM 2750 C C . GLU B 1 62 ? -21.146 -6.857 -24.775 1.00 44.51 59 GLU B C 1
ATOM 2751 O O . GLU B 1 62 ? -22.192 -6.813 -24.116 1.00 40.42 59 GLU B O 1
ATOM 2757 N N . THR B 1 63 ? -20.636 -5.802 -25.401 1.00 39.05 60 THR B N 1
ATOM 2758 C CA . THR B 1 63 ? -21.349 -4.529 -25.452 1.00 39.44 60 THR B CA 1
ATOM 2759 C C . THR B 1 63 ? -22.394 -4.620 -26.553 1.00 36.96 60 THR B C 1
ATOM 2760 O O . THR B 1 63 ? -22.198 -5.342 -27.538 1.00 39.05 60 THR B O 1
ATOM 2764 N N . PRO B 1 64 ? -23.520 -3.911 -26.391 1.00 39.35 61 PRO B N 1
ATOM 2765 C CA . PRO B 1 64 ? -24.541 -4.057 -27.448 1.00 39.95 61 PRO B CA 1
ATOM 2766 C C . PRO B 1 64 ? -24.121 -3.479 -28.807 1.00 41.49 61 PRO B C 1
ATOM 2767 O O . PRO B 1 64 ? -23.308 -2.536 -28.888 1.00 38.37 61 PRO B O 1
ATOM 2771 N N . LEU B 1 65 ? -24.659 -4.078 -29.866 1.00 40.76 62 LEU B N 1
ATOM 2772 C CA . LEU B 1 65 ? -24.673 -3.482 -31.191 1.00 38.06 62 LEU B CA 1
ATOM 2773 C C . LEU B 1 65 ? -26.099 -2.995 -31.373 1.00 39.99 62 LEU B C 1
ATOM 2774 O O . LEU B 1 65 ? -27.001 -3.803 -31.607 1.00 41.64 62 LEU B O 1
ATOM 2779 N N . TYR B 1 66 ? -26.317 -1.691 -31.273 1.00 41.51 63 TYR B N 1
ATOM 2780 C CA . TYR B 1 66 ? -27.682 -1.185 -31.197 1.00 45.44 63 TYR B CA 1
ATOM 2781 C C . TYR B 1 66 ? -28.157 -0.577 -32.511 1.00 46.05 63 TYR B C 1
ATOM 2782 O O . TYR B 1 66 ? -27.501 0.304 -33.063 1.00 49.96 63 TYR B O 1
ATOM 2791 N N . PHE B 1 67 ? -29.307 -1.042 -32.994 1.00 46.50 64 PHE B N 1
ATOM 2792 C CA . PHE B 1 67 ? -29.918 -0.494 -34.196 1.00 42.52 64 PHE B CA 1
ATOM 2793 C C . PHE B 1 67 ? -30.551 0.885 -33.932 1.00 50.76 64 PHE B C 1
ATOM 2794 O O . PHE B 1 67 ? -31.564 1.003 -33.230 1.00 54.51 64 PHE B O 1
ATOM 2802 N N . ALA B 1 68 ? -29.955 1.930 -34.501 1.00 46.02 65 ALA B N 1
ATOM 2803 C CA . ALA B 1 68 ? -30.420 3.294 -34.255 1.00 50.32 65 ALA B CA 1
ATOM 2804 C C . ALA B 1 68 ? -31.481 3.666 -35.272 1.00 54.25 65 ALA B C 1
ATOM 2805 O O . ALA B 1 68 ? -31.182 4.289 -36.301 1.00 49.04 65 ALA B O 1
ATOM 2807 N N . GLU B 1 69 ? -32.730 3.304 -34.988 1.00 61.38 66 GLU B N 1
ATOM 2808 C CA . GLU B 1 69 ? -33.742 3.363 -36.038 1.00 62.94 66 GLU B CA 1
ATOM 2809 C C . GLU B 1 69 ? -34.200 4.781 -36.390 1.00 52.12 66 GLU B C 1
ATOM 2810 O O . GLU B 1 69 ? -34.507 5.071 -37.555 1.00 54.78 66 GLU B O 1
ATOM 2816 N N . ASN B 1 70 ? -34.196 5.671 -35.404 1.00 50.87 67 ASN B N 1
ATOM 2817 C CA . ASN B 1 70 ? -34.523 7.072 -35.658 1.00 52.42 67 ASN B CA 1
ATOM 2818 C C . ASN B 1 70 ? -33.442 7.712 -36.524 1.00 51.42 67 ASN B C 1
ATOM 2819 O O . ASN B 1 70 ? -33.734 8.390 -37.507 1.00 54.16 67 ASN B O 1
ATOM 2832 N N . THR B 1 72 ? -31.504 6.154 -38.488 1.00 50.13 69 THR B N 1
ATOM 2833 C CA . THR B 1 72 ? -31.689 5.537 -39.807 1.00 49.93 69 THR B CA 1
ATOM 2834 C C . THR B 1 72 ? -32.797 6.212 -40.616 1.00 54.73 69 THR B C 1
ATOM 2835 O O . THR B 1 72 ? -32.623 6.488 -41.809 1.00 62.70 69 THR B O 1
ATOM 2839 N N . GLU B 1 73 ? -33.932 6.480 -39.972 1.00 53.76 70 GLU B N 1
ATOM 2840 C CA . GLU B 1 73 ? -35.036 7.147 -40.653 1.00 54.35 70 GLU B CA 1
ATOM 2841 C C . GLU B 1 73 ? -34.599 8.548 -41.057 1.00 51.48 70 GLU B C 1
ATOM 2842 O O . GLU B 1 73 ? -34.877 8.989 -42.164 1.00 53.50 70 GLU B O 1
ATOM 2844 N N . TYR B 1 74 ? -33.885 9.233 -40.164 1.00 54.06 71 TYR B N 1
ATOM 2845 C CA . TYR B 1 74 ? -33.419 10.595 -40.445 1.00 57.61 71 TYR B CA 1
ATOM 2846 C C . TYR B 1 74 ? -32.477 10.696 -41.670 1.00 56.58 71 TYR B C 1
ATOM 2847 O O . TYR B 1 74 ? -32.687 11.535 -42.545 1.00 57.39 71 TYR B O 1
ATOM 2856 N N . CYS B 1 75 ? -31.452 9.850 -41.732 1.00 55.19 72 CYS B N 1
ATOM 2857 C CA . CYS B 1 75 ? -30.513 9.890 -42.868 1.00 61.25 72 CYS B CA 1
ATOM 2858 C C . CYS B 1 75 ? -31.122 9.425 -44.188 1.00 64.79 72 CYS B C 1
ATOM 2859 O O . CYS B 1 75 ? -30.810 9.976 -45.250 1.00 74.56 72 CYS B O 1
ATOM 2862 N N . GLY B 1 76 ? -31.969 8.400 -44.125 1.00 65.44 73 GLY B N 1
ATOM 2863 C CA . GLY B 1 76 ? -32.708 7.948 -45.294 1.00 64.92 73 GLY B CA 1
ATOM 2864 C C . GLY B 1 76 ? -32.048 6.870 -46.134 1.00 66.62 73 GLY B C 1
ATOM 2865 O O . GLY B 1 76 ? -32.616 6.449 -47.150 1.00 67.49 73 GLY B O 1
ATOM 2866 N N . GLY B 1 77 ? -30.859 6.421 -45.726 1.00 64.08 74 GLY B N 1
ATOM 2867 C CA . GLY B 1 77 ? -30.135 5.412 -46.481 1.00 69.91 74 GLY B CA 1
ATOM 2868 C C . GLY B 1 77 ? -29.941 4.100 -45.737 1.00 72.19 74 GLY B C 1
ATOM 2869 O O . GLY B 1 77 ? -30.903 3.377 -45.478 1.00 72.14 74 GLY B O 1
ATOM 2870 N N . ALA B 1 78 ? -28.691 3.787 -45.400 1.00 65.07 75 ALA B N 1
ATOM 2871 C CA . ALA B 1 78 ? -28.357 2.508 -44.781 1.00 62.62 75 ALA B CA 1
ATOM 2872 C C . ALA B 1 78 ? -28.902 2.387 -43.361 1.00 58.71 75 ALA B C 1
ATOM 2873 O O . ALA B 1 78 ? -29.097 3.393 -42.673 1.00 57.87 75 ALA B O 1
ATOM 2875 N N . LYS B 1 79 ? -29.123 1.152 -42.917 1.00 58.68 76 LYS B N 1
ATOM 2876 C CA . LYS B 1 79 ? -29.386 0.896 -41.505 1.00 57.67 76 LYS B CA 1
ATOM 2877 C C . LYS B 1 79 ? -28.149 1.285 -40.709 1.00 57.89 76 LYS B C 1
ATOM 2878 O O . LYS B 1 79 ? -27.027 0.921 -41.069 1.00 59.77 76 LYS B O 1
ATOM 2884 N N . ILE B 1 80 ? -28.352 2.031 -39.632 1.00 53.79 77 ILE B N 1
ATOM 2885 C CA . ILE B 1 80 ? -27.245 2.517 -38.818 1.00 46.75 77 ILE B CA 1
ATOM 2886 C C . ILE B 1 80 ? -27.195 1.806 -37.467 1.00 44.94 77 ILE B C 1
ATOM 2887 O O . ILE B 1 80 ? -28.162 1.840 -36.694 1.00 45.28 77 ILE B O 1
ATOM 2892 N N . TYR B 1 81 ? -26.063 1.174 -37.181 1.00 46.39 78 TYR B N 1
ATOM 2893 C CA . TYR B 1 81 ? -25.866 0.475 -35.913 1.00 47.44 78 TYR B CA 1
ATOM 2894 C C . TYR B 1 81 ? -24.746 1.125 -35.107 1.00 48.13 78 TYR B C 1
ATOM 2895 O O . TYR B 1 81 ? -23.726 1.532 -35.671 1.00 47.79 78 TYR B O 1
ATOM 2904 N N . LEU B 1 82 ? -24.941 1.199 -33.792 1.00 48.01 79 LEU B N 1
ATOM 2905 C CA . LEU B 1 82 ? -23.946 1.728 -32.871 1.00 46.50 79 LEU B CA 1
ATOM 2906 C C . LEU B 1 82 ? -23.340 0.612 -32.000 1.00 44.50 79 LEU B C 1
ATOM 2907 O O . LEU B 1 82 ? -24.040 -0.028 -31.200 1.00 40.75 79 LEU B O 1
ATOM 2912 N N . LYS B 1 83 ? -22.040 0.378 -32.153 1.00 37.24 80 LYS B N 1
ATOM 2913 C CA . LYS B 1 83 ? -21.303 -0.503 -31.240 1.00 38.08 80 LYS B CA 1
ATOM 2914 C C . LYS B 1 83 ? -21.053 0.296 -29.975 1.00 38.66 80 LYS B C 1
ATOM 2915 O O . LYS B 1 83 ? -20.312 1.289 -30.020 1.00 39.08 80 LYS B O 1
ATOM 2921 N N . ARG B 1 84 ? -21.678 -0.116 -28.860 1.00 38.31 81 ARG B N 1
ATOM 2922 C CA . ARG B 1 84 ? -21.698 0.684 -27.625 1.00 40.79 81 ARG B CA 1
ATOM 2923 C C . ARG B 1 84 ? -20.508 0.478 -26.671 1.00 44.82 81 ARG B C 1
ATOM 2924 O O . ARG B 1 84 ? -20.695 0.041 -25.526 1.00 44.96 81 ARG B O 1
ATOM 2932 N N . GLU B 1 85 ? -19.298 0.817 -27.115 1.00 41.79 82 GLU B N 1
ATOM 2933 C CA . GLU B 1 85 ? -18.124 0.769 -26.231 1.00 37.00 82 GLU B CA 1
ATOM 2934 C C . GLU B 1 85 ? -18.220 1.777 -25.084 1.00 38.17 82 GLU B C 1
ATOM 2935 O O . GLU B 1 85 ? -17.461 1.699 -24.113 1.00 40.70 82 GLU B O 1
ATOM 2941 N N . ASP B 1 86 ? -19.158 2.721 -25.173 1.00 35.93 83 ASP B N 1
ATOM 2942 C CA . ASP B 1 86 ? -19.364 3.625 -24.045 1.00 38.01 83 ASP B CA 1
ATOM 2943 C C . ASP B 1 86 ? -20.028 2.891 -22.877 1.00 41.24 83 ASP B C 1
ATOM 2944 O O . ASP B 1 86 ? -20.123 3.434 -21.772 1.00 46.17 83 ASP B O 1
ATOM 2949 N N . LEU B 1 87 ? -20.450 1.645 -23.103 1.00 39.78 84 LEU B N 1
ATOM 2950 C CA . LEU B 1 87 ? -21.093 0.870 -22.032 1.00 43.27 84 LEU B CA 1
ATOM 2951 C C . LEU B 1 87 ? -20.141 -0.093 -21.321 1.00 41.34 84 LEU B C 1
ATOM 2952 O O . LEU B 1 87 ? -20.536 -0.754 -20.364 1.00 43.96 84 LEU B O 1
ATOM 2957 N N . ASN B 1 88 ? -18.891 -0.169 -21.778 1.00 43.05 85 ASN B N 1
ATOM 2958 C CA . ASN B 1 88 ? -17.843 -0.765 -20.947 1.00 43.49 85 ASN B CA 1
ATOM 2959 C C . ASN B 1 88 ? -17.773 -0.088 -19.583 1.00 40.63 85 ASN B C 1
ATOM 2960 O O . ASN B 1 88 ? -18.079 1.097 -19.442 1.00 35.52 85 ASN B O 1
ATOM 2965 N N . HIS B 1 89 ? -17.358 -0.849 -18.580 1.00 36.23 86 HIS B N 1
ATOM 2966 C CA . HIS B 1 89 ? -16.837 -0.264 -17.358 1.00 39.04 86 HIS B CA 1
ATOM 2967 C C . HIS B 1 89 ? -15.686 0.689 -17.747 1.00 38.06 86 HIS B C 1
ATOM 2968 O O . HIS B 1 89 ? -14.860 0.331 -18.601 1.00 36.67 86 HIS B O 1
ATOM 2975 N N . THR B 1 90 ? -15.651 1.867 -17.104 1.00 33.69 87 THR B N 1
ATOM 2976 C CA . THR B 1 90 ? -14.854 3.072 -17.460 1.00 32.13 87 THR B CA 1
ATOM 2977 C C . THR B 1 90 ? -15.514 3.924 -18.543 1.00 41.03 87 THR B C 1
ATOM 2978 O O . THR B 1 90 ? -15.157 5.086 -18.719 1.00 41.45 87 THR B O 1
ATOM 2982 N N . GLY B 1 91 ? -16.486 3.365 -19.257 1.00 39.45 88 GLY B N 1
ATOM 2983 C CA . GLY B 1 91 ? -17.169 4.121 -20.297 1.00 38.36 88 GLY B CA 1
ATOM 2984 C C . GLY B 1 91 ? -16.340 4.270 -21.574 1.00 48.06 88 GLY B C 1
ATOM 2985 O O . GLY B 1 91 ? -16.710 5.042 -22.465 1.00 49.51 88 GLY B O 1
ATOM 2986 N N . ALA B 1 92 ? -15.230 3.534 -21.662 1.00 46.11 89 ALA B N 1
ATOM 2987 C CA . ALA B 1 92 ? -14.341 3.592 -22.827 1.00 46.90 89 ALA B CA 1
ATOM 2988 C C . ALA B 1 92 ? -13.667 2.237 -23.084 1.00 49.60 89 ALA B C 1
ATOM 2989 O O . ALA B 1 92 ? -13.710 1.348 -22.234 1.00 44.27 89 ALA B O 1
ATOM 2991 N N . HIS B 1 93 ? -13.012 2.097 -24.239 1.00 51.24 90 HIS B N 1
ATOM 2992 C CA . HIS B 1 93 ? -12.511 0.795 -24.686 1.00 46.49 90 HIS B CA 1
ATOM 2993 C C . HIS B 1 93 ? -11.053 0.531 -24.328 1.00 41.70 90 HIS B C 1
ATOM 2994 O O . HIS B 1 93 ? -10.553 -0.580 -24.563 1.00 39.74 90 HIS B O 1
ATOM 3001 N N . LYS B 1 94 ? -10.368 1.535 -23.776 1.00 38.14 91 LYS B N 1
ATOM 3002 C CA . LYS B 1 94 ? -8.965 1.366 -23.356 1.00 40.32 91 LYS B CA 1
ATOM 3003 C C . LYS B 1 94 ? -8.802 0.158 -22.445 1.00 41.15 91 LYS B C 1
ATOM 3004 O O . LYS B 1 94 ? -7.797 -0.541 -22.499 1.00 38.30 91 LYS B O 1
ATOM 3010 N N . ILE B 1 95 ? -9.804 -0.083 -21.603 1.00 37.27 92 ILE B N 1
ATOM 3011 C CA . ILE B 1 95 ? -9.726 -1.155 -20.616 1.00 33.64 92 ILE B CA 1
ATOM 3012 C C . ILE B 1 95 ? -9.571 -2.555 -21.225 1.00 30.30 92 ILE B C 1
ATOM 3013 O O . ILE B 1 95 ? -8.990 -3.440 -20.597 1.00 35.20 92 ILE B O 1
ATOM 3018 N N . ASN B 1 96 ? -10.092 -2.754 -22.432 1.00 34.64 93 ASN B N 1
ATOM 3019 C CA . ASN B 1 96 ? -9.919 -4.016 -23.132 1.00 38.35 93 ASN B CA 1
ATOM 3020 C C . ASN B 1 96 ? -8.438 -4.375 -23.210 1.00 41.50 93 ASN B C 1
ATOM 3021 O O . ASN B 1 96 ? -8.053 -5.526 -22.994 1.00 40.18 93 ASN B O 1
ATOM 3026 N N . ASN B 1 97 ? -7.608 -3.382 -23.509 1.00 46.12 94 ASN B N 1
ATOM 3027 C CA . ASN B 1 97 ? -6.162 -3.599 -23.599 1.00 43.17 94 ASN B CA 1
ATOM 3028 C C . ASN B 1 97 ? -5.518 -3.762 -22.230 1.00 39.71 94 ASN B C 1
ATOM 3029 O O . ASN B 1 97 ? -4.744 -4.701 -22.002 1.00 38.04 94 ASN B O 1
ATOM 3034 N N . THR B 1 98 ? -5.819 -2.846 -21.317 1.00 38.07 95 THR B N 1
ATOM 3035 C CA . THR B 1 98 ? -5.137 -2.856 -20.018 1.00 35.98 95 THR B CA 1
ATOM 3036 C C . THR B 1 98 ? -5.439 -4.107 -19.218 1.00 41.22 95 THR B C 1
ATOM 3037 O O . THR B 1 98 ? -4.572 -4.597 -18.502 1.00 41.20 95 THR B O 1
ATOM 3041 N N . ILE B 1 99 ? -6.664 -4.624 -19.310 1.00 38.76 96 ILE B N 1
ATOM 3042 C CA . ILE B 1 99 ? -6.988 -5.810 -18.520 1.00 33.60 96 ILE B CA 1
ATOM 3043 C C . ILE B 1 99 ? -6.285 -7.049 -19.065 1.00 33.74 96 ILE B C 1
ATOM 3044 O O . ILE B 1 99 ? -5.837 -7.902 -18.294 1.00 39.13 96 ILE B O 1
ATOM 3049 N N . GLY B 1 100 ? -6.177 -7.138 -20.388 1.00 35.21 97 GLY B N 1
ATOM 3050 C CA . GLY B 1 100 ? -5.452 -8.232 -21.014 1.00 36.98 97 GLY B CA 1
ATOM 3051 C C . GLY B 1 100 ? -4.007 -8.228 -20.541 1.00 38.13 97 GLY B C 1
ATOM 3052 O O . GLY B 1 100 ? -3.486 -9.272 -20.132 1.00 40.32 97 GLY B O 1
ATOM 3053 N N . GLN B 1 101 ? -3.370 -7.056 -20.572 1.00 36.47 98 GLN B N 1
ATOM 3054 C CA . GLN B 1 101 ? -1.954 -6.930 -20.199 1.00 40.55 98 GLN B CA 1
ATOM 3055 C C . GLN B 1 101 ? -1.709 -7.103 -18.712 1.00 42.51 98 GLN B C 1
ATOM 3056 O O . GLN B 1 101 ? -0.683 -7.647 -18.315 1.00 34.07 98 GLN B O 1
ATOM 3062 N N . ALA B 1 102 ? -2.639 -6.621 -17.889 1.00 41.09 99 ALA B N 1
ATOM 3063 C CA . ALA B 1 102 ? -2.499 -6.758 -16.447 1.00 36.21 99 ALA B CA 1
ATOM 3064 C C . ALA B 1 102 ? -2.611 -8.225 -16.068 1.00 36.17 99 ALA B C 1
ATOM 3065 O O . ALA B 1 102 ? -1.862 -8.704 -15.217 1.00 38.69 99 ALA B O 1
ATOM 3067 N N . LEU B 1 103 ? -3.511 -8.955 -16.725 1.00 33.91 100 LEU B N 1
ATOM 3068 C CA . LEU B 1 103 ? -3.603 -10.397 -16.482 1.00 37.54 100 LEU B CA 1
ATOM 3069 C C . LEU B 1 103 ? -2.313 -11.067 -16.939 1.00 37.72 100 LEU B C 1
ATOM 3070 O O . LEU B 1 103 ? -1.802 -11.968 -16.269 1.00 36.51 100 LEU B O 1
ATOM 3075 N N . LEU B 1 104 ? -1.770 -10.615 -18.068 1.00 34.00 101 LEU B N 1
ATOM 3076 C CA . LEU B 1 104 ? -0.494 -11.151 -18.549 1.00 33.02 101 LEU B CA 1
ATOM 3077 C C . LEU B 1 104 ? 0.581 -10.918 -17.475 1.00 35.50 101 LEU B C 1
ATOM 3078 O O . LEU B 1 104 ? 1.342 -11.835 -17.130 1.00 38.18 101 LEU B O 1
ATOM 3083 N N . ALA B 1 105 ? 0.599 -9.706 -16.913 1.00 35.31 102 ALA B N 1
ATOM 3084 C CA . ALA B 1 105 ? 1.546 -9.353 -15.854 1.00 39.59 102 ALA B CA 1
ATOM 3085 C C . ALA B 1 105 ? 1.399 -10.311 -14.692 1.00 45.88 102 ALA B C 1
ATOM 3086 O O . ALA B 1 105 ? 2.396 -10.817 -14.156 1.00 45.08 102 ALA B O 1
ATOM 3088 N N . VAL B 1 106 ? 0.151 -10.568 -14.305 1.00 44.73 103 VAL B N 1
ATOM 3089 C CA . VAL B 1 106 ? -0.096 -11.477 -13.196 1.00 45.38 103 VAL B CA 1
ATOM 3090 C C . VAL B 1 106 ? 0.433 -12.853 -13.573 1.00 40.18 103 VAL B C 1
ATOM 3091 O O . VAL B 1 106 ? 1.080 -13.521 -12.773 1.00 46.25 103 VAL B O 1
ATOM 3095 N N . ARG B 1 107 ? 0.177 -13.262 -14.807 1.00 36.73 104 ARG B N 1
ATOM 3096 C CA . ARG B 1 107 ? 0.621 -14.565 -15.268 1.00 43.57 104 ARG B CA 1
ATOM 3097 C C . ARG B 1 107 ? 2.156 -14.656 -15.278 1.00 50.87 104 ARG B C 1
ATOM 3098 O O . ARG B 1 107 ? 2.710 -15.734 -15.076 1.00 50.41 104 ARG B O 1
ATOM 3114 N N . GLY B 1 109 ? 3.904 -13.405 -13.066 1.00 48.48 106 GLY B N 1
ATOM 3115 C CA . GLY B 1 109 ? 4.318 -13.362 -11.679 1.00 45.46 106 GLY B CA 1
ATOM 3116 C C . GLY B 1 109 ? 4.767 -11.978 -11.248 1.00 43.28 106 GLY B C 1
ATOM 3117 O O . GLY B 1 109 ? 5.454 -11.818 -10.240 1.00 47.13 106 GLY B O 1
ATOM 3118 N N . LYS B 1 110 ? 4.363 -10.964 -11.999 1.00 41.62 107 LYS B N 1
ATOM 3119 C CA . LYS B 1 110 ? 4.772 -9.609 -11.669 1.00 46.57 107 LYS B CA 1
ATOM 3120 C C . LYS B 1 110 ? 3.798 -8.957 -10.691 1.00 47.78 107 LYS B C 1
ATOM 3121 O O . LYS B 1 110 ? 2.650 -9.370 -10.595 1.00 49.66 107 LYS B O 1
ATOM 3127 N N . LYS B 1 111 ? 4.272 -7.954 -9.960 1.00 45.66 108 LYS B N 1
ATOM 3128 C CA . LYS B 1 111 ? 3.505 -7.366 -8.873 1.00 47.57 108 LYS B CA 1
ATOM 3129 C C . LYS B 1 111 ? 3.239 -5.888 -9.109 1.00 44.31 108 LYS B C 1
ATOM 3130 O O . LYS B 1 111 ? 2.521 -5.244 -8.340 1.00 39.13 108 LYS B O 1
ATOM 3134 N N . LYS B 1 112 ? 3.836 -5.341 -10.159 1.00 37.45 109 LYS B N 1
ATOM 3135 C CA . LYS B 1 112 ? 3.677 -3.921 -10.432 1.00 36.77 109 LYS B CA 1
ATOM 3136 C C . LYS B 1 112 ? 3.539 -3.629 -11.922 1.00 40.05 109 LYS B C 1
ATOM 3137 O O . LYS B 1 112 ? 4.002 -4.386 -12.782 1.00 40.76 109 LYS B O 1
ATOM 3143 N N . VAL B 1 113 ? 2.884 -2.518 -12.212 1.00 37.69 110 VAL B N 1
ATOM 3144 C CA . VAL B 1 113 ? 2.668 -2.074 -13.568 1.00 32.38 110 VAL B CA 1
ATOM 3145 C C . VAL B 1 113 ? 3.136 -0.641 -13.643 1.00 36.94 110 VAL B C 1
ATOM 3146 O O . VAL B 1 113 ? 2.898 0.142 -12.719 1.00 40.72 110 VAL B O 1
ATOM 3150 N N . VAL B 1 114 ? 3.827 -0.301 -14.726 1.00 40.58 111 VAL B N 1
ATOM 3151 C CA . VAL B 1 114 ? 4.123 1.087 -15.016 1.00 38.93 111 VAL B CA 1
ATOM 3152 C C . VAL B 1 114 ? 3.423 1.413 -16.324 1.00 38.70 111 VAL B C 1
ATOM 3153 O O . VAL B 1 114 ? 3.272 0.550 -17.178 1.00 40.45 111 VAL B O 1
ATOM 3157 N N . ALA B 1 115 ? 2.961 2.647 -16.464 1.00 41.53 112 ALA B N 1
ATOM 3158 C CA . ALA B 1 115 ? 2.343 3.082 -17.702 1.00 42.20 112 ALA B CA 1
ATOM 3159 C C . ALA B 1 115 ? 2.557 4.573 -17.866 1.00 43.23 112 ALA B C 1
ATOM 3160 O O . ALA B 1 115 ? 3.013 5.246 -16.930 1.00 42.57 112 ALA B O 1
ATOM 3162 N N . GLU B 1 116 ? 2.238 5.072 -19.059 1.00 40.97 113 GLU B N 1
ATOM 3163 C CA . GLU B 1 116 ? 2.325 6.488 -19.381 1.00 44.84 113 GLU B CA 1
ATOM 3164 C C . GLU B 1 116 ? 0.934 6.912 -19.836 1.00 47.48 113 GLU B C 1
ATOM 3165 O O . GLU B 1 116 ? 0.154 6.070 -20.291 1.00 50.24 113 GLU B O 1
ATOM 3171 N N . THR B 1 117 ? 0.604 8.195 -19.694 1.00 50.54 114 THR B N 1
ATOM 3172 C CA . THR B 1 117 ? -0.691 8.694 -20.164 1.00 48.48 114 THR B CA 1
ATOM 3173 C C . THR B 1 117 ? -0.631 10.177 -20.518 1.00 49.09 114 THR B C 1
ATOM 3174 O O . THR B 1 117 ? 0.148 10.937 -19.936 1.00 48.85 114 THR B O 1
ATOM 3178 N N . GLY B 1 118 ? -1.456 10.585 -21.475 1.00 54.63 115 GLY B N 1
ATOM 3179 C CA . GLY B 1 118 ? -1.474 11.969 -21.912 1.00 66.04 115 GLY B CA 1
ATOM 3180 C C . GLY B 1 118 ? -2.683 12.694 -21.361 1.00 73.89 115 GLY B C 1
ATOM 3181 O O . GLY B 1 118 ? -2.567 13.497 -20.435 1.00 81.74 115 GLY B O 1
ATOM 3182 N N . ALA B 1 119 ? -3.848 12.404 -21.929 1.00 73.05 116 ALA B N 1
ATOM 3183 C CA . ALA B 1 119 ? -5.103 12.979 -21.454 1.00 75.84 116 ALA B CA 1
ATOM 3184 C C . ALA B 1 119 ? -5.591 12.300 -20.173 1.00 75.95 116 ALA B C 1
ATOM 3185 O O . ALA B 1 119 ? -6.280 12.921 -19.361 1.00 81.39 116 ALA B O 1
ATOM 3187 N N . GLY B 1 120 ? -5.251 11.027 -19.995 1.00 67.17 117 GLY B N 1
ATOM 3188 C CA . GLY B 1 120 ? -5.569 10.341 -18.754 1.00 57.79 117 GLY B CA 1
ATOM 3189 C C . GLY B 1 120 ? -6.368 9.060 -18.906 1.00 49.51 117 GLY B C 1
ATOM 3190 O O . GLY B 1 120 ? -6.392 8.227 -17.993 1.00 50.89 117 GLY B O 1
ATOM 3191 N N . GLN B 1 121 ? -7.019 8.896 -20.053 1.00 49.36 118 GLN B N 1
ATOM 3192 C CA . GLN B 1 121 ? -7.851 7.719 -20.305 1.00 50.78 118 GLN B CA 1
ATOM 3193 C C . GLN B 1 121 ? -7.073 6.408 -20.121 1.00 46.84 118 GLN B C 1
ATOM 3194 O O . GLN B 1 121 ? -7.530 5.498 -19.415 1.00 36.62 118 GLN B O 1
ATOM 3196 N N . HIS B 1 122 ? -5.891 6.309 -20.726 1.00 40.42 119 HIS B N 1
ATOM 3197 C CA . HIS B 1 122 ? -5.107 5.098 -20.553 1.00 40.26 119 HIS B CA 1
ATOM 3198 C C . HIS B 1 122 ? -4.631 4.966 -19.108 1.00 37.58 119 HIS B C 1
ATOM 3199 O O . HIS B 1 122 ? -4.585 3.858 -18.564 1.00 41.49 119 HIS B O 1
ATOM 3206 N N . GLY B 1 123 ? -4.285 6.092 -18.483 1.00 40.55 120 GLY B N 1
ATOM 3207 C CA . GLY B 1 123 ? -3.889 6.082 -17.081 1.00 39.54 120 GLY B CA 1
ATOM 3208 C C . GLY B 1 123 ? -4.993 5.517 -16.195 1.00 39.13 120 GLY B C 1
ATOM 3209 O O . GLY B 1 123 ? -4.780 4.551 -15.441 1.00 34.18 120 GLY B O 1
ATOM 3210 N N . VAL B 1 124 ? -6.179 6.110 -16.290 1.00 38.31 121 VAL B N 1
ATOM 3211 C CA . VAL B 1 124 ? -7.323 5.661 -15.488 1.00 35.56 121 VAL B CA 1
ATOM 3212 C C . VAL B 1 124 ? -7.620 4.195 -15.780 1.00 36.71 121 VAL B C 1
ATOM 3213 O O . VAL B 1 124 ? -7.820 3.389 -14.863 1.00 37.75 121 VAL B O 1
ATOM 3217 N N . ALA B 1 125 ? -7.610 3.843 -17.061 1.00 33.37 122 ALA B N 1
ATOM 3218 C CA . ALA B 1 125 ? -7.827 2.456 -17.451 1.00 35.11 122 ALA B CA 1
ATOM 3219 C C . ALA B 1 125 ? -6.770 1.513 -16.850 1.00 40.01 122 ALA B C 1
ATOM 3220 O O . ALA B 1 125 ? -7.088 0.387 -16.480 1.00 39.04 122 ALA B O 1
ATOM 3222 N N . THR B 1 126 ? -5.518 1.964 -16.739 1.00 41.95 123 THR B N 1
ATOM 3223 C CA . THR B 1 126 ? -4.481 1.114 -16.140 1.00 32.61 123 THR B CA 1
ATOM 3224 C C . THR B 1 126 ? -4.658 1.006 -14.618 1.00 32.55 123 THR B C 1
ATOM 3225 O O . THR B 1 126 ? -4.580 -0.085 -14.040 1.00 35.20 123 THR B O 1
ATOM 3229 N N . ALA B 1 127 ? -4.907 2.142 -13.972 1.00 31.88 124 ALA B N 1
ATOM 3230 C CA . ALA B 1 127 ? -5.090 2.193 -12.527 1.00 31.61 124 ALA B CA 1
ATOM 3231 C C . ALA B 1 127 ? -6.273 1.328 -12.107 1.00 35.87 124 ALA B C 1
ATOM 3232 O O . ALA B 1 127 ? -6.305 0.744 -11.004 1.00 28.87 124 ALA B O 1
ATOM 3234 N N . THR B 1 128 ? -7.247 1.241 -13.001 1.00 38.98 125 THR B N 1
ATOM 3235 C CA . THR B 1 128 ? -8.462 0.494 -12.721 1.00 38.77 125 THR B CA 1
ATOM 3236 C C . THR B 1 128 ? -8.185 -0.995 -12.624 1.00 37.63 125 THR B C 1
ATOM 3237 O O . THR B 1 128 ? -8.591 -1.640 -11.659 1.00 34.36 125 THR B O 1
ATOM 3241 N N . VAL B 1 129 ? -7.495 -1.549 -13.618 1.00 32.57 126 VAL B N 1
ATOM 3242 C CA . VAL B 1 129 ? -7.274 -2.984 -13.622 1.00 31.96 126 VAL B CA 1
ATOM 3243 C C . VAL B 1 129 ? -6.218 -3.361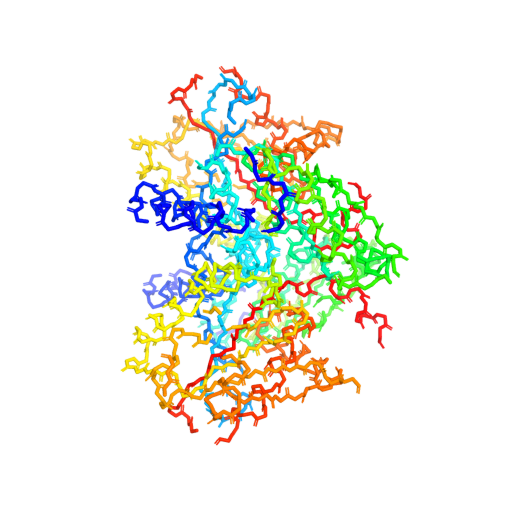 -12.592 1.00 35.54 126 VAL B C 1
ATOM 3244 O O . VAL B 1 129 ? -6.239 -4.475 -12.051 1.00 38.09 126 VAL B O 1
ATOM 3248 N N . CYS B 1 130 ? -5.329 -2.423 -12.266 1.00 32.61 127 CYS B N 1
ATOM 3249 C CA . CYS B 1 130 ? -4.372 -2.691 -11.187 1.00 26.45 127 CYS B CA 1
ATOM 3250 C C . CYS B 1 130 ? -5.069 -2.803 -9.842 1.00 36.80 127 CYS B C 1
ATOM 3251 O O . CYS B 1 130 ? -4.677 -3.629 -8.999 1.00 37.45 127 CYS B O 1
ATOM 3254 N N . ALA B 1 131 ? -6.096 -1.978 -9.626 1.00 33.07 128 ALA B N 1
ATOM 3255 C CA . ALA B 1 131 ? -6.841 -2.066 -8.361 1.00 37.43 128 ALA B CA 1
ATOM 3256 C C . ALA B 1 131 ? -7.510 -3.425 -8.337 1.00 34.56 128 ALA B C 1
ATOM 3257 O O . ALA B 1 131 ? -7.424 -4.158 -7.353 1.00 38.16 128 ALA B O 1
ATOM 3259 N N . LEU B 1 132 ? -8.166 -3.757 -9.444 1.00 32.91 129 LEU B N 1
ATOM 3260 C CA . LEU B 1 132 ? -8.863 -5.033 -9.588 1.00 36.52 129 LEU B CA 1
ATOM 3261 C C . LEU B 1 132 ? -7.962 -6.216 -9.245 1.00 35.85 129 LEU B C 1
ATOM 3262 O O . LEU B 1 132 ? -8.316 -7.064 -8.427 1.00 36.48 129 LEU B O 1
ATOM 3267 N N . LEU B 1 133 ? -6.788 -6.252 -9.870 1.00 40.64 130 LEU B N 1
ATOM 3268 C CA . LEU B 1 133 ? -5.917 -7.418 -9.814 1.00 37.92 130 LEU B CA 1
ATOM 3269 C C . LEU B 1 133 ? -4.905 -7.385 -8.671 1.00 40.55 130 LEU B C 1
ATOM 3270 O O . LEU B 1 133 ? -4.105 -8.319 -8.531 1.00 40.39 130 LEU B O 1
ATOM 3275 N N . GLY B 1 134 ? -4.932 -6.323 -7.861 1.00 39.03 131 GLY B N 1
ATOM 3276 C CA . GLY B 1 134 ? -4.030 -6.207 -6.721 1.00 38.39 131 GLY B CA 1
ATOM 3277 C C . GLY B 1 134 ? -2.591 -5.889 -7.129 1.00 40.83 131 GLY B C 1
ATOM 3278 O O . GLY B 1 134 ? -1.634 -6.296 -6.463 1.00 40.19 131 GLY B O 1
ATOM 3279 N N . LEU B 1 135 ? -2.429 -5.144 -8.215 1.00 32.22 132 LEU B N 1
ATOM 3280 C CA . LEU B 1 135 ? -1.094 -4.775 -8.678 1.00 37.54 132 LEU B CA 1
ATOM 3281 C C . LEU B 1 135 ? -0.763 -3.356 -8.260 1.00 38.08 132 LEU B C 1
ATOM 3282 O O . LEU B 1 135 ? -1.604 -2.472 -8.381 1.00 34.70 132 LEU B O 1
ATOM 3287 N N . GLU B 1 136 ? 0.459 -3.120 -7.789 1.00 40.29 133 GLU B N 1
ATOM 3288 C CA . GLU B 1 136 ? 0.911 -1.743 -7.610 1.00 36.42 133 GLU B CA 1
ATOM 3289 C C . GLU B 1 136 ? 0.964 -1.090 -8.969 1.00 41.89 133 GLU B C 1
ATOM 3290 O O . GLU B 1 136 ? 1.183 -1.761 -9.990 1.00 44.10 133 GLU B O 1
ATOM 3296 N N . CYS B 1 137 ? 0.797 0.226 -8.982 1.00 39.90 134 CYS B N 1
ATOM 3297 C CA . CYS B 1 137 ? 0.628 0.943 -10.233 1.00 40.62 134 CYS B CA 1
ATOM 3298 C C . CYS B 1 137 ? 1.330 2.285 -10.181 1.00 38.46 134 CYS B C 1
ATOM 3299 O O . CYS B 1 137 ? 1.065 3.102 -9.297 1.00 42.14 134 CYS B O 1
ATOM 3302 N N . VAL B 1 138 ? 2.238 2.501 -11.128 1.00 42.97 135 VAL B N 1
ATOM 3303 C CA . VAL B 1 138 ? 2.948 3.760 -11.238 1.00 43.09 135 VAL B CA 1
ATOM 3304 C C . VAL B 1 138 ? 2.666 4.345 -12.616 1.00 44.90 135 VAL B C 1
ATOM 3305 O O . VAL B 1 138 ? 2.889 3.686 -13.640 1.00 41.77 135 VAL B O 1
ATOM 3309 N N . ILE B 1 139 ? 2.178 5.578 -12.657 1.00 43.28 136 ILE B N 1
ATOM 3310 C CA . ILE B 1 139 ? 1.840 6.187 -13.940 1.00 41.11 136 ILE B CA 1
ATOM 3311 C C . ILE B 1 139 ? 2.658 7.448 -14.199 1.00 47.41 136 ILE B C 1
ATOM 3312 O O . ILE B 1 139 ? 2.688 8.362 -13.370 1.00 46.19 136 ILE B O 1
ATOM 3317 N N . PHE B 1 140 ? 3.329 7.500 -15.349 1.00 43.31 137 PHE B N 1
ATOM 3318 C CA . PHE B 1 140 ? 4.092 8.685 -15.688 1.00 50.22 137 PHE B CA 1
ATOM 3319 C C . PHE B 1 140 ? 3.290 9.634 -16.575 1.00 51.23 137 PHE B C 1
ATOM 3320 O O . PHE B 1 140 ? 2.669 9.222 -17.559 1.00 51.12 137 PHE B O 1
ATOM 3336 N N . GLY B 1 142 ? 3.486 13.786 -18.206 1.00 60.05 139 GLY B N 1
ATOM 3337 C CA . GLY B 1 142 ? 4.204 15.036 -18.389 1.00 65.52 139 GLY B CA 1
ATOM 3338 C C . GLY B 1 142 ? 3.533 16.133 -17.589 1.00 72.74 139 GLY B C 1
ATOM 3339 O O . GLY B 1 142 ? 2.301 16.182 -17.522 1.00 76.67 139 GLY B O 1
ATOM 3340 N N . GLU B 1 143 ? 4.338 17.001 -16.979 1.00 76.45 140 GLU B N 1
ATOM 3341 C CA . GLU B 1 143 ? 3.832 18.042 -16.086 1.00 81.16 140 GLU B CA 1
ATOM 3342 C C . GLU B 1 143 ? 2.758 18.912 -16.737 1.00 84.09 140 GLU B C 1
ATOM 3343 O O . GLU B 1 143 ? 1.794 19.304 -16.080 1.00 85.42 140 GLU B O 1
ATOM 3346 N N . GLU B 1 144 ? 2.926 19.202 -18.026 1.00 84.85 141 GLU B N 1
ATOM 3347 C CA . GLU B 1 144 ? 1.938 19.976 -18.775 1.00 82.75 141 GLU B CA 1
ATOM 3348 C C . GLU B 1 144 ? 0.558 19.308 -18.733 1.00 80.68 141 GLU B C 1
ATOM 3349 O O . GLU B 1 144 ? -0.446 19.959 -18.426 1.00 83.75 141 GLU B O 1
ATOM 3351 N N . ASP B 1 145 ? 0.513 18.011 -19.031 1.00 73.06 142 ASP B N 1
ATOM 3352 C CA . ASP B 1 145 ? -0.741 17.258 -19.003 1.00 70.73 142 ASP B CA 1
ATOM 3353 C C . ASP B 1 145 ? -1.314 17.144 -17.588 1.00 68.72 142 ASP B C 1
ATOM 3354 O O . ASP B 1 145 ? -2.524 17.275 -17.388 1.00 74.26 142 ASP B O 1
ATOM 3359 N N . VAL B 1 146 ? -0.438 16.899 -16.616 1.00 63.02 143 VAL B N 1
ATOM 3360 C CA . VAL B 1 146 ? -0.812 16.856 -15.200 1.00 65.44 143 VAL B CA 1
ATOM 3361 C C . VAL B 1 146 ? -1.526 18.141 -14.763 1.00 73.51 143 VAL B C 1
ATOM 3362 O O . VAL B 1 146 ? -2.494 18.100 -14.000 1.00 80.76 143 VAL B O 1
ATOM 3366 N N . ARG B 1 147 ? -1.049 19.272 -15.272 1.00 72.11 144 ARG B N 1
ATOM 3367 C CA . ARG B 1 147 ? -1.606 20.580 -14.950 1.00 72.55 144 ARG B CA 1
ATOM 3368 C C . ARG B 1 147 ? -3.038 20.739 -15.457 1.00 70.71 144 ARG B C 1
ATOM 3369 O O . ARG B 1 147 ? -3.830 21.474 -14.864 1.00 73.63 144 ARG B O 1
ATOM 3374 N N . ARG B 1 148 ? -3.370 20.053 -16.550 1.00 67.88 145 ARG B N 1
ATOM 3375 C CA . ARG B 1 148 ? -4.677 20.232 -17.182 1.00 75.74 145 ARG B CA 1
ATOM 3376 C C . ARG B 1 148 ? -5.531 18.965 -17.215 1.00 73.10 145 ARG B C 1
ATOM 3377 O O . ARG B 1 148 ? -6.409 18.825 -18.065 1.00 76.00 145 ARG B O 1
ATOM 3385 N N . GLN B 1 149 ? -5.267 18.048 -16.285 1.00 67.94 146 GLN B N 1
ATOM 3386 C CA . GLN B 1 149 ? -6.089 16.850 -16.117 1.00 64.89 146 GLN B CA 1
ATOM 3387 C C . GLN B 1 149 ? -6.240 16.525 -14.629 1.00 56.43 146 GLN B C 1
ATOM 3388 O O . GLN B 1 149 ? -6.072 15.368 -14.217 1.00 49.53 146 GLN B O 1
ATOM 3394 N N . LYS B 1 150 ? -6.557 17.549 -13.837 1.00 58.54 147 LYS B N 1
ATOM 3395 C CA . LYS B 1 150 ? -6.656 17.438 -12.377 1.00 65.13 147 LYS B CA 1
ATOM 3396 C C . LYS B 1 150 ? -7.586 16.326 -11.880 1.00 65.06 147 LYS B C 1
ATOM 3397 O O . LYS B 1 150 ? -7.236 15.582 -10.964 1.00 64.97 147 LYS B O 1
ATOM 3403 N N . LEU B 1 151 ? -8.768 16.215 -12.477 1.00 67.17 148 LEU B N 1
ATOM 3404 C CA . LEU B 1 151 ? -9.724 15.194 -12.054 1.00 61.24 148 LEU B CA 1
ATOM 3405 C C . LEU B 1 151 ? -9.251 13.788 -12.422 1.00 54.36 148 LEU B C 1
ATOM 3406 O O . LEU B 1 151 ? -9.350 12.870 -11.603 1.00 52.30 148 LEU B O 1
ATOM 3409 N N . ASN B 1 152 ? -8.735 13.613 -13.639 1.00 54.22 149 ASN B N 1
ATOM 3410 C CA . ASN B 1 152 ? -8.208 12.307 -14.044 1.00 54.61 149 ASN B CA 1
ATOM 3411 C C . ASN B 1 152 ? -7.066 11.858 -13.137 1.00 53.70 149 ASN B C 1
ATOM 3412 O O . ASN B 1 152 ? -7.005 10.691 -12.734 1.00 50.65 149 ASN B O 1
ATOM 3417 N N . VAL B 1 153 ? -6.162 12.787 -12.825 1.00 55.15 150 VAL B N 1
ATOM 3418 C CA . VAL B 1 153 ? -5.083 12.504 -11.887 1.00 54.15 150 VAL B CA 1
ATOM 3419 C C . VAL B 1 153 ? -5.677 12.089 -10.549 1.00 51.86 150 VAL B C 1
ATOM 3420 O O . VAL B 1 153 ? -5.283 11.077 -9.974 1.00 54.32 150 VAL B O 1
ATOM 3424 N N . PHE B 1 154 ? -6.641 12.860 -10.066 1.00 53.91 151 PHE B N 1
ATOM 3425 C CA . PHE B 1 154 ? -7.312 12.508 -8.823 1.00 53.56 151 PHE B CA 1
ATOM 3426 C C . PHE B 1 154 ? -7.993 11.131 -8.911 1.00 51.52 151 PHE B C 1
ATOM 3427 O O . PHE B 1 154 ? -7.941 10.357 -7.955 1.00 50.23 151 PHE B O 1
ATOM 3435 N N . ARG B 1 155 ? -8.606 10.814 -10.053 1.00 45.42 152 ARG B N 1
ATOM 3436 C CA . ARG B 1 155 ? -9.175 9.480 -10.253 1.00 45.88 152 ARG B CA 1
ATOM 3437 C C . ARG B 1 155 ? -8.115 8.383 -10.104 1.00 49.72 152 ARG B C 1
ATOM 3438 O O . ARG B 1 155 ? -8.320 7.405 -9.378 1.00 51.36 152 ARG B O 1
ATOM 3454 N N . GLU B 1 157 ? -5.246 8.434 -8.541 1.00 42.93 154 GLU B N 1
ATOM 3455 C CA . GLU B 1 157 ? -4.806 8.327 -7.154 1.00 46.37 154 GLU B CA 1
ATOM 3456 C C . GLU B 1 157 ? -5.839 7.607 -6.267 1.00 49.82 154 GLU B C 1
ATOM 3457 O O . GLU B 1 157 ? -5.467 6.809 -5.403 1.00 46.83 154 GLU B O 1
ATOM 3463 N N . LEU B 1 158 ? -7.127 7.862 -6.486 1.00 48.93 155 LEU B N 1
ATOM 3464 C CA . LEU B 1 158 ? -8.161 7.162 -5.718 1.00 44.06 155 LEU B CA 1
ATOM 3465 C C . LEU B 1 158 ? -8.110 5.679 -6.038 1.00 40.34 155 LEU B C 1
ATOM 3466 O O . LEU B 1 158 ? -8.366 4.843 -5.180 1.00 46.64 155 LEU B O 1
ATOM 3471 N N . LEU B 1 159 ? -7.781 5.356 -7.284 1.00 36.16 156 LEU B N 1
ATOM 3472 C CA . LEU B 1 159 ? -7.664 3.958 -7.703 1.00 40.53 156 LEU B CA 1
ATOM 3473 C C . LEU B 1 159 ? -6.357 3.337 -7.169 1.00 40.50 156 LEU B C 1
ATOM 3474 O O . LEU B 1 159 ? -6.079 2.157 -7.396 1.00 41.23 156 LEU B O 1
ATOM 3479 N N . GLY B 1 160 ? -5.575 4.133 -6.439 1.00 37.49 157 GLY B N 1
ATOM 3480 C CA . GLY B 1 160 ? -4.422 3.625 -5.718 1.00 41.61 157 GLY B CA 1
ATOM 3481 C C . GLY B 1 160 ? -3.099 3.800 -6.439 1.00 48.61 157 GLY B C 1
ATOM 3482 O O . GLY B 1 160 ? -2.056 3.373 -5.939 1.00 48.61 157 GLY B O 1
ATOM 3483 N N . ALA B 1 161 ? -3.136 4.439 -7.605 1.00 43.59 158 ALA B N 1
ATOM 3484 C CA . ALA B 1 161 ? -1.939 4.583 -8.430 1.00 46.20 158 ALA B CA 1
ATOM 3485 C C . ALA B 1 161 ? -1.047 5.703 -7.932 1.00 46.69 158 ALA B C 1
ATOM 3486 O O . ALA B 1 161 ? -1.526 6.682 -7.362 1.00 50.81 158 ALA B O 1
ATOM 3488 N N . LYS B 1 162 ? 0.257 5.562 -8.152 1.00 39.26 159 LYS B N 1
ATOM 3489 C CA . LYS B 1 162 ? 1.162 6.669 -7.893 1.00 42.56 159 LYS B CA 1
ATOM 3490 C C . LYS B 1 162 ? 1.384 7.420 -9.203 1.00 49.00 159 LYS B C 1
ATOM 3491 O O . LYS B 1 162 ? 1.789 6.832 -10.221 1.00 47.20 159 LYS B O 1
ATOM 3497 N N . VAL B 1 163 ? 1.092 8.717 -9.194 1.00 47.45 160 VAL B N 1
ATOM 3498 C CA . VAL B 1 163 ? 1.275 9.525 -10.396 1.00 45.30 160 VAL B CA 1
ATOM 3499 C C . VAL B 1 163 ? 2.547 10.366 -10.307 1.00 53.47 160 VAL B C 1
ATOM 3500 O O . VAL B 1 163 ? 2.707 11.178 -9.389 1.00 55.12 160 VAL B O 1
ATOM 3504 N N . GLU B 1 164 ? 3.446 10.152 -11.269 1.00 49.36 161 GLU B N 1
ATOM 3505 C CA . GLU B 1 164 ? 4.716 10.868 -11.346 1.00 53.89 161 GLU B CA 1
ATOM 3506 C C . GLU B 1 164 ? 4.645 11.958 -12.415 1.00 53.28 161 GLU B C 1
ATOM 3507 O O . GLU B 1 164 ? 4.423 11.670 -13.601 1.00 48.16 161 GLU B O 1
ATOM 3513 N N . SER B 1 165 ? 4.838 13.204 -11.993 1.00 48.38 162 SER B N 1
ATOM 3514 C CA . SER B 1 165 ? 4.782 14.332 -12.904 1.00 51.51 162 SER B CA 1
ATOM 3515 C C . SER B 1 165 ? 6.153 14.487 -13.584 1.00 59.27 162 SER B C 1
ATOM 3516 O O . SER B 1 165 ? 7.155 14.734 -12.913 1.00 61.96 162 SER B O 1
ATOM 3519 N N . VAL B 1 166 ? 6.198 14.329 -14.905 1.00 54.98 163 VAL B N 1
ATOM 3520 C CA . VAL B 1 166 ? 7.465 14.385 -15.641 1.00 62.51 163 VAL B CA 1
ATOM 3521 C C . VAL B 1 166 ? 7.738 15.779 -16.203 1.00 72.01 163 VAL B C 1
ATOM 3522 O O . VAL B 1 166 ? 6.951 16.306 -16.991 1.00 79.40 163 VAL B O 1
ATOM 3526 N N . ALA B 1 167 ? 8.858 16.374 -15.799 1.00 74.64 164 ALA B N 1
ATOM 3527 C CA . ALA B 1 167 ? 9.232 17.697 -16.292 1.00 82.49 164 ALA B CA 1
ATOM 3528 C C . ALA B 1 167 ? 10.440 17.641 -17.221 1.00 89.82 164 ALA B C 1
ATOM 3529 O O . ALA B 1 167 ? 10.848 18.664 -17.773 1.00 100.51 164 ALA B O 1
ATOM 3531 N N . ALA B 1 168 ? 11.006 16.448 -17.392 1.00 89.24 165 ALA B N 1
ATOM 3532 C CA . ALA B 1 168 ? 12.208 16.263 -18.215 1.00 88.91 165 ALA B CA 1
ATOM 3533 C C . ALA B 1 168 ? 11.995 16.664 -19.676 1.00 93.20 165 ALA B C 1
ATOM 3534 O O . ALA B 1 168 ? 10.860 16.722 -20.156 1.00 92.77 165 ALA B O 1
ATOM 3536 N N . SER B 1 170 ? 10.975 20.158 -21.305 1.00 82.57 167 SER B N 1
ATOM 3537 C CA . SER B 1 170 ? 9.716 20.032 -22.038 1.00 86.39 167 SER B CA 1
ATOM 3538 C C . SER B 1 170 ? 8.538 19.634 -21.139 1.00 89.36 167 SER B C 1
ATOM 3539 O O . SER B 1 170 ? 7.765 20.489 -20.715 1.00 92.99 167 SER B O 1
ATOM 3542 N N . GLY B 1 171 ? 8.397 18.341 -20.861 1.00 86.96 168 GLY B N 1
ATOM 3543 C CA . GLY B 1 171 ? 7.328 17.862 -19.996 1.00 90.56 168 GLY B CA 1
ATOM 3544 C C . GLY B 1 171 ? 6.094 17.397 -20.750 1.00 91.21 168 GLY B C 1
ATOM 3545 O O . GLY B 1 171 ? 4.966 17.534 -20.267 1.00 87.54 168 GLY B O 1
ATOM 3546 N N . THR B 1 172 ? 6.314 16.848 -21.942 1.00 94.91 169 THR B N 1
ATOM 3547 C CA . THR B 1 172 ? 5.229 16.350 -22.782 1.00 90.20 169 THR B CA 1
ATOM 3548 C C . THR B 1 172 ? 5.062 14.840 -22.637 1.00 81.91 169 THR B C 1
ATOM 3549 O O . THR B 1 172 ? 5.808 14.191 -21.900 1.00 73.03 169 THR B O 1
ATOM 3551 N N . LEU B 1 173 ? 4.081 14.292 -23.352 1.00 80.22 170 LEU B N 1
ATOM 3552 C CA . LEU B 1 173 ? 3.827 12.853 -23.363 1.00 70.53 170 LEU B CA 1
ATOM 3553 C C . LEU B 1 173 ? 5.077 12.047 -23.720 1.00 69.19 170 LEU B C 1
ATOM 3554 O O . LEU B 1 173 ? 5.380 11.052 -23.064 1.00 65.61 170 LEU B O 1
ATOM 3559 N N . LYS B 1 174 ? 5.799 12.486 -24.751 1.00 73.22 171 LYS B N 1
ATOM 3560 C CA . LYS B 1 174 ? 7.021 11.811 -25.188 1.00 72.26 171 LYS B CA 1
ATOM 3561 C C . LYS B 1 174 ? 8.014 11.601 -24.037 1.00 70.42 171 LYS B C 1
ATOM 3562 O O . LYS B 1 174 ? 8.671 10.558 -23.948 1.00 70.74 171 LYS B O 1
ATOM 3564 N N . ASP B 1 175 ? 8.108 12.590 -23.154 1.00 66.80 172 ASP B N 1
ATOM 3565 C CA . ASP B 1 175 ? 9.016 12.519 -22.016 1.00 69.44 172 ASP B CA 1
ATOM 3566 C C . ASP B 1 175 ? 8.516 11.535 -20.953 1.00 71.20 172 ASP B C 1
ATOM 3567 O O . ASP B 1 175 ? 9.310 10.841 -20.309 1.00 70.92 172 ASP B O 1
ATOM 3572 N N . ALA B 1 176 ? 7.199 11.469 -20.778 1.00 58.11 173 ALA B N 1
ATOM 3573 C CA . ALA B 1 176 ? 6.631 10.540 -19.824 1.00 53.65 173 ALA B CA 1
ATOM 3574 C C . ALA B 1 176 ? 6.888 9.117 -20.300 1.00 54.99 173 ALA B C 1
ATOM 3575 O O . ALA B 1 176 ? 7.165 8.215 -19.498 1.00 48.99 173 ALA B O 1
ATOM 3577 N N . VAL B 1 177 ? 6.792 8.917 -21.612 1.00 55.47 174 VAL B N 1
ATOM 3578 C CA . VAL B 1 177 ? 6.994 7.593 -22.192 1.00 55.68 174 VAL B CA 1
ATOM 3579 C C . VAL B 1 177 ? 8.411 7.133 -21.899 1.00 54.64 174 VAL B C 1
ATOM 3580 O O . VAL B 1 177 ? 8.651 6.002 -21.477 1.00 50.82 174 VAL B O 1
ATOM 3584 N N . ASN B 1 178 ? 9.353 8.032 -22.125 1.00 59.54 175 ASN B N 1
ATOM 3585 C CA . ASN B 1 178 ? 10.747 7.692 -21.943 1.00 67.27 175 ASN B CA 1
ATOM 3586 C C . ASN B 1 178 ? 11.076 7.334 -20.500 1.00 59.48 175 ASN B C 1
ATOM 3587 O O . ASN B 1 178 ? 11.862 6.418 -20.249 1.00 54.41 175 ASN B O 1
ATOM 3592 N N . GLU B 1 179 ? 10.468 8.050 -19.559 1.00 60.70 176 GLU B N 1
ATOM 3593 C CA . GLU B 1 179 ? 10.679 7.752 -18.147 1.00 62.18 176 GLU B CA 1
ATOM 3594 C C . GLU B 1 179 ? 10.011 6.437 -17.778 1.00 55.73 176 GLU B C 1
ATOM 3595 O O . GLU B 1 179 ? 10.534 5.678 -16.960 1.00 53.28 176 GLU B O 1
ATOM 3601 N N . ALA B 1 180 ? 8.862 6.156 -18.387 1.00 54.75 177 ALA B N 1
ATOM 3602 C CA . ALA B 1 180 ? 8.183 4.896 -18.113 1.00 46.79 177 ALA B CA 1
ATOM 3603 C C . ALA B 1 180 ? 9.029 3.710 -18.583 1.00 41.09 177 ALA B C 1
ATOM 3604 O O . ALA B 1 180 ? 9.149 2.714 -17.864 1.00 40.44 177 ALA B O 1
ATOM 3606 N N . LEU B 1 181 ? 9.621 3.829 -19.773 1.00 41.16 178 LEU B N 1
ATOM 3607 C CA . LEU B 1 181 ? 10.482 2.785 -20.329 1.00 54.74 178 LEU B CA 1
ATOM 3608 C C . LEU B 1 181 ? 11.696 2.514 -19.450 1.00 52.38 178 LEU B C 1
ATOM 3609 O O . LEU B 1 181 ? 12.036 1.358 -19.196 1.00 52.94 178 LEU B O 1
ATOM 3614 N N . ARG B 1 182 ? 12.372 3.581 -19.027 1.00 51.39 179 ARG B N 1
ATOM 3615 C CA . ARG B 1 182 ? 13.512 3.456 -18.125 1.00 52.08 179 ARG B CA 1
ATOM 3616 C C . ARG B 1 182 ? 13.063 2.846 -16.792 1.00 51.33 179 ARG B C 1
ATOM 3617 O O . ARG B 1 182 ? 13.743 1.984 -16.248 1.00 45.39 179 ARG B O 1
ATOM 3622 N N . TYR B 1 183 ? 11.902 3.260 -16.289 1.00 46.06 180 TYR B N 1
ATOM 3623 C CA . TYR B 1 183 ? 11.399 2.709 -15.035 1.00 44.72 180 TYR B CA 1
ATOM 3624 C C . TYR B 1 183 ? 11.151 1.214 -15.197 1.00 45.04 180 TYR B C 1
ATOM 3625 O O . TYR B 1 183 ? 11.560 0.418 -14.355 1.00 43.84 180 TYR B O 1
ATOM 3634 N N . TRP B 1 184 ? 10.491 0.837 -16.288 1.00 45.27 181 TRP B N 1
ATOM 3635 C CA . TRP B 1 184 ? 10.214 -0.569 -16.560 1.00 43.64 181 TRP B CA 1
ATOM 3636 C C . TRP B 1 184 ? 11.512 -1.374 -16.512 1.00 43.83 181 TRP B C 1
ATOM 3637 O O . TRP B 1 184 ? 11.630 -2.357 -15.789 1.00 42.56 181 TRP B O 1
ATOM 3648 N N . VAL B 1 185 ? 12.493 -0.943 -17.281 1.00 41.82 182 VAL B N 1
ATOM 3649 C CA . VAL B 1 185 ? 13.738 -1.693 -17.380 1.00 44.32 182 VAL B CA 1
ATOM 3650 C C . VAL B 1 185 ? 14.417 -1.856 -16.028 1.00 54.26 182 VAL B C 1
ATOM 3651 O O . VAL B 1 185 ? 14.886 -2.941 -15.707 1.00 54.11 182 VAL B O 1
ATOM 3655 N N . SER B 1 186 ? 14.445 -0.795 -15.226 1.00 45.44 183 SER B N 1
ATOM 3656 C CA . SER B 1 186 ? 15.185 -0.830 -13.963 1.00 57.76 183 SER B CA 1
ATOM 3657 C C . SER B 1 186 ? 14.386 -1.498 -12.839 1.00 51.50 183 SER B C 1
ATOM 3658 O O . SER B 1 186 ? 14.922 -1.763 -11.782 1.00 50.79 183 SER B O 1
ATOM 3661 N N . HIS B 1 187 ? 13.107 -1.775 -13.071 1.00 44.57 184 HIS B N 1
ATOM 3662 C CA . HIS B 1 187 ? 12.301 -2.508 -12.091 1.00 46.06 184 HIS B CA 1
ATOM 3663 C C . HIS B 1 187 ? 11.690 -3.749 -12.742 1.00 46.44 184 HIS B C 1
ATOM 3664 O O . HIS B 1 187 ? 10.681 -4.275 -12.262 1.00 41.88 184 HIS B O 1
ATOM 3671 N N . VAL B 1 188 ? 12.321 -4.227 -13.822 1.00 45.46 185 VAL B N 1
ATOM 3672 C CA . VAL B 1 188 ? 11.735 -5.289 -14.658 1.00 44.80 185 VAL B CA 1
ATOM 3673 C C . VAL B 1 188 ? 11.535 -6.655 -13.968 1.00 45.02 185 VAL B C 1
ATOM 3674 O O . VAL B 1 188 ? 10.667 -7.434 -14.382 1.00 45.40 185 VAL B O 1
ATOM 3678 N N . HIS B 1 189 ? 12.310 -6.937 -12.922 1.00 42.11 186 HIS B N 1
ATOM 3679 C CA . HIS B 1 189 ? 12.121 -8.165 -12.145 1.00 50.28 186 HIS B CA 1
ATOM 3680 C C . HIS B 1 189 ? 10.674 -8.304 -11.645 1.00 46.03 186 HIS B C 1
ATOM 3681 O O . HIS B 1 189 ? 10.113 -9.406 -11.635 1.00 41.27 186 HIS B O 1
ATOM 3688 N N . ASP B 1 190 ? 10.052 -7.195 -11.263 1.00 41.99 187 ASP B N 1
ATOM 3689 C CA . ASP B 1 190 ? 8.669 -7.295 -10.790 1.00 50.56 187 ASP B CA 1
ATOM 3690 C C . ASP B 1 190 ? 7.672 -6.378 -11.488 1.00 48.58 187 ASP B C 1
ATOM 3691 O O . ASP B 1 190 ? 6.512 -6.319 -11.091 1.00 46.56 187 ASP B O 1
ATOM 3696 N N . THR B 1 191 ? 8.104 -5.673 -12.528 1.00 42.64 188 THR B N 1
ATOM 3697 C CA . THR B 1 191 ? 7.226 -4.664 -13.119 1.00 39.03 188 THR B CA 1
ATOM 3698 C C . THR B 1 191 ? 6.963 -4.948 -14.593 1.00 41.42 188 THR B C 1
ATOM 3699 O O . THR B 1 191 ? 7.867 -5.321 -15.324 1.00 38.71 188 THR B O 1
ATOM 3703 N N . HIS B 1 192 ? 5.718 -4.804 -15.024 1.00 40.55 189 HIS B N 1
ATOM 3704 C CA . HIS B 1 192 ? 5.411 -4.890 -16.443 1.00 41.99 189 HIS B CA 1
ATOM 3705 C C . HIS B 1 192 ? 4.951 -3.529 -16.978 1.00 42.41 189 HIS B C 1
ATOM 3706 O O . HIS B 1 192 ? 4.305 -2.775 -16.265 1.00 36.02 189 HIS B O 1
ATOM 3713 N N . TYR B 1 193 ? 5.325 -3.199 -18.216 1.00 42.92 190 TYR B N 1
ATOM 3714 C CA . TYR B 1 193 ? 4.936 -1.926 -18.811 1.00 44.56 190 TYR B CA 1
ATOM 3715 C C . TYR B 1 193 ? 3.656 -2.139 -19.631 1.00 44.77 190 TYR B C 1
ATOM 3716 O O . TYR B 1 193 ? 3.629 -2.936 -20.571 1.00 43.71 190 TYR B O 1
ATOM 3725 N N . ILE B 1 194 ? 2.583 -1.456 -19.251 1.00 39.89 191 ILE B N 1
ATOM 3726 C CA . ILE B 1 194 ? 1.358 -1.529 -20.033 1.00 39.85 191 ILE B CA 1
ATOM 3727 C C . ILE B 1 194 ? 1.289 -0.329 -20.961 1.00 45.52 191 ILE B C 1
ATOM 3728 O O . ILE B 1 194 ? 0.929 0.776 -20.545 1.00 55.57 191 ILE B O 1
ATOM 3741 N N . GLY B 1 196 ? -0.348 1.726 -24.079 1.00 57.16 193 GLY B N 1
ATOM 3742 C CA . GLY B 1 196 ? -1.654 1.876 -24.698 1.00 63.91 193 GLY B CA 1
ATOM 3743 C C . GLY B 1 196 ? -1.538 2.236 -26.169 1.00 74.09 193 GLY B C 1
ATOM 3744 O O . GLY B 1 196 ? -2.496 2.078 -26.931 1.00 75.62 193 GLY B O 1
ATOM 3745 N N . SER B 1 197 ? -0.363 2.721 -26.567 1.00 78.84 194 SER B N 1
ATOM 3746 C CA . SER B 1 197 ? -0.129 3.114 -27.956 1.00 89.83 194 SER B CA 1
ATOM 3747 C C . SER B 1 197 ? 0.441 1.963 -28.773 1.00 92.90 194 SER B C 1
ATOM 3748 O O . SER B 1 197 ? 0.975 0.993 -28.225 1.00 90.55 194 SER B O 1
ATOM 3751 N N . VAL B 1 198 ? 0.320 2.086 -30.089 1.00 96.92 195 VAL B N 1
ATOM 3752 C CA . VAL B 1 198 ? 0.896 1.122 -31.015 1.00 100.95 195 VAL B CA 1
ATOM 3753 C C . VAL B 1 198 ? 2.167 1.695 -31.638 1.00 102.20 195 VAL B C 1
ATOM 3754 O O . VAL B 1 198 ? 2.582 1.277 -32.718 1.00 102.63 195 VAL B O 1
ATOM 3758 N N . LEU B 1 199 ? 2.778 2.657 -30.951 1.00 103.86 196 LEU B N 1
ATOM 3759 C CA . LEU B 1 199 ? 3.977 3.315 -31.465 1.00 111.05 196 LEU B CA 1
ATOM 3760 C C . LEU B 1 199 ? 5.266 2.602 -31.039 1.00 112.74 196 LEU B C 1
ATOM 3761 O O . LEU B 1 199 ? 6.284 3.244 -30.766 1.00 116.90 196 LEU B O 1
ATOM 3766 N N . GLY B 1 200 ? 5.210 1.272 -30.989 1.00 105.08 197 GLY B N 1
ATOM 3767 C CA . GLY B 1 200 ? 6.380 0.457 -30.708 1.00 95.11 197 GLY B CA 1
ATOM 3768 C C . GLY B 1 200 ? 6.955 0.655 -29.318 1.00 87.16 197 GLY B C 1
ATOM 3769 O O . GLY B 1 200 ? 6.584 1.590 -28.611 1.00 88.33 197 GLY B O 1
ATOM 3770 N N . PRO B 1 201 ? 7.897 -0.213 -28.923 1.00 80.36 198 PRO B N 1
ATOM 3771 C CA . PRO B 1 201 ? 8.441 -1.296 -29.757 1.00 74.79 198 PRO B CA 1
ATOM 3772 C C . PRO B 1 201 ? 7.625 -2.590 -29.740 1.00 67.47 198 PRO B C 1
ATOM 3773 O O . PRO B 1 201 ? 6.813 -2.809 -28.838 1.00 65.52 198 PRO B O 1
ATOM 3777 N N . HIS B 1 202 ? 7.859 -3.428 -30.747 1.00 70.65 199 HIS B N 1
ATOM 3778 C CA . HIS B 1 202 ? 7.333 -4.788 -30.796 1.00 70.28 199 HIS B CA 1
ATOM 3779 C C . HIS B 1 202 ? 7.675 -5.520 -29.495 1.00 72.14 199 HIS B C 1
ATOM 3780 O O . HIS B 1 202 ? 8.765 -5.339 -28.957 1.00 82.18 199 HIS B O 1
ATOM 3787 N N . PRO B 1 203 ? 6.764 -6.370 -28.989 1.00 63.50 200 PRO B N 1
ATOM 3788 C CA . PRO B 1 203 ? 5.474 -6.776 -29.553 1.00 62.73 200 PRO B CA 1
ATOM 3789 C C . PRO B 1 203 ? 4.302 -5.934 -29.064 1.00 55.51 200 PRO B C 1
ATOM 3790 O O . PRO B 1 203 ? 3.166 -6.370 -29.251 1.00 55.06 200 PRO B O 1
ATOM 3794 N N . PHE B 1 204 ? 4.559 -4.778 -28.456 1.00 58.50 201 PHE B N 1
ATOM 3795 C CA . PHE B 1 204 ? 3.474 -3.949 -27.922 1.00 56.96 201 PHE B CA 1
ATOM 3796 C C . PHE B 1 204 ? 2.352 -3.627 -28.923 1.00 49.35 201 PHE B C 1
ATOM 3797 O O . PHE B 1 204 ? 1.187 -3.706 -28.551 1.00 49.82 201 PHE B O 1
ATOM 3805 N N . PRO B 1 205 ? 2.687 -3.258 -30.188 1.00 52.14 202 PRO B N 1
ATOM 3806 C CA . PRO B 1 205 ? 1.579 -3.008 -31.123 1.00 50.45 202 PRO B CA 1
ATOM 3807 C C . PRO B 1 205 ? 0.677 -4.226 -31.364 1.00 52.25 202 PRO B C 1
ATOM 3808 O O . PRO B 1 205 ? -0.553 -4.058 -31.447 1.00 46.55 202 PRO B O 1
ATOM 3812 N N . GLN B 1 206 ? 1.276 -5.414 -31.496 1.00 50.35 203 GLN B N 1
ATOM 3813 C CA . GLN B 1 206 ? 0.516 -6.655 -31.686 1.00 50.57 203 GLN B CA 1
ATOM 3814 C C . GLN B 1 206 ? -0.377 -6.967 -30.476 1.00 49.19 203 GLN B C 1
ATOM 3815 O O . GLN B 1 206 ? -1.569 -7.250 -30.632 1.00 46.09 203 GLN B O 1
ATOM 3821 N N . ILE B 1 207 ? 0.208 -6.915 -29.279 1.00 44.66 204 ILE B N 1
ATOM 3822 C CA . ILE B 1 207 ? -0.522 -7.201 -28.053 1.00 43.42 204 ILE B CA 1
ATOM 3823 C C . ILE B 1 207 ? -1.734 -6.283 -27.935 1.00 42.84 204 ILE B C 1
ATOM 3824 O O . ILE B 1 207 ? -2.833 -6.750 -27.673 1.00 43.78 204 ILE B O 1
ATOM 3829 N N . VAL B 1 208 ? -1.532 -4.985 -28.156 1.00 41.87 205 VAL B N 1
ATOM 3830 C CA . VAL B 1 208 ? -2.626 -4.017 -28.092 1.00 38.23 205 VAL B CA 1
ATOM 3831 C C . VAL B 1 208 ? -3.715 -4.322 -29.129 1.00 43.60 205 VAL B C 1
ATOM 3832 O O . VAL B 1 208 ? -4.899 -4.342 -28.790 1.00 42.15 205 VAL B O 1
ATOM 3836 N N . ARG B 1 209 ? -3.304 -4.562 -30.379 1.00 40.67 206 ARG B N 1
ATOM 3837 C CA . ARG B 1 209 ? -4.222 -4.902 -31.464 1.00 43.83 206 ARG B CA 1
ATOM 3838 C C . ARG B 1 209 ? -5.037 -6.141 -31.117 1.00 43.11 206 ARG B C 1
ATOM 3839 O O . ARG B 1 209 ? -6.254 -6.183 -31.341 1.00 41.06 206 ARG B O 1
ATOM 3847 N N . ASP B 1 210 ? -4.368 -7.145 -30.558 1.00 37.44 207 ASP B N 1
ATOM 3848 C CA . ASP B 1 210 ? -5.028 -8.410 -30.280 1.00 41.27 207 ASP B CA 1
ATOM 3849 C C . ASP B 1 210 ? -6.091 -8.248 -29.195 1.00 43.39 207 ASP B C 1
ATOM 3850 O O . ASP B 1 210 ? -7.198 -8.745 -29.351 1.00 44.28 207 ASP B O 1
ATOM 3855 N N . PHE B 1 211 ? -5.765 -7.539 -28.116 1.00 42.12 208 PHE B N 1
ATOM 3856 C CA . PHE B 1 211 ? -6.725 -7.345 -27.016 1.00 39.99 208 PHE B CA 1
ATOM 3857 C C . PHE B 1 211 ? -7.860 -6.409 -27.405 1.00 41.97 208 PHE B C 1
ATOM 3858 O O . PHE B 1 211 ? -8.990 -6.588 -26.964 1.00 40.71 208 PHE B O 1
ATOM 3866 N N . GLN B 1 212 ? -7.564 -5.420 -28.241 1.00 41.19 209 GLN B N 1
ATOM 3867 C CA . GLN B 1 212 ? -8.598 -4.495 -28.688 1.00 41.42 209 GLN B CA 1
ATOM 3868 C C . GLN B 1 212 ? -9.563 -5.136 -29.694 1.00 43.25 209 GLN B C 1
ATOM 3869 O O . GLN B 1 212 ? -10.697 -4.668 -29.872 1.00 38.01 209 GLN B O 1
ATOM 3875 N N . SER B 1 213 ? -9.110 -6.220 -30.326 1.00 39.90 210 SER B N 1
ATOM 3876 C CA . SER B 1 213 ? -9.860 -6.886 -31.392 1.00 42.79 210 SER B CA 1
ATOM 3877 C C . SER B 1 213 ? -11.197 -7.486 -30.964 1.00 41.98 210 SER B C 1
ATOM 3878 O O . SER B 1 213 ? -12.007 -7.899 -31.802 1.00 46.13 210 SER B O 1
ATOM 3881 N N . VAL B 1 214 ? -11.426 -7.546 -29.665 1.00 42.65 211 VAL B N 1
ATOM 3882 C CA . VAL B 1 214 ? -12.676 -8.092 -29.152 1.00 37.58 211 VAL B CA 1
ATOM 3883 C C . VAL B 1 214 ? -13.854 -7.221 -29.618 1.00 42.62 211 VAL B C 1
ATOM 3884 O O . VAL B 1 214 ? -14.976 -7.702 -29.756 1.00 49.62 211 VAL B O 1
ATOM 3888 N N . ILE B 1 215 ? -13.572 -5.953 -29.908 1.00 41.18 212 ILE B N 1
ATOM 3889 C CA . ILE B 1 215 ? -14.572 -5.015 -30.420 1.00 41.70 212 ILE B CA 1
ATOM 3890 C C . ILE B 1 215 ? -15.038 -5.378 -31.829 1.00 43.90 212 ILE B C 1
ATOM 3891 O O . ILE B 1 215 ? -16.232 -5.522 -32.081 1.00 48.03 212 ILE B O 1
ATOM 3896 N N . GLY B 1 216 ? -14.098 -5.500 -32.757 1.00 41.18 213 GLY B N 1
ATOM 3897 C CA . GLY B 1 216 ? -14.465 -5.827 -34.117 1.00 40.10 213 GLY B CA 1
ATOM 3898 C C . GLY B 1 216 ? -14.958 -7.259 -34.202 1.00 42.23 213 GLY B C 1
ATOM 3899 O O . GLY B 1 216 ? -15.877 -7.566 -34.980 1.00 43.48 213 GLY B O 1
ATOM 3900 N N . ASN B 1 217 ? -14.351 -8.143 -33.412 1.00 41.27 214 ASN B N 1
ATOM 3901 C CA . ASN B 1 217 ? -14.796 -9.536 -33.374 1.00 43.13 214 ASN B CA 1
ATOM 3902 C C . ASN B 1 217 ? -16.241 -9.651 -32.902 1.00 42.33 214 ASN B C 1
ATOM 3903 O O . ASN B 1 217 ? -17.032 -10.382 -33.495 1.00 42.00 214 ASN B O 1
ATOM 3908 N N . GLU B 1 218 ? -16.583 -8.931 -31.838 1.00 37.14 215 GLU B N 1
ATOM 3909 C CA . GLU B 1 218 ? -17.966 -8.925 -31.362 1.00 40.29 215 GLU B CA 1
ATOM 3910 C C . GLU B 1 218 ? -18.875 -8.341 -32.434 1.00 41.56 215 GLU B C 1
ATOM 3911 O O . GLU B 1 218 ? -19.880 -8.948 -32.785 1.00 44.57 215 GLU B O 1
ATOM 3917 N N . THR B 1 219 ? -18.507 -7.168 -32.952 1.00 38.03 216 THR B N 1
ATOM 3918 C CA . THR B 1 219 ? -19.311 -6.466 -33.948 1.00 36.57 216 THR B CA 1
ATOM 3919 C C . THR B 1 219 ? -19.619 -7.370 -35.140 1.00 43.78 216 THR B C 1
ATOM 3920 O O . THR B 1 219 ? -20.754 -7.403 -35.625 1.00 40.41 216 THR B O 1
ATOM 3924 N N . LYS B 1 220 ? -18.606 -8.111 -35.597 1.00 36.73 217 LYS B N 1
ATOM 3925 C CA . LYS B 1 220 ? -18.764 -9.014 -36.736 1.00 43.83 217 LYS B CA 1
ATOM 3926 C C . LYS B 1 220 ? -19.785 -10.105 -36.422 1.00 46.42 217 LYS B C 1
ATOM 3927 O O . LYS B 1 220 ? -20.685 -10.367 -37.213 1.00 48.00 217 LYS B O 1
ATOM 3933 N N . LYS B 1 221 ? -19.647 -10.731 -35.258 1.00 43.89 218 LYS B N 1
ATOM 3934 C CA . LYS B 1 221 ? -20.513 -11.844 -34.876 1.00 47.63 218 LYS B CA 1
ATOM 3935 C C . LYS B 1 221 ? -21.957 -11.372 -34.669 1.00 45.47 218 LYS B C 1
ATOM 3936 O O . LYS B 1 221 ? -22.902 -11.974 -35.187 1.00 52.75 218 LYS B O 1
ATOM 3942 N N . GLN B 1 222 ? -22.112 -10.280 -33.927 1.00 39.66 219 GLN B N 1
ATOM 3943 C CA . GLN B 1 222 ? -23.426 -9.691 -33.671 1.00 41.95 219 GLN B CA 1
ATOM 3944 C C . GLN B 1 222 ? -24.098 -9.208 -34.962 1.00 46.87 219 GLN B C 1
ATOM 3945 O O . GLN B 1 222 ? -25.306 -9.357 -35.134 1.00 41.49 219 GLN B O 1
ATOM 3951 N N . TYR B 1 223 ? -23.326 -8.619 -35.869 1.00 50.01 220 TYR B N 1
ATOM 3952 C CA . TYR B 1 223 ? -23.924 -8.095 -37.093 1.00 52.58 220 TYR B CA 1
ATOM 3953 C C . TYR B 1 223 ? -24.397 -9.241 -37.977 1.00 53.54 220 TYR B C 1
ATOM 3954 O O . TYR B 1 223 ? -25.518 -9.210 -38.479 1.00 49.87 220 TYR B O 1
ATOM 3963 N N . GLU B 1 224 ? -23.543 -10.248 -38.164 1.00 55.46 221 GLU B N 1
ATOM 3964 C CA . GLU B 1 224 ? -23.918 -11.440 -38.931 1.00 55.33 221 GLU B CA 1
ATOM 3965 C C . GLU B 1 224 ? -25.214 -12.055 -38.404 1.00 55.63 221 GLU B C 1
ATOM 3966 O O . GLU B 1 224 ? -26.142 -12.301 -39.164 1.00 56.83 221 GLU B O 1
ATOM 3968 N N . ALA B 1 225 ? -25.274 -12.275 -37.094 1.00 60.36 222 ALA B N 1
ATOM 3969 C CA . ALA B 1 225 ? -26.441 -12.885 -36.471 1.00 59.39 222 ALA B CA 1
ATOM 3970 C C . ALA B 1 225 ? -27.717 -12.113 -36.793 1.00 56.58 222 ALA B C 1
ATOM 3971 O O . ALA B 1 225 ? -28.794 -12.703 -36.899 1.00 59.59 222 ALA B O 1
ATOM 3973 N N . LEU B 1 226 ? -27.581 -10.802 -36.977 1.00 52.56 223 LEU B N 1
ATOM 3974 C CA . LEU B 1 226 ? -28.715 -9.942 -37.317 1.00 56.94 223 LEU B CA 1
ATOM 3975 C C . LEU B 1 226 ? -29.066 -9.904 -38.799 1.00 61.25 223 LEU B C 1
ATOM 3976 O O . LEU B 1 226 ? -30.234 -10.035 -39.163 1.00 66.69 223 LEU B O 1
ATOM 3981 N N . GLU B 1 227 ? -28.063 -9.697 -39.648 1.00 61.75 224 GLU B N 1
ATOM 3982 C CA . GLU B 1 227 ? -28.318 -9.448 -41.065 1.00 64.24 224 GLU B CA 1
ATOM 3983 C C . GLU B 1 227 ? -27.894 -10.607 -41.959 1.00 63.22 224 GLU B C 1
ATOM 3984 O O . GLU B 1 227 ? -28.233 -10.631 -43.139 1.00 69.33 224 GLU B O 1
ATOM 3990 N N . GLY B 1 228 ? -27.154 -11.560 -41.400 1.00 71.69 225 GLY B N 1
ATOM 3991 C CA . GLY B 1 228 ? -26.706 -12.709 -42.167 1.00 74.20 225 GLY B CA 1
ATOM 3992 C C . GLY B 1 228 ? -25.671 -12.359 -43.220 1.00 71.45 225 GLY B C 1
ATOM 3993 O O . GLY B 1 228 ? -25.590 -13.010 -44.251 1.00 71.64 225 GLY B O 1
ATOM 3994 N N 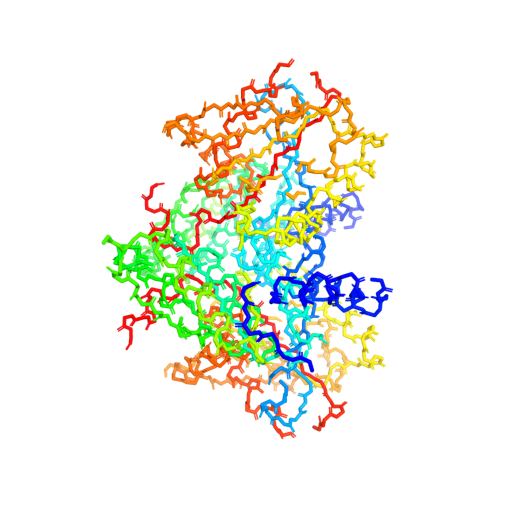. LYS B 1 229 ? -24.893 -11.316 -42.943 1.00 73.56 226 LYS B N 1
ATOM 3995 C CA . LYS B 1 229 ? -23.798 -10.875 -43.799 1.00 70.89 226 LYS B CA 1
ATOM 3996 C C . LYS B 1 229 ? -22.921 -9.896 -43.023 1.00 66.89 226 LYS B C 1
ATOM 3997 O O . LYS B 1 229 ? -23.246 -9.520 -41.895 1.00 66.47 226 LYS B O 1
ATOM 4003 N N . LEU B 1 230 ? -21.811 -9.488 -43.625 1.00 65.19 227 LEU B N 1
ATOM 4004 C CA . LEU B 1 230 ? -20.937 -8.493 -43.018 1.00 61.19 227 LEU B CA 1
ATOM 4005 C C . LEU B 1 230 ? -21.479 -7.108 -43.317 1.00 58.80 227 LEU B C 1
ATOM 4006 O O . LEU B 1 230 ? -22.193 -6.918 -44.309 1.00 61.09 227 LEU B O 1
ATOM 4011 N N . PRO B 1 231 ? -21.141 -6.130 -42.465 1.00 53.83 228 PRO B N 1
ATOM 4012 C CA . PRO B 1 231 ? -21.624 -4.768 -42.719 1.00 55.50 228 PRO B CA 1
ATOM 4013 C C . PRO B 1 231 ? -20.951 -4.194 -43.953 1.00 57.81 228 PRO B C 1
ATOM 4014 O O . PRO B 1 231 ? -19.837 -4.609 -44.272 1.00 61.14 228 PRO B O 1
ATOM 4018 N N . GLU B 1 232 ? -21.617 -3.274 -44.642 1.00 55.49 229 GLU B N 1
ATOM 4019 C CA . GLU B 1 232 ? -21.034 -2.653 -45.823 1.00 57.70 229 GLU B CA 1
ATOM 4020 C C . GLU B 1 232 ? -20.014 -1.601 -45.396 1.00 57.89 229 GLU B C 1
ATOM 4021 O O . GLU B 1 232 ? -19.019 -1.376 -46.091 1.00 55.09 229 GLU B O 1
ATOM 4027 N N . ALA B 1 233 ? -20.250 -0.953 -44.256 1.00 54.21 230 ALA B N 1
ATOM 4028 C CA . ALA B 1 233 ? -19.299 0.060 -43.794 1.00 54.51 230 ALA B CA 1
ATOM 4029 C C . ALA B 1 233 ? -19.134 0.101 -42.290 1.00 55.64 230 ALA B C 1
ATOM 4030 O O . ALA B 1 233 ? -20.089 -0.077 -41.527 1.00 57.66 230 ALA B O 1
ATOM 4032 N N . VAL B 1 234 ? -17.907 0.359 -41.870 1.00 53.93 231 VAL B N 1
ATOM 4033 C CA . VAL B 1 234 ? -17.615 0.559 -40.467 1.00 49.10 231 VAL B CA 1
ATOM 4034 C C . VAL B 1 234 ? -16.915 1.906 -40.278 1.00 52.78 231 VAL B C 1
ATOM 4035 O O . VAL B 1 234 ? -15.994 2.267 -41.043 1.00 52.37 231 VAL B O 1
ATOM 4039 N N . VAL B 1 235 ? -17.351 2.640 -39.255 1.00 48.10 232 VAL B N 1
ATOM 4040 C CA . VAL B 1 235 ? -16.873 3.997 -39.028 1.00 48.58 232 VAL B CA 1
ATOM 4041 C C . VAL B 1 235 ? -16.329 4.150 -37.614 1.00 51.51 232 VAL B C 1
ATOM 4042 O O . VAL B 1 235 ? -17.008 3.798 -36.643 1.00 48.89 232 VAL B O 1
ATOM 4046 N N . ALA B 1 236 ? -15.102 4.655 -37.486 1.00 54.65 233 ALA B N 1
ATOM 4047 C CA . ALA B 1 236 ? -14.534 4.909 -36.154 1.00 52.21 233 ALA B CA 1
ATOM 4048 C C . ALA B 1 236 ? -13.603 6.098 -36.148 1.00 48.38 233 ALA B C 1
ATOM 4049 O O . ALA B 1 236 ? -13.001 6.439 -37.167 1.00 50.15 233 ALA B O 1
ATOM 4051 N N . CYS B 1 237 ? -13.487 6.729 -34.988 1.00 48.52 234 CYS B N 1
ATOM 4052 C CA . CYS B 1 237 ? -12.598 7.861 -34.837 1.00 58.53 234 CYS B CA 1
ATOM 4053 C C . CYS B 1 237 ? -11.174 7.340 -34.749 1.00 68.35 234 CYS B C 1
ATOM 4054 O O . CYS B 1 237 ? -10.924 6.274 -34.180 1.00 73.45 234 CYS B O 1
ATOM 4057 N N . ILE B 1 238 ? -10.250 8.085 -35.338 1.00 69.18 235 ILE B N 1
ATOM 4058 C CA . ILE B 1 238 ? -8.842 7.720 -35.332 1.00 74.89 235 ILE B CA 1
ATOM 4059 C C . ILE B 1 238 ? -8.165 8.150 -34.036 1.00 86.79 235 ILE B C 1
ATOM 4060 O O . ILE B 1 238 ? -7.419 7.378 -33.425 1.00 89.83 235 ILE B O 1
ATOM 4065 N N . GLY B 1 239 ? -8.435 9.383 -33.614 1.00 93.70 236 GLY B N 1
ATOM 4066 C CA . GLY B 1 239 ? -7.797 9.933 -32.433 1.00 99.48 236 GLY B CA 1
ATOM 4067 C C . GLY B 1 239 ? -6.291 9.945 -32.604 1.00 105.41 236 GLY B C 1
ATOM 4068 O O . GLY B 1 239 ? -5.789 10.320 -33.663 1.00 105.63 236 GLY B O 1
ATOM 4069 N N . GLY B 1 240 ? -5.574 9.516 -31.570 1.00 111.03 237 GLY B N 1
ATOM 4070 C CA . GLY B 1 240 ? -4.121 9.500 -31.595 1.00 115.62 237 GLY B CA 1
ATOM 4071 C C . GLY B 1 240 ? -3.529 8.685 -32.730 1.00 112.08 237 GLY B C 1
ATOM 4072 O O . GLY B 1 240 ? -2.475 9.032 -33.263 1.00 113.97 237 GLY B O 1
ATOM 4073 N N . SER B 1 242 ? -4.869 5.473 -33.804 1.00 110.45 239 SER B N 1
ATOM 4074 C CA . SER B 1 242 ? -4.720 4.052 -33.504 1.00 109.87 239 SER B CA 1
ATOM 4075 C C . SER B 1 242 ? -5.937 3.502 -32.768 1.00 107.22 239 SER B C 1
ATOM 4076 O O . SER B 1 242 ? -6.095 2.287 -32.629 1.00 104.24 239 SER B O 1
ATOM 4079 N N . ASN B 1 243 ? -6.785 4.415 -32.302 1.00 107.97 240 ASN B N 1
ATOM 4080 C CA . ASN B 1 243 ? -7.981 4.097 -31.523 1.00 103.51 240 ASN B CA 1
ATOM 4081 C C . ASN B 1 243 ? -8.870 3.011 -32.134 1.00 92.49 240 ASN B C 1
ATOM 4082 O O . ASN B 1 243 ? -9.494 2.225 -31.408 1.00 91.20 240 ASN B O 1
ATOM 4087 N N . ALA B 1 244 ? -8.908 2.965 -33.466 1.00 77.19 241 ALA B N 1
ATOM 4088 C CA . ALA B 1 244 ? -9.858 2.120 -34.186 1.00 66.42 241 ALA B CA 1
ATOM 4089 C C . ALA B 1 244 ? -9.310 0.758 -34.608 1.00 60.71 241 ALA B C 1
ATOM 4090 O O . ALA B 1 244 ? -10.020 -0.008 -35.266 1.00 54.59 241 ALA B O 1
ATOM 4100 N N . GLY B 1 246 ? -8.862 -1.865 -32.887 1.00 47.11 243 GLY B N 1
ATOM 4101 C CA . GLY B 1 246 ? -9.676 -2.917 -32.317 1.00 45.81 243 GLY B CA 1
ATOM 4102 C C . GLY B 1 246 ? -10.914 -3.182 -33.140 1.00 43.01 243 GLY B C 1
ATOM 4103 O O . GLY B 1 246 ? -11.332 -4.332 -33.308 1.00 44.03 243 GLY B O 1
ATOM 4112 N N . PHE B 1 248 ? -11.299 -2.146 -36.478 1.00 51.06 245 PHE B N 1
ATOM 4113 C CA . PHE B 1 248 ? -10.993 -2.324 -37.903 1.00 49.39 245 PHE B CA 1
ATOM 4114 C C . PHE B 1 248 ? -10.302 -3.635 -38.247 1.00 50.36 245 PHE B C 1
ATOM 4115 O O . PHE B 1 248 ? -10.633 -4.272 -39.241 1.00 52.51 245 PHE B O 1
ATOM 4123 N N . TYR B 1 249 ? -9.317 -4.011 -37.443 1.00 46.56 246 TYR B N 1
ATOM 4124 C CA . TYR B 1 249 ? -8.502 -5.187 -37.723 1.00 49.22 246 TYR B CA 1
ATOM 4125 C C . TYR B 1 249 ? -9.252 -6.491 -38.033 1.00 49.12 246 TYR B C 1
ATOM 4126 O O . TYR B 1 249 ? -8.892 -7.178 -38.991 1.00 51.33 246 TYR B O 1
ATOM 4135 N N . PRO B 1 250 ? -10.284 -6.844 -37.237 1.00 53.23 247 PRO B N 1
ATOM 4136 C CA . PRO B 1 250 ? -11.001 -8.087 -37.559 1.00 47.55 247 PRO B CA 1
ATOM 4137 C C . PRO B 1 250 ? -11.673 -8.081 -38.928 1.00 47.78 247 PRO B C 1
ATOM 4138 O O . PRO B 1 250 ? -12.042 -9.154 -39.403 1.00 49.37 247 PRO B O 1
ATOM 4142 N N . PHE B 1 251 ? -11.860 -6.904 -39.524 1.00 46.69 248 PHE B N 1
ATOM 4143 C CA . PHE B 1 251 ? -12.497 -6.786 -40.830 1.00 51.89 248 PHE B CA 1
ATOM 4144 C C . PHE B 1 251 ? -11.460 -6.606 -41.942 1.00 61.91 248 PHE B C 1
ATOM 4145 O O . PHE B 1 251 ? -11.816 -6.533 -43.119 1.00 70.09 248 PHE B O 1
ATOM 4153 N N . VAL B 1 252 ? -10.183 -6.533 -41.575 1.00 59.37 249 VAL B N 1
ATOM 4154 C CA . VAL B 1 252 ? -9.135 -6.171 -42.534 1.00 60.00 249 VAL B CA 1
ATOM 4155 C C . VAL B 1 252 ? -8.999 -7.124 -43.727 1.00 62.45 249 VAL B C 1
ATOM 4156 O O . VAL B 1 252 ? -8.605 -6.699 -44.817 1.00 59.52 249 VAL B O 1
ATOM 4160 N N . HIS B 1 253 ? -9.327 -8.400 -43.542 1.00 63.75 250 HIS B N 1
ATOM 4161 C CA . HIS B 1 253 ? -9.250 -9.341 -44.666 1.00 67.94 250 HIS B CA 1
ATOM 4162 C C . HIS B 1 253 ? -10.590 -9.497 -45.387 1.00 66.23 250 HIS B C 1
ATOM 4163 O O . HIS B 1 253 ? -10.686 -10.219 -46.382 1.00 66.13 250 HIS B O 1
ATOM 4170 N N . ASP B 1 254 ? -11.606 -8.786 -44.898 1.00 58.82 251 ASP B N 1
ATOM 4171 C CA . ASP B 1 254 ? -12.892 -8.718 -45.579 1.00 75.87 251 ASP B CA 1
ATOM 4172 C C . ASP B 1 254 ? -12.943 -7.444 -46.421 1.00 59.05 251 ASP B C 1
ATOM 4173 O O . ASP B 1 254 ? -13.428 -6.409 -45.962 1.00 56.01 251 ASP B O 1
ATOM 4178 N N . GLU B 1 255 ? -12.445 -7.521 -47.654 1.00 62.83 252 GLU B N 1
ATOM 4179 C CA . GLU B 1 255 ? -12.249 -6.328 -48.485 1.00 67.24 252 GLU B CA 1
ATOM 4180 C C . GLU B 1 255 ? -13.549 -5.681 -48.955 1.00 69.68 252 GLU B C 1
ATOM 4181 O O . GLU B 1 255 ? -13.564 -4.514 -49.350 1.00 64.74 252 GLU B O 1
ATOM 4187 N N . GLU B 1 256 ? -14.640 -6.437 -48.897 1.00 78.70 253 GLU B N 1
ATOM 4188 C CA . GLU B 1 256 ? -15.958 -5.903 -49.219 1.00 82.05 253 GLU B CA 1
ATOM 4189 C C . GLU B 1 256 ? -16.452 -4.947 -48.138 1.00 68.24 253 GLU B C 1
ATOM 4190 O O . GLU B 1 256 ? -17.457 -4.259 -48.324 1.00 69.16 253 GLU B O 1
ATOM 4196 N N . VAL B 1 257 ? -15.750 -4.906 -47.008 1.00 59.02 254 VAL B N 1
ATOM 4197 C CA . VAL B 1 257 ? -16.154 -4.028 -45.916 1.00 58.39 254 VAL B CA 1
ATOM 4198 C C . VAL B 1 257 ? -15.355 -2.740 -45.963 1.00 54.54 254 VAL B C 1
ATOM 4199 O O . VAL B 1 257 ? -14.143 -2.756 -45.773 1.00 50.96 254 VAL B O 1
ATOM 4203 N N . ALA B 1 258 ? -16.039 -1.625 -46.199 1.00 54.23 255 ALA B N 1
ATOM 4204 C CA . ALA B 1 258 ? -15.376 -0.330 -46.293 1.00 56.66 255 ALA B CA 1
ATOM 4205 C C . ALA B 1 258 ? -15.040 0.213 -44.906 1.00 56.10 255 ALA B C 1
ATOM 4206 O O . ALA B 1 258 ? -15.902 0.263 -44.024 1.00 56.44 255 ALA B O 1
ATOM 4208 N N . LEU B 1 259 ? -13.781 0.599 -44.700 1.00 53.64 256 LEU B N 1
ATOM 4209 C CA . LEU B 1 259 ? -13.356 1.099 -43.389 1.00 51.95 256 LEU B CA 1
ATOM 4210 C C . LEU B 1 259 ? -13.089 2.598 -43.411 1.00 56.71 256 LEU B C 1
ATOM 4211 O O . LEU B 1 259 ? -12.259 3.094 -44.197 1.00 59.67 256 LEU B O 1
ATOM 4216 N N . TYR B 1 260 ? -13.798 3.316 -42.544 1.00 53.33 257 TYR B N 1
ATOM 4217 C CA . TYR B 1 260 ? -13.715 4.766 -42.532 1.00 50.41 257 TYR B CA 1
ATOM 4218 C C . TYR B 1 260 ? -13.138 5.298 -41.232 1.00 52.69 257 TYR B C 1
ATOM 4219 O O . TYR B 1 260 ? -13.793 5.283 -40.181 1.00 52.92 257 TYR B O 1
ATOM 4228 N N . GLY B 1 261 ? -11.897 5.769 -41.314 1.00 54.73 258 GLY B N 1
ATOM 4229 C CA . GLY B 1 261 ? -11.236 6.367 -40.170 1.00 53.15 258 GLY B CA 1
ATOM 4230 C C . GLY B 1 261 ? -11.547 7.848 -40.127 1.00 52.94 258 GLY B C 1
ATOM 4231 O O . GLY B 1 261 ? -11.401 8.548 -41.131 1.00 60.25 258 GLY B O 1
ATOM 4232 N N . VAL B 1 262 ? -11.969 8.329 -38.966 1.00 54.41 259 VAL B N 1
ATOM 4233 C CA . VAL B 1 262 ? -12.388 9.715 -38.822 1.00 54.29 259 VAL B CA 1
ATOM 4234 C C . VAL B 1 262 ? -11.451 10.449 -37.864 1.00 54.56 259 VAL B C 1
ATOM 4235 O O . VAL B 1 262 ? -11.133 9.945 -36.784 1.00 54.83 259 VAL B O 1
ATOM 4239 N N . GLU B 1 263 ? -10.999 11.636 -38.257 1.00 58.07 260 GLU B N 1
ATOM 4240 C CA . GLU B 1 263 ? -10.190 12.458 -37.357 1.00 68.00 260 GLU B CA 1
ATOM 4241 C C . GLU B 1 263 ? -10.722 13.893 -37.261 1.00 68.35 260 GLU B C 1
ATOM 4242 O O . GLU B 1 263 ? -11.463 14.348 -38.136 1.00 65.89 260 GLU B O 1
ATOM 4248 N N . ALA B 1 264 ? -10.351 14.599 -36.196 1.00 69.13 261 ALA B N 1
ATOM 4249 C CA . ALA B 1 264 ? -10.771 15.987 -36.020 1.00 75.21 261 ALA B CA 1
ATOM 4250 C C . ALA B 1 264 ? -9.991 16.918 -36.942 1.00 83.06 261 ALA B C 1
ATOM 4251 O O . ALA B 1 264 ? -8.905 16.569 -37.406 1.00 87.98 261 ALA B O 1
ATOM 4253 N N . ALA B 1 265 ? -10.542 18.103 -37.199 1.00 80.64 262 ALA B N 1
ATOM 4254 C CA . ALA B 1 265 ? -9.858 19.106 -38.018 1.00 82.62 262 ALA B CA 1
ATOM 4255 C C . ALA B 1 265 ? -9.210 20.201 -37.169 1.00 87.59 262 ALA B C 1
ATOM 4256 O O . ALA B 1 265 ? -9.520 20.349 -35.986 1.00 96.84 262 ALA B O 1
ATOM 4258 N N . LYS B 1 324 ? -4.032 0.100 -41.950 1.00 86.31 321 LYS B N 1
ATOM 4259 C CA . LYS B 1 324 ? -2.862 0.968 -41.933 1.00 99.76 321 LYS B CA 1
ATOM 4260 C C . LYS B 1 324 ? -2.713 1.652 -43.290 1.00 109.08 321 LYS B C 1
ATOM 4261 O O . LYS B 1 324 ? -3.665 2.246 -43.807 1.00 109.91 321 LYS B O 1
ATOM 4267 N N . ASP B 1 325 ? -1.508 1.565 -43.853 1.00 110.83 322 ASP B N 1
ATOM 4268 C CA . ASP B 1 325 ? -1.256 2.000 -45.224 1.00 113.69 322 ASP B CA 1
ATOM 4269 C C . ASP B 1 325 ? -1.276 0.786 -46.165 1.00 111.23 322 ASP B C 1
ATOM 4270 O O . ASP B 1 325 ? -0.427 0.650 -47.054 1.00 108.87 322 ASP B O 1
ATOM 4275 N N . ILE B 1 326 ? -2.240 -0.107 -45.948 1.00 102.59 323 ILE B N 1
ATOM 4276 C CA . ILE B 1 326 ? -2.502 -1.187 -46.897 1.00 94.07 323 ILE B CA 1
ATOM 4277 C C . ILE B 1 326 ? -3.676 -0.741 -47.768 1.00 86.82 323 ILE B C 1
ATOM 4278 O O . ILE B 1 326 ? -4.188 -1.507 -48.592 1.00 86.18 323 ILE B O 1
ATOM 4283 N N . GLY B 1 327 ? -4.095 0.510 -47.572 1.00 81.92 324 GLY B N 1
ATOM 4284 C CA . GLY B 1 327 ? -5.159 1.103 -48.359 1.00 79.85 324 GLY B CA 1
ATOM 4285 C C . GLY B 1 327 ? -6.539 0.646 -47.925 1.00 77.09 324 GLY B C 1
ATOM 4286 O O . GLY B 1 327 ? -7.521 0.873 -48.634 1.00 78.84 324 GLY B O 1
ATOM 4287 N N . ARG B 1 328 ? -6.622 0.003 -46.763 1.00 71.81 325 ARG B N 1
ATOM 4288 C CA . ARG B 1 328 ? -7.905 -0.496 -46.283 1.00 68.76 325 ARG B CA 1
ATOM 4289 C C . ARG B 1 328 ? -8.731 0.610 -45.656 1.00 69.49 325 ARG B C 1
ATOM 4290 O O . ARG B 1 328 ? -9.959 0.537 -45.624 1.00 76.48 325 ARG B O 1
ATOM 4298 N N . VAL B 1 329 ? -8.058 1.643 -45.165 1.00 69.34 326 VAL B N 1
ATOM 4299 C CA . VAL B 1 329 ? -8.740 2.716 -44.448 1.00 64.89 326 VAL B CA 1
ATOM 4300 C C . VAL B 1 329 ? -8.675 4.038 -45.193 1.00 66.11 326 VAL B C 1
ATOM 4301 O O . VAL B 1 329 ? -7.596 4.566 -45.435 1.00 75.03 326 VAL B O 1
ATOM 4305 N N . SER B 1 330 ? -9.827 4.576 -45.568 1.00 68.97 327 SER B N 1
ATOM 4306 C CA . SER B 1 330 ? -9.853 5.944 -46.065 1.00 72.67 327 SER B CA 1
ATOM 4307 C C . SER B 1 330 ? -10.088 6.873 -44.883 1.00 69.67 327 SER B C 1
ATOM 4308 O O . SER B 1 330 ? -10.852 6.549 -43.973 1.00 68.06 327 SER B O 1
ATOM 4311 N N . TYR B 1 331 ? -9.407 8.013 -44.882 1.00 68.02 328 TYR B N 1
ATOM 4312 C CA . TYR B 1 331 ? -9.459 8.926 -43.748 1.00 65.35 328 TYR B CA 1
ATOM 4313 C C . TYR B 1 331 ? -10.272 10.172 -44.063 1.00 66.90 328 TYR B C 1
ATOM 4314 O O . TYR B 1 331 ? -10.303 10.647 -45.198 1.00 73.75 328 TYR B O 1
ATOM 4323 N N . HIS B 1 332 ? -10.948 10.692 -43.052 1.00 67.87 329 HIS B N 1
ATOM 4324 C CA . HIS B 1 332 ? -11.847 11.820 -43.251 1.00 67.33 329 HIS B CA 1
ATOM 4325 C C . HIS B 1 332 ? -11.777 12.769 -42.068 1.00 65.04 329 HIS B C 1
ATOM 4326 O O . HIS B 1 332 ? -11.539 12.344 -40.936 1.00 65.02 329 HIS B O 1
ATOM 4333 N N . SER B 1 333 ? -11.954 14.059 -42.330 1.00 64.50 330 SER B N 1
ATOM 4334 C CA . SER B 1 333 ? -11.922 15.032 -41.249 1.00 65.39 330 SER B CA 1
ATOM 4335 C C . SER B 1 333 ? -13.294 15.649 -40.987 1.00 64.37 330 SER B C 1
ATOM 4336 O O . SER B 1 333 ? -14.019 16.024 -41.917 1.00 67.26 330 SER B O 1
ATOM 4339 N N . ILE B 1 334 ? -13.637 15.737 -39.709 1.00 60.88 331 ILE B N 1
ATOM 4340 C CA . ILE B 1 334 ? -14.866 16.379 -39.278 1.00 64.53 331 ILE B CA 1
ATOM 4341 C C . ILE B 1 334 ? -14.506 17.591 -38.433 1.00 70.44 331 ILE B C 1
ATOM 4342 O O . ILE B 1 334 ? -13.687 17.485 -37.518 1.00 72.47 331 ILE B O 1
ATOM 4347 N N . THR B 1 335 ? -15.105 18.740 -38.742 1.00 71.71 332 THR B N 1
ATOM 4348 C CA . THR B 1 335 ? -14.887 19.952 -37.953 1.00 73.10 332 THR B CA 1
ATOM 4349 C C . THR B 1 335 ? -15.629 19.901 -36.615 1.00 76.26 332 THR B C 1
ATOM 4350 O O . THR B 1 335 ? -16.450 19.011 -36.379 1.00 72.12 332 THR B O 1
ATOM 4354 N N . ASP B 1 336 ? -15.330 20.867 -35.751 1.00 80.45 333 ASP B N 1
ATOM 4355 C CA . ASP B 1 336 ? -15.968 20.993 -34.444 1.00 77.99 333 ASP B CA 1
ATOM 4356 C C . ASP B 1 336 ? -17.474 21.222 -34.549 1.00 76.56 333 ASP B C 1
ATOM 4357 O O . ASP B 1 336 ? -18.245 20.740 -33.711 1.00 71.28 333 ASP B O 1
ATOM 4362 N N . ASP B 1 337 ? -17.885 21.969 -35.572 1.00 77.81 334 ASP B N 1
ATOM 4363 C CA . ASP B 1 337 ? -19.292 22.318 -35.762 1.00 79.16 334 ASP B CA 1
ATOM 4364 C C . ASP B 1 337 ? -20.134 21.128 -36.229 1.00 79.70 334 ASP B C 1
ATOM 4365 O O . ASP B 1 337 ? -21.249 20.923 -35.749 1.00 82.33 334 ASP B O 1
ATOM 4370 N N . GLU B 1 338 ? -19.594 20.342 -37.155 1.00 77.63 335 GLU B N 1
ATOM 4371 C CA . GLU B 1 338 ? -20.272 19.145 -37.639 1.00 73.12 335 GLU B CA 1
ATOM 4372 C C . GLU B 1 338 ? -20.468 18.153 -36.507 1.00 66.70 335 GLU B C 1
ATOM 4373 O O . GLU B 1 338 ? -21.508 17.494 -36.414 1.00 63.66 335 GLU B O 1
ATOM 4379 N N . ALA B 1 339 ? -19.446 18.041 -35.661 1.00 61.76 336 ALA B N 1
ATOM 4380 C CA . ALA B 1 339 ? -19.454 17.097 -34.551 1.00 56.64 336 ALA B CA 1
ATOM 4381 C C . ALA B 1 339 ? -20.451 17.539 -33.487 1.00 58.14 336 ALA B C 1
ATOM 4382 O O . ALA B 1 339 ? -21.031 16.706 -32.794 1.00 53.64 336 ALA B O 1
ATOM 4384 N N . LEU B 1 340 ? -20.634 18.851 -33.352 1.00 65.89 337 LEU B N 1
ATOM 4385 C CA . LEU B 1 340 ? -21.631 19.388 -32.430 1.00 73.35 337 LEU B CA 1
ATOM 4386 C C . LEU B 1 340 ? -23.040 19.015 -32.886 1.00 74.99 337 LEU B C 1
ATOM 4387 O O . LEU B 1 340 ? -23.867 18.587 -32.078 1.00 70.90 337 LEU B O 1
ATOM 4392 N N . GLU B 1 341 ? -23.306 19.180 -34.180 1.00 75.52 338 GLU B N 1
ATOM 4393 C CA . GLU B 1 341 ? -24.598 18.808 -34.744 1.00 76.23 338 GLU B CA 1
ATOM 4394 C C . GLU B 1 341 ? -24.885 17.322 -34.533 1.00 70.92 338 GLU B C 1
ATOM 4395 O O . GLU B 1 341 ? -26.002 16.940 -34.176 1.00 68.83 338 GLU B O 1
ATOM 4401 N N . ALA B 1 342 ? -23.869 16.487 -34.739 1.00 65.64 339 ALA B N 1
ATOM 4402 C CA . ALA B 1 342 ? -24.028 15.050 -34.569 1.00 59.46 339 ALA B CA 1
ATOM 4403 C C . ALA B 1 342 ? -24.335 14.699 -33.114 1.00 59.21 339 ALA B C 1
ATOM 4404 O O . ALA B 1 342 ? -25.140 13.811 -32.837 1.00 59.89 339 ALA B O 1
ATOM 4406 N N . PHE B 1 343 ? -23.674 15.402 -32.198 1.00 61.06 340 PHE B N 1
ATOM 4407 C CA . PHE B 1 343 ? -23.877 15.240 -30.761 1.00 59.65 340 PHE B CA 1
ATOM 4408 C C . PHE B 1 343 ? -25.334 15.549 -30.389 1.00 55.45 340 PHE B C 1
ATOM 4409 O O . PHE B 1 343 ? -25.983 14.788 -29.667 1.00 52.73 340 PHE B O 1
ATOM 4417 N N . GLN B 1 344 ? -25.847 16.659 -30.903 1.00 55.60 341 GLN B N 1
ATOM 4418 C CA . GLN B 1 344 ? -27.222 17.053 -30.638 1.00 56.52 341 GLN B CA 1
ATOM 4419 C C . GLN B 1 344 ? -28.219 16.051 -31.219 1.00 60.29 341 GLN B C 1
ATOM 4420 O O . GLN B 1 344 ? -29.139 15.614 -30.526 1.00 67.74 341 GLN B O 1
ATOM 4426 N N . LEU B 1 345 ? -28.030 15.684 -32.484 1.00 60.87 342 LEU B N 1
ATOM 4427 C CA . LEU B 1 345 ? -28.926 14.738 -33.150 1.00 61.67 342 LEU B CA 1
ATOM 4428 C C . LEU B 1 345 ? -28.965 13.379 -32.449 1.00 59.92 342 LEU B C 1
ATOM 4429 O O . LEU B 1 345 ? -30.041 12.850 -32.179 1.00 61.43 342 LEU B O 1
ATOM 4434 N N . LEU B 1 346 ? -27.800 12.819 -32.143 1.00 53.77 343 LEU B N 1
ATOM 4435 C CA . LEU B 1 346 ? -27.751 11.516 -31.491 1.00 49.93 343 LEU B CA 1
ATOM 4436 C C . LEU B 1 346 ? -28.438 11.560 -30.131 1.00 52.16 343 LEU B C 1
ATOM 4437 O O . LEU B 1 346 ? -29.191 10.648 -29.771 1.00 52.39 343 LEU B O 1
ATOM 4442 N N . THR B 1 347 ? -28.186 12.627 -29.382 1.00 52.88 344 THR B N 1
ATOM 4443 C CA . THR B 1 347 ? -28.792 12.786 -28.063 1.00 54.04 344 THR B CA 1
ATOM 4444 C C . THR B 1 347 ? -30.319 12.849 -28.155 1.00 54.45 344 THR B C 1
ATOM 4445 O O . THR B 1 347 ? -31.021 12.157 -27.406 1.00 53.62 344 THR B O 1
ATOM 4449 N N . LYS B 1 348 ? -30.828 13.664 -29.079 1.00 52.86 345 LYS B N 1
ATOM 4450 C CA . LYS B 1 348 ? -32.276 13.879 -29.206 1.00 54.09 345 LYS B CA 1
ATOM 4451 C C . LYS B 1 348 ? -33.014 12.756 -29.932 1.00 57.92 345 LYS B C 1
ATOM 4452 O O . LYS B 1 348 ? -34.197 12.541 -29.692 1.00 61.44 345 LYS B O 1
ATOM 4458 N N . LYS B 1 349 ? -32.317 12.050 -30.825 1.00 56.70 346 LYS B N 1
ATOM 4459 C CA . LYS B 1 349 ? -32.943 10.999 -31.629 1.00 56.74 346 LYS B CA 1
ATOM 4460 C C . LYS B 1 349 ? -32.751 9.590 -31.054 1.00 51.77 346 LYS B C 1
ATOM 4461 O O . LYS B 1 349 ? -33.612 8.724 -31.256 1.00 52.20 346 LYS B O 1
ATOM 4467 N N . GLU B 1 350 ? -31.646 9.357 -30.341 1.00 43.49 347 GLU B N 1
ATOM 4468 C CA . GLU B 1 350 ? -31.391 8.033 -29.775 1.00 41.86 347 GLU B CA 1
ATOM 4469 C C . GLU B 1 350 ? -31.271 7.975 -28.243 1.00 51.53 347 GLU B C 1
ATOM 4470 O O . GLU B 1 350 ? -31.088 6.892 -27.677 1.00 53.26 347 GLU B O 1
ATOM 4476 N N . GLY B 1 351 ? -31.352 9.119 -27.571 1.00 43.10 348 GLY B N 1
ATOM 4477 C CA . GLY B 1 351 ? -31.174 9.145 -26.126 1.00 43.79 348 GLY B CA 1
ATOM 4478 C C . GLY B 1 351 ? -29.775 8.746 -25.692 1.00 44.61 348 GLY B C 1
ATOM 4479 O O . GLY B 1 351 ? -29.559 8.284 -24.561 1.00 43.87 348 GLY B O 1
ATOM 4480 N N . ILE B 1 352 ? -28.817 8.908 -26.598 1.00 45.26 349 ILE B N 1
ATOM 4481 C CA . ILE B 1 352 ? -27.425 8.587 -26.297 1.00 46.15 349 ILE B CA 1
ATOM 4482 C C . ILE B 1 352 ? -26.568 9.846 -26.382 1.00 47.87 349 ILE B C 1
ATOM 4483 O O . ILE B 1 352 ? -26.469 10.466 -27.443 1.00 54.04 349 ILE B O 1
ATOM 4488 N N . ILE B 1 353 ? -25.955 10.215 -25.259 1.00 46.70 350 ILE B N 1
ATOM 4489 C CA . ILE B 1 353 ? -25.100 11.391 -25.172 1.00 45.02 350 ILE B CA 1
ATOM 4490 C C . ILE B 1 353 ? -23.651 10.934 -25.393 1.00 46.58 350 ILE B C 1
ATOM 4491 O O . ILE B 1 353 ? -23.033 10.333 -24.502 1.00 43.39 350 ILE B O 1
ATOM 4496 N N . PRO B 1 354 ? -23.115 11.197 -26.599 1.00 45.03 351 PRO B N 1
ATOM 4497 C CA . PRO B 1 354 ? -21.782 10.724 -27.002 1.00 46.11 351 PRO B CA 1
ATOM 4498 C C . PRO B 1 354 ? -20.686 11.704 -26.606 1.00 50.36 351 PRO B C 1
ATOM 4499 O O . PRO B 1 354 ? -20.957 12.895 -26.451 1.00 53.21 351 PRO B O 1
ATOM 4503 N N . ALA B 1 355 ? -19.456 11.224 -26.464 1.00 50.12 352 ALA B N 1
ATOM 4504 C CA . ALA B 1 355 ? -18.343 12.126 -26.196 1.00 53.42 352 ALA B CA 1
ATOM 4505 C C . ALA B 1 355 ? -17.965 12.860 -27.487 1.00 56.34 352 ALA B C 1
ATOM 4506 O O . ALA B 1 355 ? -18.498 12.550 -28.551 1.00 60.73 352 ALA B O 1
ATOM 4508 N N . LEU B 1 356 ? -17.054 13.826 -27.400 1.00 61.85 353 LEU B N 1
ATOM 4509 C CA . LEU B 1 356 ? -16.686 14.637 -28.566 1.00 64.36 353 LEU B CA 1
ATOM 4510 C C . LEU B 1 356 ? -16.010 13.862 -29.696 1.00 59.36 353 LEU B C 1
ATOM 4511 O O . LEU B 1 356 ? -16.219 14.177 -30.867 1.00 63.94 353 LEU B O 1
ATOM 4513 N N . GLU B 1 357 ? -15.196 12.866 -29.365 1.00 53.52 354 GLU B N 1
ATOM 4514 C CA . GLU B 1 357 ? -14.497 12.137 -30.420 1.00 59.10 354 GLU B CA 1
ATOM 4515 C C . GLU B 1 357 ? -15.497 11.264 -31.162 1.00 58.34 354 GLU B C 1
ATOM 4516 O O . GLU B 1 357 ? -15.493 11.205 -32.397 1.00 65.00 354 GLU B O 1
ATOM 4518 N N . SER B 1 358 ? -16.363 10.603 -30.400 1.00 41.38 355 SER B N 1
ATOM 4519 C CA . SER B 1 358 ? -17.440 9.797 -30.966 1.00 46.85 355 SER B CA 1
ATOM 4520 C C . SER B 1 358 ? -18.328 10.614 -31.891 1.00 51.86 355 SER B C 1
ATOM 4521 O O . SER B 1 358 ? -18.769 10.128 -32.936 1.00 59.58 355 SER B O 1
ATOM 4524 N N . SER B 1 359 ? -18.605 11.848 -31.481 1.00 48.56 356 SER B N 1
ATOM 4525 C CA . SER B 1 359 ? -19.452 12.748 -32.249 1.00 53.82 356 SER B CA 1
ATOM 4526 C C . SER B 1 359 ? -18.857 13.022 -33.625 1.00 52.59 356 SER B C 1
ATOM 4527 O O . SER B 1 359 ? -19.586 13.286 -34.587 1.00 51.14 356 SER B O 1
ATOM 4530 N N . HIS B 1 360 ? -17.532 12.970 -33.716 1.00 46.40 357 HIS B N 1
ATOM 4531 C CA . HIS B 1 360 ? -16.883 13.127 -35.006 1.00 50.05 357 HIS B CA 1
ATOM 4532 C C . HIS B 1 360 ? -17.244 11.917 -35.861 1.00 48.69 357 HIS B C 1
ATOM 4533 O O . HIS B 1 360 ? -17.611 12.071 -37.018 1.00 46.94 357 HIS B O 1
ATOM 4540 N N . ALA B 1 361 ? -17.179 10.722 -35.277 1.00 45.29 358 ALA B N 1
ATOM 4541 C CA . ALA B 1 361 ? -17.547 9.502 -36.000 1.00 46.61 358 ALA B CA 1
ATOM 4542 C C . ALA B 1 361 ? -19.004 9.552 -36.475 1.00 50.98 358 ALA B C 1
ATOM 4543 O O . ALA B 1 361 ? -19.292 9.358 -37.659 1.00 52.22 358 ALA B O 1
ATOM 4545 N N . VAL B 1 362 ? -19.917 9.809 -35.541 1.00 51.92 359 VAL B N 1
ATOM 4546 C CA . VAL B 1 362 ? -21.327 9.937 -35.874 1.00 50.12 359 VAL B CA 1
ATOM 4547 C C . VAL B 1 362 ? -21.523 10.948 -37.003 1.00 57.79 359 VAL B C 1
ATOM 4548 O O . VAL B 1 362 ? -22.284 10.703 -37.947 1.00 58.13 359 VAL B O 1
ATOM 4552 N N . ALA B 1 363 ? -20.806 12.067 -36.912 1.00 59.27 360 ALA B N 1
ATOM 4553 C CA . ALA B 1 363 ? -20.914 13.136 -37.898 1.00 58.92 360 ALA B CA 1
ATOM 4554 C C . ALA B 1 363 ? -20.531 12.669 -39.294 1.00 58.37 360 ALA B C 1
ATOM 4555 O O . ALA B 1 363 ? -21.144 13.086 -40.281 1.00 59.74 360 ALA B O 1
ATOM 4557 N N . TYR B 1 364 ? -19.514 11.819 -39.395 1.00 56.88 361 TYR B N 1
ATOM 4558 C CA . TYR B 1 364 ? -19.128 11.348 -40.719 1.00 57.79 361 TYR B CA 1
ATOM 4559 C C . TYR B 1 364 ? -20.188 10.407 -41.264 1.00 56.00 361 TYR B C 1
ATOM 4560 O O . TYR B 1 364 ? -20.528 10.462 -42.449 1.00 61.20 361 TYR B O 1
ATOM 4569 N N . ALA B 1 365 ? -20.699 9.545 -40.388 1.00 53.81 362 ALA B N 1
ATOM 4570 C CA . ALA B 1 365 ? -21.738 8.597 -40.752 1.00 54.74 362 ALA B CA 1
ATOM 4571 C C . ALA B 1 365 ? -22.975 9.330 -41.253 1.00 55.48 362 ALA B C 1
ATOM 4572 O O . ALA B 1 365 ? -23.654 8.854 -42.161 1.00 61.78 362 ALA B O 1
ATOM 4574 N N . LEU B 1 366 ? -23.248 10.497 -40.671 1.00 59.23 363 LEU B N 1
ATOM 4575 C CA . LEU B 1 366 ? -24.353 11.351 -41.110 1.00 65.57 363 LEU B CA 1
ATOM 4576 C C . LEU B 1 366 ? -24.167 11.844 -42.553 1.00 69.19 363 LEU B C 1
ATOM 4577 O O . LEU B 1 366 ? -25.132 12.234 -43.206 1.00 73.86 363 LEU B O 1
ATOM 4582 N N . LYS B 1 367 ? -22.928 11.827 -43.043 1.00 65.79 364 LYS B N 1
ATOM 4583 C CA . LYS B 1 367 ? -22.645 12.168 -44.438 1.00 69.05 364 LYS B CA 1
ATOM 4584 C C . LYS B 1 367 ? -22.704 10.929 -45.317 1.00 65.93 364 LYS B C 1
ATOM 4585 O O . LYS B 1 367 ? -23.089 10.993 -46.483 1.00 72.26 364 LYS B O 1
ATOM 4591 N N . LEU B 1 368 ? -22.311 9.800 -44.739 1.00 62.19 365 LEU B N 1
ATOM 4592 C CA . LEU B 1 368 ? -22.160 8.552 -45.480 1.00 60.08 365 LEU B CA 1
ATOM 4593 C C . LEU B 1 368 ? -23.501 7.838 -45.675 1.00 61.34 365 LEU B C 1
ATOM 4594 O O . LEU B 1 368 ? -23.851 7.452 -46.789 1.00 54.40 365 LEU B O 1
ATOM 4599 N N . ALA B 1 369 ? -24.251 7.687 -44.587 1.00 56.03 366 ALA B N 1
ATOM 4600 C CA . ALA B 1 369 ? -25.507 6.936 -44.601 1.00 50.87 366 ALA B CA 1
ATOM 4601 C C . ALA B 1 369 ? -26.492 7.284 -45.737 1.00 56.20 366 ALA B C 1
ATOM 4602 O O . ALA B 1 369 ? -26.998 6.371 -46.398 1.00 58.83 366 ALA B O 1
ATOM 4604 N N . PRO B 1 370 ? -26.758 8.590 -45.983 1.00 60.82 367 PRO B N 1
ATOM 4605 C CA . PRO B 1 370 ? -27.729 8.932 -47.039 1.00 67.59 367 PRO B CA 1
ATOM 4606 C C . PRO B 1 370 ? -27.317 8.486 -48.438 1.00 69.69 367 PRO B C 1
ATOM 4607 O O . PRO B 1 370 ? -28.155 8.479 -49.351 1.00 64.95 367 PRO B O 1
ATOM 4611 N N . GLN B 1 371 ? -26.048 8.137 -48.612 1.00 66.13 368 GLN B N 1
ATOM 4612 C CA . GLN B 1 371 ? -25.544 7.805 -49.943 1.00 72.12 368 GLN B CA 1
ATOM 4613 C C . GLN B 1 371 ? -25.593 6.303 -50.202 1.00 70.16 368 GLN B C 1
ATOM 4614 O O . GLN B 1 371 ? -25.466 5.848 -51.341 1.00 76.43 368 GLN B O 1
ATOM 4628 N N . LYS B 1 373 ? -27.515 2.385 -49.785 1.00 71.25 370 LYS B N 1
ATOM 4629 C CA . LYS B 1 373 ? -28.848 1.807 -49.973 1.00 74.51 370 LYS B CA 1
ATOM 4630 C C . LYS B 1 373 ? -29.499 1.383 -48.658 1.00 72.77 370 LYS B C 1
ATOM 4631 O O . LYS B 1 373 ? -28.806 1.168 -47.656 1.00 58.29 370 LYS B O 1
ATOM 4637 N N . GLU B 1 374 ? -30.826 1.237 -48.678 1.00 72.17 371 GLU B N 1
ATOM 4638 C CA . GLU B 1 374 ? -31.582 0.888 -47.473 1.00 75.76 371 GLU B CA 1
ATOM 4639 C C . GLU B 1 374 ? -31.278 -0.525 -46.965 1.00 73.51 371 GLU B C 1
ATOM 4640 O O . GLU B 1 374 ? -31.271 -0.772 -45.757 1.00 73.07 371 GLU B O 1
ATOM 4646 N N . ASP B 1 375 ? -31.009 -1.443 -47.889 1.00 71.09 372 ASP B N 1
ATOM 4647 C CA . ASP B 1 375 ? -30.668 -2.818 -47.525 1.00 72.33 372 ASP B CA 1
ATOM 4648 C C . ASP B 1 375 ? -29.200 -2.965 -47.110 1.00 70.09 372 ASP B C 1
ATOM 4649 O O . ASP B 1 375 ? -28.719 -4.079 -46.887 1.00 67.99 372 ASP B O 1
ATOM 4654 N N . GLU B 1 376 ? -28.489 -1.845 -47.013 1.00 57.94 373 GLU B N 1
ATOM 4655 C CA . GLU B 1 376 ? -27.112 -1.878 -46.529 1.00 67.93 373 GLU B CA 1
ATOM 4656 C C . GLU B 1 376 ? -27.010 -1.416 -45.076 1.00 68.88 373 GLU B C 1
ATOM 4657 O O . GLU B 1 376 ? -27.917 -0.753 -44.545 1.00 66.42 373 GLU B O 1
ATOM 4663 N N . GLY B 1 377 ? -25.902 -1.781 -44.439 1.00 64.71 374 GLY B N 1
ATOM 4664 C CA . GLY B 1 377 ? -25.699 -1.482 -43.041 1.00 59.62 374 GLY B CA 1
ATOM 4665 C C . GLY B 1 377 ? -24.368 -0.819 -42.780 1.00 58.90 374 GLY B C 1
ATOM 4666 O O . GLY B 1 377 ? -23.354 -1.121 -43.418 1.00 61.28 374 GLY B O 1
ATOM 4667 N N . LEU B 1 378 ? -24.387 0.089 -41.816 1.00 54.73 375 LEU B N 1
ATOM 4668 C CA . LEU B 1 378 ? -23.235 0.889 -41.460 1.00 53.16 375 LEU B CA 1
ATOM 4669 C C . LEU B 1 378 ? -23.107 0.820 -39.939 1.00 55.57 375 LEU B C 1
ATOM 4670 O O . LEU B 1 378 ? -24.074 1.096 -39.215 1.00 47.96 375 LEU B O 1
ATOM 4675 N N . VAL B 1 379 ? -21.923 0.455 -39.461 1.00 49.83 376 VAL B N 1
ATOM 4676 C CA . VAL B 1 379 ? -21.652 0.401 -38.030 1.00 40.53 376 VAL B CA 1
ATOM 4677 C C . VAL B 1 379 ? -20.756 1.559 -37.576 1.00 45.83 376 VAL B C 1
ATOM 4678 O O . VAL B 1 379 ? -19.685 1.794 -38.160 1.00 51.34 376 VAL B O 1
ATOM 4682 N N . ILE B 1 380 ? -21.196 2.278 -36.542 1.00 40.41 377 ILE B N 1
ATOM 4683 C CA . ILE B 1 380 ? -20.391 3.328 -35.930 1.00 40.25 377 ILE B CA 1
ATOM 4684 C C . ILE B 1 380 ? -19.908 2.871 -34.562 1.00 47.49 377 ILE B C 1
ATOM 4685 O O . ILE B 1 380 ? -20.717 2.453 -33.713 1.00 46.52 377 ILE B O 1
ATOM 4690 N N . CYS B 1 381 ? -18.603 2.977 -34.327 1.00 44.18 378 CYS B N 1
ATOM 4691 C CA . CYS B 1 381 ? -18.060 2.677 -33.002 1.00 43.30 378 CYS B CA 1
ATOM 4692 C C . CYS B 1 381 ? -18.237 3.859 -32.034 1.00 42.39 378 CYS B C 1
ATOM 4693 O O . CYS B 1 381 ? -17.771 4.964 -32.309 1.00 43.16 378 CYS B O 1
ATOM 4696 N N . LEU B 1 382 ? -18.912 3.636 -30.911 1.00 40.97 379 LEU B N 1
ATOM 4697 C CA . LEU B 1 382 ? -19.080 4.698 -29.909 1.00 45.48 379 LEU B CA 1
ATOM 4698 C C . LEU B 1 382 ? -18.226 4.445 -28.678 1.00 45.12 379 LEU B C 1
ATOM 4699 O O . LEU B 1 382 ? -18.308 3.376 -28.079 1.00 51.68 379 LEU B O 1
ATOM 4704 N N . SER B 1 383 ? -17.444 5.440 -28.271 1.00 40.78 380 SER B N 1
ATOM 4705 C CA . SER B 1 383 ? -16.576 5.282 -27.107 1.00 43.16 380 SER B CA 1
ATOM 4706 C C . SER B 1 383 ? -16.503 6.577 -26.297 1.00 43.91 380 SER B C 1
ATOM 4707 O O . SER B 1 383 ? -16.494 7.672 -26.864 1.00 45.69 380 SER B O 1
ATOM 4710 N N . GLY B 1 384 ? -16.438 6.459 -24.974 1.00 39.66 381 GLY B N 1
ATOM 4711 C CA . GLY B 1 384 ? -16.353 7.635 -24.122 1.00 43.51 381 GLY B CA 1
ATOM 4712 C C . GLY B 1 384 ? -17.739 8.178 -23.811 1.00 53.90 381 GLY B C 1
ATOM 4713 O O . GLY B 1 384 ? -18.664 8.017 -24.617 1.00 55.94 381 GLY B O 1
ATOM 4714 N N . ARG B 1 385 ? -17.889 8.823 -22.656 1.00 51.12 382 ARG B N 1
ATOM 4715 C CA . ARG B 1 385 ? -19.195 9.322 -22.230 1.00 51.06 382 ARG B CA 1
ATOM 4716 C C . ARG B 1 385 ? -19.242 10.841 -22.209 1.00 53.93 382 ARG B C 1
ATOM 4717 O O . ARG B 1 385 ? -18.457 11.479 -21.504 1.00 60.57 382 ARG B O 1
ATOM 4725 N N . GLY B 1 386 ? -20.171 11.422 -22.967 1.00 45.49 383 GLY B N 1
ATOM 4726 C CA . GLY B 1 386 ? -20.274 12.870 -23.053 1.00 46.51 383 GLY B CA 1
ATOM 4727 C C . GLY B 1 386 ? -20.821 13.501 -21.783 1.00 57.55 383 GLY B C 1
ATOM 4728 O O . GLY B 1 386 ? -20.769 14.722 -21.616 1.00 64.81 383 GLY B O 1
ATOM 4729 N N . ASP B 1 387 ? -21.340 12.676 -20.879 1.00 56.41 384 ASP B N 1
ATOM 4730 C CA . ASP B 1 387 ? -21.918 13.196 -19.643 1.00 69.99 384 ASP B CA 1
ATOM 4731 C C . ASP B 1 387 ? -21.322 12.535 -18.404 1.00 69.29 384 ASP B C 1
ATOM 4732 O O . ASP B 1 387 ? -22.050 12.237 -17.449 1.00 70.16 384 ASP B O 1
ATOM 4737 N N . LYS B 1 388 ? -20.007 12.314 -18.408 1.00 65.56 385 LYS B N 1
ATOM 4738 C CA . LYS B 1 388 ? -19.374 11.645 -17.270 1.00 67.18 385 LYS B CA 1
ATOM 4739 C C . LYS B 1 388 ? -19.369 12.546 -16.038 1.00 64.62 385 LYS B C 1
ATOM 4740 O O . LYS B 1 388 ? -19.580 12.079 -14.914 1.00 66.97 385 LYS B O 1
ATOM 4745 N N . ASP B 1 389 ? -19.153 13.839 -16.267 1.00 64.49 386 ASP B N 1
ATOM 4746 C CA . ASP B 1 389 ? -19.124 14.829 -15.194 1.00 71.25 386 ASP B CA 1
ATOM 4747 C C . ASP B 1 389 ? -19.477 16.214 -15.741 1.00 69.22 386 ASP B C 1
ATOM 4748 O O . ASP B 1 389 ? -19.641 16.377 -16.955 1.00 67.40 386 ASP B O 1
ATOM 4753 N N . VAL B 1 390 ? -19.590 17.198 -14.848 1.00 72.07 387 VAL B N 1
ATOM 4754 C CA . VAL B 1 390 ? -19.969 18.560 -15.228 1.00 77.40 387 VAL B CA 1
ATOM 4755 C C . VAL B 1 390 ? -18.978 19.199 -16.197 1.00 83.37 387 VAL B C 1
ATOM 4756 O O . VAL B 1 390 ? -19.374 19.744 -17.236 1.00 82.79 387 VAL B O 1
ATOM 4760 N N . GLU B 1 391 ? -17.693 19.117 -15.858 1.00 88.95 388 GLU B N 1
ATOM 4761 C CA . GLU B 1 391 ? -16.624 19.637 -16.712 1.00 90.41 388 GLU B CA 1
ATOM 4762 C C . GLU B 1 391 ? -16.730 19.149 -18.158 1.00 88.31 388 GLU B C 1
ATOM 4763 O O . GLU B 1 391 ? -16.399 19.885 -19.086 1.00 93.62 388 GLU B O 1
ATOM 4765 N N . SER B 1 392 ? -17.211 17.920 -18.346 1.00 83.61 389 SER B N 1
ATOM 4766 C CA . SER B 1 392 ? -17.317 17.328 -19.683 1.00 82.83 389 SER B CA 1
ATOM 4767 C C . SER B 1 392 ? -18.557 17.777 -20.471 1.00 81.16 389 SER B C 1
ATOM 4768 O O . SER B 1 392 ? -18.507 17.903 -21.695 1.00 75.19 389 SER B O 1
ATOM 4771 N N . ILE B 1 393 ? -19.664 18.015 -19.771 1.00 81.71 390 ILE B N 1
ATOM 4772 C CA . ILE B 1 393 ? -20.921 18.360 -20.434 1.00 82.17 390 ILE B CA 1
ATOM 4773 C C . ILE B 1 393 ? -21.083 19.857 -20.685 1.00 85.32 390 ILE B C 1
ATOM 4774 O O . ILE B 1 393 ? -22.007 20.264 -21.389 1.00 85.59 390 ILE B O 1
ATOM 4776 N N . LYS B 1 394 ? -20.193 20.665 -20.109 1.00 88.70 391 LYS B N 1
ATOM 4777 C CA . LYS B 1 394 ? -20.265 22.125 -20.222 1.00 90.90 391 LYS B CA 1
ATOM 4778 C C . LYS B 1 394 ? -20.447 22.624 -21.666 1.00 92.80 391 LYS B C 1
ATOM 4779 O O . LYS B 1 394 ? -21.093 23.649 -21.900 1.00 97.27 391 LYS B O 1
ATOM 4781 N N . ARG B 1 395 ? -19.887 21.891 -22.627 1.00 88.23 392 ARG B N 1
ATOM 4782 C CA . ARG B 1 395 ? -20.130 22.168 -24.040 1.00 85.98 392 ARG B CA 1
ATOM 4783 C C . ARG B 1 395 ? -21.567 21.809 -24.435 1.00 87.68 392 ARG B C 1
ATOM 4784 O O . ARG B 1 395 ? -21.833 20.727 -24.974 1.00 84.47 392 ARG B O 1
#

CATH classification: 3.40.50.1100 (+1 more: 3.40.50.1100)

Secondary structure (DSSP, 8-state):
------HHHHHHHHHHH---HHHHHHHHHHIIIII-PSPPEEE----TTTTSSEEEEEEGGGSTTSSSTHHHHHHHHHHHH----EEEE--SSSHHHHHHHHHHHHHT-EEEE--HHHHHT-HHHHH--TTS-EE-------HHHHHHHHHHHHHHHTTTEEE---SSSSTTHHHHHHHHHHHHHHHHHHHHHHHHSS--SEEEEE-BTTB----GGGTT-TTSEEEEEEE-----HHHHHTTSEEEEEE-HHHHHHHHHHHHHHHS--B-HHHHHHHHHHHHHTT--TT-EEEEEE-SBGGGTHHHHHH-/-------HHHHHHHHHHH---HHHHHHHHHHIIIII-PSPPEEE----TTT-SSEEEEEEGGGSTTSSSHHHHHHHHHHHHH----EEEE--SSSHHHHHHHHHHHHHT-EEEE--HHHHHT-HHHHH--TTSPEEPPP----SHHHHHHHHHHHHHHTTTTEEE---SSSSTTHHHHHHHHHTHHHHHHHHHHHHHHSS--SEEEEE--------GGGTT-TTSEEEEEEE--TTTTEEEEEE-HHHHHHHHHHHHHHHS--B-HHHHHHHHHHHHHTT--TT-EEEEEE-SBTTSSHHHHT-